Protein 8UN9 (pdb70)

Solvent-accessible surface area: 21949 Å² total; per-residue (Å²): 197,44,53,84,65,157,64,2,100,100,35,36,0,124,47,62,106,50,92,152,36,31,0,2,26,14,94,35,108,36,78,26,84,61,151,9,20,85,26,16,1,42,35,0,42,91,0,9,63,81,0,63,141,21,86,84,109,54,76,0,18,0,127,73,53,47,9,10,44,0,8,0,1,22,21,16,38,62,123,52,1,2,0,1,0,3,0,58,0,45,17,70,79,0,13,0,32,1,0,0,8,0,81,85,46,16,31,13,0,0,1,36,8,0,7,71,57,7,61,9,83,5,0,0,0,30,21,60,181,39,22,48,39,11,158,30,189,21,186,30,102,49,0,140,86,80,57,115,130,24,31,112,78,6,93,0,32,4,33,61,93,94,119,62,27,32,55,21,5,156,142,71,0,34,6,201,55,159,162,55,30,39,26,176,77,1,48,101,32,2,118,72,0,45,130,47,12,81,0,98,48,1,54,26,2,0,88,22,0,10,50,9,0,2,0,0,0,0,6,0,0,19,45,0,76,123,54,43,137,197,34,53,77,81,157,59,1,100,99,34,38,1,124,48,63,106,50,88,151,31,33,0,1,26,15,99,35,106,38,78,25,88,60,149,10,19,85,24,16,1,44,35,0,56,91,0,10,64,80,0,60,138,20,80,84,109,53,73,0,18,0,120,71,55,43,7,6,48,0,8,0,1,20,20,16,39,59,122,55,2,2,0,0,0,4,0,54,0,45,19,63,76,0,12,1,31,0,0,0,8,0,81,85,48,15,29,13,0,0,1,35,8,0,9,72,58,6,61,6,92,4,0,0,0,31,22,60,181,37,21,48,38,10,165,32,200,29,188,38,99,52,0,128,86,89,57,117,148,23,31,112,77,6,94,0,31,4,37,62,92,83,125,64,27,32,57,20,4,157,142,70,0,23,8,189,48,161,180,55,28,41,26,177,75,2,47,107,32,3,118,72,0,48,132,49,12,68,0,100,50,0,54,25,3,0,87,22,0,11,54,9,0,1,0,0,0,0,6,0,0,15,42,0,79,120,54,40,136

Nearest PDB structures (foldseek):
  8un9-assembly2_B  TM=1.004E+00  e=8.475E-47  Bacillus subtilis
  2ejf-assembly2_B  TM=3.952E-01  e=4.406E-01  Pyrococcus horikoshii OT3
  2e5a-assembly1_A  TM=2.947E-01  e=2.607E-01  Bos taurus
  2c8m-assembly4_D  TM=2.101E-01  e=1.087E-01  Thermoplasma acidophilum DSM 1728
  3fjp-assembly1_A  TM=3.715E-01  e=1.590E+00  Aquifex aeolicus

Foldseek 3Di:
DQPPQVVCVVLQWHWQDDDNAIKIKHKDKFWQQDAAFPDRNVLLQVLLVLLCVDPDDDLLRNNVHGQQLEWLWDFACLVATQKIWTWGDDDTIIMIMMIGHQAPPRLVNSQVVDLVPHDQQRYQDADPWFHRHDDDDDPDDSRVVCPVVNGRAYSNHLQPPHHDLVCCCVPPRRHDDDPADDSVCQNVLSVVCSPVVDPVSCSRVVVNRVSSSVSSSSSSSRVSVVVSD/DQPPQVVCVVLQWHWQDDDNAIKIKHKDKDWQQDAAFPDRLVLLQVLLVLLCVDPDDDLLRNNVHHQQLEWLWDFACLVATQKIWTWGDDDTIIMIMMIGRQAPPRLVNSCVVPLVPHDQQRYQDADPWFHRHDDDDDPDDSRVVCPVVRGRAYSNHLQPPHHPLVCCCVPPRRHDDDPADDSVCQNVLSVVCSPVVDPVSCSRVVVNVVSSSVSSSSSSSRVSVVVSD

Organism: Bacillus subtilis (strain 168) (NCBI:txid224308)

B-factor: mean 55.5, std 17.73, range [25.66, 126.59]

GO terms:
  GO:0008310 single-stranded DNA 3'-5' DNA exonuclease activity (F, IDA)
  GO:0008311 double-stranded DNA 3'-5' DNA exonuclease activity (F, IDA)
  GO:0006289 nucleotide-excision repair (P, IMP)

Sequence (458 aa):
DIPFLEEWEAFGMKPFIFEDEYCLIREVEYPLSHRHGLYSFSELEEVITLWNQSGLSHTLSAKGYNKNNLFFFDTETTNTIFLLGHARVYEDRVTVKQHLLPKPGNEVALYQSFLSEVDITSLVTYNGKAFDWPQVKTRHTLIRDRLPKLPEFGHFDLLHGAVSLGTVEKEELGIRRLEDTPGYLAPMLYFHFIKAQEPDLLKGVLHHNEMDVLSLISLYIHMSKKILSDIPFLEEWEAFGMKPFIFEDEYCLIREVEYPLSHRHGLYSFSELEEVITLWNQSGLSHTLSAKGYNKNNLFFFDTETTNTIFLLGHARVYEDRVTVKQHLLPKPGNEVALYQSFLSEVDITSLVTYNGKAFDWPQVKTRHTLIRDRLPKLPEFGHFDLLHGAVSLGTVEKEELGIRRLEDTPGYLAPMLYFHFIKAQEPDLLKGVLHHNEMDVLSLISLYIHMSKKILS

Radius of gyration: 25.66 Å; Cα contacts (8 Å, |Δi|>4): 805; chains: 2; bounding box: 71×49×55 Å

Structure (mmCIF, N/CA/C/O backbone):
data_8UN9
#
_entry.id   8UN9
#
_cell.length_a   72.874
_cell.length_b   37.928
_cell.length_c   92.616
_cell.angle_alpha   90.000
_cell.angle_beta   99.147
_cell.angle_gamma   90.000
#
_symmetry.space_group_name_H-M   'P 1 21 1'
#
loop_
_entity.id
_entity.type
_entity.pdbx_description
1 polymer 'Exonuclease MrfB'
2 non-polymer 'MAGNESIUM ION'
3 water water
#
loop_
_atom_site.group_PDB
_atom_site.id
_atom_site.type_symbol
_atom_site.label_atom_id
_atom_site.label_alt_id
_atom_site.label_comp_id
_atom_site.label_asym_id
_atom_site.label_entity_id
_atom_site.label_seq_id
_atom_site.pdbx_PDB_ins_code
_atom_site.Cartn_x
_atom_site.Cartn_y
_atom_site.Cartn_z
_atom_site.occupancy
_atom_site.B_iso_or_equiv
_atom_site.auth_seq_id
_atom_site.auth_comp_id
_atom_site.auth_asym_id
_atom_site.auth_atom_id
_atom_site.pdbx_PDB_model_num
ATOM 1 N N . ASP A 1 2 ? 9.776 -7.015 3.970 1.000 95.034 34 ASP A N 1
ATOM 2 C CA . ASP A 1 2 ? 9.958 -8.401 3.448 1.000 96.257 34 ASP A CA 1
ATOM 3 C C . ASP A 1 2 ? 10.423 -8.339 1.995 1.000 91.029 34 ASP A C 1
ATOM 4 O O . ASP A 1 2 ? 11.570 -8.663 1.689 1.000 92.868 34 ASP A O 1
ATOM 13 N N . ILE A 1 3 ? 9.525 -7.897 1.105 1.000 86.572 35 ILE A N 1
ATOM 14 C CA . ILE A 1 3 ? 9.810 -7.854 -0.322 1.000 74.786 35 ILE A CA 1
ATOM 15 C C . ILE A 1 3 ? 10.604 -6.586 -0.629 1.000 71.601 35 ILE A C 1
ATOM 16 O O . ILE A 1 3 ? 10.070 -5.486 -0.520 1.000 71.233 35 ILE A O 1
ATOM 32 N N . PRO A 1 4 ? 11.883 -6.704 -1.058 1.000 69.065 36 PRO A N 1
ATOM 33 C CA . PRO A 1 4 ? 12.729 -5.528 -1.280 1.000 65.225 36 PRO A CA 1
ATOM 34 C C . PRO A 1 4 ? 12.503 -4.784 -2.597 1.000 62.236 36 PRO A C 1
ATOM 35 O O . PRO A 1 4 ? 12.055 -5.369 -3.571 1.000 64.840 36 PRO A O 1
ATOM 46 N N . PHE A 1 5 ? 12.858 -3.494 -2.613 1.000 59.661 37 PHE A N 1
ATOM 47 C CA . PHE A 1 5 ? 12.973 -2.689 -3.822 1.000 61.434 37 PHE A CA 1
ATOM 48 C C . PHE A 1 5 ? 11.623 -2.527 -4.521 1.000 58.346 37 PHE A C 1
ATOM 49 O O . PHE A 1 5 ? 11.584 -2.265 -5.719 1.000 47.409 37 PHE A O 1
ATOM 66 N N . LEU A 1 6 ? 10.535 -2.603 -3.745 1.000 55.320 38 LEU A N 1
ATOM 67 C CA . LEU A 1 6 ? 9.195 -2.653 -4.303 1.000 53.773 38 LEU A CA 1
ATOM 68 C C . LEU A 1 6 ? 8.842 -1.316 -4.959 1.000 55.834 38 LEU A C 1
ATOM 69 O O . LEU A 1 6 ? 8.256 -1.291 -6.039 1.000 55.199 38 LEU A O 1
ATOM 85 N N . GLU A 1 7 ? 9.286 -0.210 -4.364 1.000 58.503 39 GLU A N 1
ATOM 86 C CA . GLU A 1 7 ? 9.089 1.110 -4.950 1.000 65.879 39 GLU A CA 1
ATOM 87 C C . GLU A 1 7 ? 9.831 1.208 -6.283 1.000 65.201 39 GLU A C 1
ATOM 88 O O . GLU A 1 7 ? 9.233 1.591 -7.292 1.000 66.634 39 GLU A O 1
ATOM 100 N N . GLU A 1 8 ? 11.118 0.819 -6.295 1.000 64.536 40 GLU A N 1
ATOM 101 C CA . GLU A 1 8 ? 11.930 0.877 -7.509 1.000 63.597 40 GLU A CA 1
ATOM 102 C C . GLU A 1 8 ? 11.344 -0.007 -8.616 1.000 57.020 40 GLU A C 1
ATOM 103 O O . GLU A 1 8 ? 11.386 0.351 -9.802 1.000 56.372 40 GLU A O 1
ATOM 115 N N . TRP A 1 9 ? 10.780 -1.163 -8.238 1.000 52.888 41 TRP A N 1
ATOM 116 C CA . TRP A 1 9 ? 10.176 -2.051 -9.219 1.000 50.511 41 TRP A CA 1
ATOM 117 C C . TRP A 1 9 ? 8.943 -1.399 -9.837 1.000 52.635 41 TRP A C 1
ATOM 118 O O . TRP A 1 9 ? 8.687 -1.572 -11.020 1.000 49.090 41 TRP A O 1
ATOM 139 N N . GLU A 1 10 ? 8.174 -0.657 -9.028 1.000 58.491 42 GLU A N 1
ATOM 140 C CA . GLU A 1 10 ? 6.901 -0.115 -9.475 1.000 59.050 42 GLU A CA 1
ATOM 141 C C . GLU A 1 10 ? 7.109 0.946 -10.552 1.000 56.607 42 GLU A C 1
ATOM 142 O O . GLU A 1 10 ? 6.303 1.037 -11.458 1.000 55.888 42 GLU A O 1
ATOM 154 N N . ALA A 1 11 ? 8.205 1.712 -10.473 1.000 60.339 43 ALA A N 1
ATOM 155 C CA . ALA A 1 11 ? 8.558 2.685 -11.498 1.000 66.562 43 ALA A CA 1
ATOM 156 C C . ALA A 1 11 ? 8.817 2.004 -12.847 1.000 67.119 43 ALA A C 1
ATOM 157 O O . ALA A 1 11 ? 8.623 2.599 -13.905 1.000 69.115 43 ALA A O 1
ATOM 164 N N . PHE A 1 12 ? 9.203 0.726 -12.802 1.000 62.677 44 PHE A N 1
ATOM 165 C CA . PHE A 1 12 ? 9.497 -0.045 -13.996 1.000 57.627 44 PHE A CA 1
ATOM 166 C C . PHE A 1 12 ? 8.250 -0.766 -14.504 1.000 58.098 44 PHE A C 1
ATOM 167 O O . PHE A 1 12 ? 8.328 -1.516 -15.473 1.000 59.421 44 PHE A O 1
ATOM 184 N N . GLY A 1 13 ? 7.110 -0.592 -13.820 1.000 58.704 45 GLY A N 1
ATOM 185 C CA . GLY A 1 13 ? 5.871 -1.267 -14.188 1.000 52.839 45 GLY A CA 1
ATOM 186 C C . GLY A 1 13 ? 5.748 -2.694 -13.640 1.000 50.648 45 GLY A C 1
ATOM 187 O O . GLY A 1 13 ? 4.927 -3.464 -14.141 1.000 48.770 45 GLY A O 1
ATOM 191 N N . MET A 1 14 ? 6.567 -3.044 -12.638 1.000 47.713 46 MET A N 1
ATOM 192 C CA . MET A 1 14 ? 6.610 -4.375 -12.043 1.000 47.911 46 MET A CA 1
ATOM 193 C C . MET A 1 14 ? 5.926 -4.327 -10.678 1.000 48.329 46 MET A C 1
ATOM 194 O O . MET A 1 14 ? 6.339 -3.561 -9.820 1.000 48.141 46 MET A O 1
ATOM 208 N N . LYS A 1 15 ? 4.931 -5.188 -10.461 1.000 50.701 47 LYS A N 1
ATOM 209 C CA . LYS A 1 15 ? 4.256 -5.291 -9.173 1.000 52.143 47 LYS A CA 1
ATOM 210 C C . LYS A 1 15 ? 4.274 -6.744 -8.698 1.000 48.117 47 LYS A C 1
ATOM 211 O O . LYS A 1 15 ? 4.331 -7.675 -9.496 1.000 46.513 47 LYS A O 1
ATOM 230 N N . PRO A 1 16 ? 4.225 -6.999 -7.376 1.000 50.844 48 PRO A N 1
ATOM 231 C CA . PRO A 1 16 ? 4.197 -8.367 -6.863 1.000 49.063 48 PRO A CA 1
ATOM 232 C C . PRO A 1 16 ? 2.831 -9.041 -6.943 1.000 46.863 48 PRO A C 1
ATOM 233 O O . PRO A 1 16 ? 1.805 -8.414 -6.783 1.000 48.132 48 PRO A O 1
ATOM 244 N N . PHE A 1 17 ? 2.852 -10.343 -7.206 1.000 46.919 49 PHE A N 1
ATOM 245 C CA . PHE A 1 17 ? 1.697 -11.205 -7.103 1.000 51.318 49 PHE A CA 1
ATOM 246 C C . PHE A 1 17 ? 1.970 -12.143 -5.943 1.000 51.476 49 PHE A C 1
ATOM 247 O O . PHE A 1 17 ? 2.944 -12.890 -6.009 1.000 50.596 49 PHE A O 1
ATOM 264 N N . ILE A 1 18 ? 1.136 -12.070 -4.891 1.000 57.702 50 ILE A N 1
ATOM 265 C CA . ILE A 1 18 ? 1.365 -12.842 -3.675 1.000 59.542 50 ILE A CA 1
ATOM 266 C C . ILE A 1 18 ? 0.465 -14.072 -3.710 1.000 59.597 50 ILE A C 1
ATOM 267 O O . ILE A 1 18 ? -0.713 -13.933 -4.018 1.000 57.710 50 ILE A O 1
ATOM 283 N N . PHE A 1 19 ? 1.015 -15.246 -3.359 1.000 62.526 51 PHE A N 1
ATOM 284 C CA . PHE A 1 19 ? 0.246 -16.481 -3.339 1.000 64.367 51 PHE A CA 1
ATOM 285 C C . PHE A 1 19 ? 0.923 -17.522 -2.441 1.000 64.015 51 PHE A C 1
ATOM 286 O O . PHE A 1 19 ? 2.110 -17.758 -2.589 1.000 60.369 51 PHE A O 1
ATOM 303 N N . GLU A 1 20 ? 0.182 -18.104 -1.479 1.000 74.214 52 GLU A N 1
ATOM 304 C CA . GLU A 1 20 ? 0.639 -19.235 -0.671 1.000 74.624 52 GLU A CA 1
ATOM 305 C C . GLU A 1 20 ? 2.009 -18.990 -0.027 1.000 73.515 52 GLU A C 1
ATOM 306 O O . GLU A 1 20 ? 2.866 -19.876 -0.056 1.000 72.602 52 GLU A O 1
ATOM 318 N N . ASP A 1 21 ? 2.222 -17.803 0.557 1.000 71.500 53 ASP A N 1
ATOM 319 C CA . ASP A 1 21 ? 3.490 -17.483 1.197 1.000 75.687 53 ASP A CA 1
ATOM 320 C C . ASP A 1 21 ? 4.633 -17.351 0.189 1.000 69.681 53 ASP A C 1
ATOM 321 O O . ASP A 1 21 ? 5.800 -17.335 0.582 1.000 68.929 53 ASP A O 1
ATOM 330 N N . GLU A 1 22 ? 4.306 -17.274 -1.106 1.000 62.673 54 GLU A N 1
ATOM 331 C CA . GLU A 1 22 ? 5.299 -17.045 -2.146 1.000 60.266 54 GLU A CA 1
ATOM 332 C C . GLU A 1 22 ? 4.917 -15.792 -2.933 1.000 56.859 54 GLU A C 1
ATOM 333 O O . GLU A 1 22 ? 3.819 -15.253 -2.779 1.000 58.138 54 GLU A O 1
ATOM 345 N N . TYR A 1 23 ? 5.807 -15.343 -3.821 1.000 51.703 55 TYR A N 1
ATOM 346 C CA . TYR A 1 23 ? 5.414 -14.291 -4.735 1.000 49.252 55 TYR A CA 1
ATOM 347 C C . TYR A 1 23 ? 6.183 -14.388 -6.048 1.000 47.756 55 TYR A C 1
ATOM 348 O O . TYR A 1 23 ? 7.284 -14.928 -6.109 1.000 45.592 55 TYR A O 1
ATOM 366 N N . CYS A 1 24 ? 5.611 -13.755 -7.067 1.000 45.031 56 CYS A N 1
ATOM 367 C CA . CYS A 1 24 ? 6.356 -13.466 -8.283 1.000 47.047 56 CYS A CA 1
ATOM 368 C C . CYS A 1 24 ? 6.132 -12.011 -8.666 1.000 44.472 56 CYS A C 1
ATOM 369 O O . CYS A 1 24 ? 5.276 -11.340 -8.109 1.000 45.965 56 CYS A O 1
ATOM 377 N N . LEU A 1 25 ? 6.956 -11.513 -9.582 1.000 41.203 57 LEU A N 1
ATOM 378 C CA . LEU A 1 25 ? 6.901 -10.124 -9.999 1.000 41.359 57 LEU A CA 1
ATOM 379 C C . LEU A 1 25 ? 6.322 -10.044 -11.408 1.000 41.530 57 LEU A C 1
ATOM 380 O O . LEU A 1 25 ? 6.713 -10.804 -12.301 1.000 42.116 57 LEU A O 1
ATOM 396 N N . ILE A 1 26 ? 5.357 -9.140 -11.594 1.000 40.556 58 ILE A N 1
ATOM 397 C CA . ILE A 1 26 ? 4.648 -9.087 -12.861 1.000 40.102 58 ILE A CA 1
ATOM 398 C C . ILE A 1 26 ? 4.773 -7.692 -13.462 1.000 39.225 58 ILE A C 1
ATOM 399 O O . ILE A 1 26 ? 4.575 -6.681 -12.803 1.000 38.843 58 ILE A O 1
ATOM 415 N N . ARG A 1 27 ? 5.167 -7.666 -14.727 1.000 38.572 59 ARG A N 1
ATOM 416 C CA . ARG A 1 27 ? 5.276 -6.436 -15.493 1.000 41.256 59 ARG A CA 1
ATOM 417 C C . ARG A 1 27 ? 4.285 -6.492 -16.660 1.000 42.202 59 ARG A C 1
ATOM 418 O O . ARG A 1 27 ? 4.138 -7.531 -17.307 1.000 38.559 59 ARG A O 1
ATOM 439 N N . GLU A 1 28 ? 3.660 -5.349 -16.940 1.000 42.213 60 GLU A N 1
ATOM 440 C CA . GLU A 1 28 ? 2.717 -5.230 -18.028 1.000 44.070 60 GLU A CA 1
ATOM 441 C C . GLU A 1 28 ? 3.005 -3.965 -18.827 1.000 43.563 60 GLU A C 1
ATOM 442 O O . GLU A 1 28 ? 3.009 -2.881 -18.262 1.000 45.297 60 GLU A O 1
ATOM 454 N N . VAL A 1 29 ? 3.173 -4.099 -20.148 1.000 38.333 61 VAL A N 1
ATOM 455 C CA . VAL A 1 29 ? 3.348 -2.964 -21.048 1.000 41.130 61 VAL A CA 1
ATOM 456 C C . VAL A 1 29 ? 2.275 -3.034 -22.137 1.000 40.458 61 VAL A C 1
ATOM 457 O O . VAL A 1 29 ? 1.995 -4.111 -22.659 1.000 42.445 61 VAL A O 1
ATOM 470 N N . GLU A 1 30 ? 1.756 -1.888 -22.573 1.000 43.349 62 GLU A N 1
ATOM 471 C CA . GLU A 1 30 ? 0.816 -1.858 -23.682 1.000 48.689 62 GLU A CA 1
ATOM 472 C C . GLU A 1 30 ? 1.382 -1.104 -24.874 1.000 48.604 62 GLU A C 1
ATOM 473 O O . GLU A 1 30 ? 1.985 -0.045 -24.710 1.000 49.274 62 GLU A O 1
ATOM 485 N N . TYR A 1 31 ? 1.098 -1.620 -26.078 1.000 47.657 63 TYR A N 1
ATOM 486 C CA . TYR A 1 31 ? 1.435 -0.928 -27.312 1.000 46.928 63 TYR A CA 1
ATOM 487 C C . TYR A 1 31 ? 0.180 -0.717 -28.143 1.000 45.929 63 TYR A C 1
ATOM 488 O O . TYR A 1 31 ? -0.691 -1.588 -28.170 1.000 47.129 63 TYR A O 1
ATOM 506 N N . PRO A 1 32 ? 0.083 0.409 -28.896 1.000 46.988 64 PRO A N 1
ATOM 507 C CA . PRO A 1 32 ? -0.987 0.576 -29.880 1.000 51.429 64 PRO A CA 1
ATOM 508 C C . PRO A 1 32 ? -0.845 -0.456 -31.006 1.000 51.494 64 PRO A C 1
ATOM 509 O O . PRO A 1 32 ? 0.260 -0.935 -31.271 1.000 51.636 64 PRO A O 1
ATOM 520 N N . LEU A 1 33 ? -1.967 -0.798 -31.653 1.000 50.892 65 LEU A N 1
ATOM 521 C CA . LEU A 1 33 ? -1.959 -1.711 -32.783 1.000 52.270 65 LEU A CA 1
ATOM 522 C C . LEU A 1 33 ? -1.223 -1.106 -33.974 1.000 55.152 65 LEU A C 1
ATOM 523 O O . LEU A 1 33 ? -0.812 -1.840 -34.864 1.000 57.587 65 LEU A O 1
ATOM 539 N N . SER A 1 34 ? -1.087 0.224 -34.003 1.000 56.858 66 SER A N 1
ATOM 540 C CA . SER A 1 34 ? -0.430 0.933 -35.096 1.000 58.668 66 SER A CA 1
ATOM 541 C C . SER A 1 34 ? 1.094 0.894 -34.955 1.000 52.559 66 SER A C 1
ATOM 542 O O . SER A 1 34 ? 1.801 1.321 -35.867 1.000 56.629 66 SER A O 1
ATOM 550 N N . HIS A 1 35 ? 1.596 0.443 -33.802 1.000 53.286 67 HIS A N 1
ATOM 551 C CA . HIS A 1 35 ? 3.035 0.401 -33.546 1.000 54.155 67 HIS A CA 1
ATOM 552 C C . HIS A 1 35 ? 3.727 -0.481 -34.594 1.000 52.436 67 HIS A C 1
ATOM 553 O O . HIS A 1 35 ? 3.238 -1.565 -34.908 1.000 50.167 67 HIS A O 1
ATOM 568 N N . ARG A 1 36 ? 4.802 0.033 -35.206 1.000 55.356 68 ARG A N 1
ATOM 569 C CA . ARG A 1 36 ? 5.564 -0.724 -36.188 1.000 55.229 68 ARG A CA 1
ATOM 570 C C . ARG A 1 36 ? 6.754 -1.356 -35.472 1.000 51.978 68 ARG A C 1
ATOM 571 O O . ARG A 1 36 ? 7.495 -0.683 -34.769 1.000 49.519 68 ARG A O 1
ATOM 592 N N . HIS A 1 37 ? 6.864 -2.677 -35.578 1.000 45.854 69 HIS A N 1
ATOM 593 C CA . HIS A 1 37 ? 7.995 -3.384 -35.006 1.000 42.741 69 HIS A CA 1
ATOM 594 C C . HIS A 1 37 ? 8.723 -4.054 -36.169 1.000 39.336 69 HIS A C 1
ATOM 595 O O . HIS A 1 37 ? 8.258 -5.080 -36.673 1.000 38.391 69 HIS A O 1
ATOM 610 N N . GLY A 1 38 ? 9.762 -3.388 -36.677 1.000 39.906 70 GLY A N 1
ATOM 611 C CA . GLY A 1 38 ? 10.321 -3.744 -37.975 1.000 42.591 70 GLY A CA 1
ATOM 612 C C . GLY A 1 38 ? 9.369 -3.421 -39.128 1.000 45.121 70 GLY A C 1
ATOM 613 O O . GLY A 1 38 ? 8.769 -2.355 -39.119 1.000 43.717 70 GLY A O 1
ATOM 617 N N . LEU A 1 39 ? 9.212 -4.372 -40.078 1.000 42.079 71 LEU A N 1
ATOM 618 C CA . LEU A 1 39 ? 8.555 -4.116 -41.348 1.000 44.536 71 LEU A CA 1
ATOM 619 C C . LEU A 1 39 ? 7.055 -3.983 -41.126 1.000 42.085 71 LEU A C 1
ATOM 620 O O . LEU A 1 39 ? 6.400 -3.385 -41.951 1.000 45.316 71 LEU A O 1
ATOM 636 N N . TYR A 1 40 ? 6.534 -4.572 -40.050 1.000 38.769 72 TYR A N 1
ATOM 637 C CA . TYR A 1 40 ? 5.107 -4.801 -39.940 1.000 40.887 72 TYR A CA 1
ATOM 638 C C . TYR A 1 40 ? 4.572 -4.084 -38.717 1.000 46.168 72 TYR A C 1
ATOM 639 O O . TYR A 1 40 ? 5.276 -3.981 -37.712 1.000 41.894 72 TYR A O 1
ATOM 657 N N . SER A 1 41 ? 3.352 -3.543 -38.852 1.000 46.907 73 SER A N 1
ATOM 658 C CA . SER A 1 41 ? 2.602 -3.096 -37.694 1.000 49.264 73 SER A CA 1
ATOM 659 C C . SER A 1 41 ? 1.789 -4.270 -37.169 1.000 45.827 73 SER A C 1
ATOM 660 O O . SER A 1 41 ? 1.449 -5.189 -37.906 1.000 44.409 73 SER A O 1
ATOM 668 N N . PHE A 1 42 ? 1.501 -4.245 -35.873 1.000 43.227 74 PHE A N 1
ATOM 669 C CA . PHE A 1 42 ? 0.799 -5.357 -35.257 1.000 44.003 74 PHE A CA 1
ATOM 670 C C . PHE A 1 42 ? -0.632 -5.506 -35.796 1.000 43.829 74 PHE A C 1
ATOM 671 O O . PHE A 1 42 ? -1.276 -6.535 -35.586 1.000 44.480 74 PHE A O 1
ATOM 688 N N . SER A 1 43 ? -1.154 -4.474 -36.458 1.000 44.301 75 SER A N 1
ATOM 689 C CA . SER A 1 43 ? -2.489 -4.547 -37.040 1.000 50.631 75 SER A CA 1
ATOM 690 C C . SER A 1 43 ? -2.529 -5.497 -38.243 1.000 49.897 75 SER A C 1
ATOM 691 O O . SER A 1 43 ? -3.605 -5.926 -38.643 1.000 47.996 75 SER A O 1
ATOM 699 N N . GLU A 1 44 ? -1.360 -5.863 -38.808 1.000 45.109 76 GLU A N 1
ATOM 700 C CA . GLU A 1 44 ? -1.322 -6.791 -39.932 1.000 44.482 76 GLU A CA 1
ATOM 701 C C . GLU A 1 44 ? -1.562 -8.211 -39.441 1.000 43.830 76 GLU A C 1
ATOM 702 O O . GLU A 1 44 ? -1.841 -9.083 -40.253 1.000 47.236 76 GLU A O 1
ATOM 714 N N . LEU A 1 45 ? -1.519 -8.449 -38.125 1.000 38.003 77 LEU A N 1
ATOM 715 C CA . LEU A 1 45 ? -1.794 -9.795 -37.658 1.000 44.845 77 LEU A CA 1
ATOM 716 C C . LEU A 1 45 ? -3.204 -10.199 -38.081 1.000 51.246 77 LEU A C 1
ATOM 717 O O . LEU A 1 45 ? -3.406 -11.330 -38.534 1.000 46.634 77 LEU A O 1
ATOM 733 N N . GLU A 1 46 ? -4.159 -9.266 -37.944 1.000 54.891 78 GLU A N 1
ATOM 734 C CA . GLU A 1 46 ? -5.563 -9.549 -38.189 1.000 55.932 78 GLU A CA 1
ATOM 735 C C . GLU A 1 46 ? -5.726 -10.067 -39.610 1.000 49.367 78 GLU A C 1
ATOM 736 O O . GLU A 1 46 ? -6.436 -11.046 -39.806 1.000 49.225 78 GLU A O 1
ATOM 748 N N . GLU A 1 47 ? -5.079 -9.396 -40.567 1.000 51.929 79 GLU A N 1
ATOM 749 C CA . GLU A 1 47 ? -5.156 -9.781 -41.975 1.000 59.409 79 GLU A CA 1
ATOM 750 C C . GLU A 1 47 ? -4.669 -11.217 -42.170 1.000 52.107 79 GLU A C 1
ATOM 751 O O . GLU A 1 47 ? -5.335 -11.968 -42.866 1.000 48.425 79 GLU A O 1
ATOM 763 N N . VAL A 1 48 ? -3.540 -11.611 -41.550 1.000 47.688 80 VAL A N 1
ATOM 764 C CA . VAL A 1 48 ? -2.988 -12.932 -41.811 1.000 50.423 80 VAL A CA 1
ATOM 765 C C . VAL A 1 48 ? -3.848 -14.002 -41.146 1.000 47.310 80 VAL A C 1
ATOM 766 O O . VAL A 1 48 ? -3.995 -15.088 -41.700 1.000 44.561 80 VAL A O 1
ATOM 779 N N . ILE A 1 49 ? -4.474 -13.698 -40.009 1.000 46.084 81 ILE A N 1
ATOM 780 C CA . ILE A 1 49 ? -5.360 -14.668 -39.368 1.000 47.324 81 ILE A CA 1
ATOM 781 C C . ILE A 1 49 ? -6.578 -14.917 -40.265 1.000 47.315 81 ILE A C 1
ATOM 782 O O . ILE A 1 49 ? -7.053 -16.049 -40.375 1.000 49.942 81 ILE A O 1
ATOM 798 N N . THR A 1 50 ? -7.078 -13.858 -40.913 1.000 48.326 82 THR A N 1
ATOM 799 C CA . THR A 1 50 ? -8.199 -13.988 -41.829 1.000 49.178 82 THR A CA 1
ATOM 800 C C . THR A 1 50 ? -7.775 -14.882 -42.996 1.000 49.753 82 THR A C 1
ATOM 801 O O . THR A 1 50 ? -8.501 -15.806 -43.352 1.000 51.415 82 THR A O 1
ATOM 812 N N . LEU A 1 51 ? -6.602 -14.601 -43.592 1.000 47.739 83 LEU A N 1
ATOM 813 C CA . LEU A 1 51 ? -6.148 -15.342 -44.761 1.000 49.130 83 LEU A CA 1
ATOM 814 C C . LEU A 1 51 ? -5.950 -16.813 -44.403 1.000 49.703 83 LEU A C 1
ATOM 815 O O . LEU A 1 51 ? -6.328 -17.669 -45.203 1.000 54.435 83 LEU A O 1
ATOM 831 N N . TRP A 1 52 ? -5.398 -17.102 -43.205 1.000 45.755 84 TRP A N 1
ATOM 832 C CA . TRP A 1 52 ? -5.249 -18.478 -42.748 1.000 45.240 84 TRP A CA 1
ATOM 833 C C . TRP A 1 52 ? -6.603 -19.176 -42.686 1.000 48.406 84 TRP A C 1
ATOM 834 O O . TRP A 1 52 ? -6.723 -20.331 -43.078 1.000 49.732 84 TRP A O 1
ATOM 855 N N . ASN A 1 53 ? -7.610 -18.492 -42.142 1.000 51.029 85 ASN A N 1
ATOM 856 C CA . ASN A 1 53 ? -8.922 -19.098 -42.001 1.000 56.235 85 ASN A CA 1
ATOM 857 C C . ASN A 1 53 ? -9.577 -19.309 -43.360 1.000 59.034 85 ASN A C 1
ATOM 858 O O . ASN A 1 53 ? -10.492 -20.119 -43.444 1.000 65.413 85 ASN A O 1
ATOM 869 N N . GLN A 1 54 ? -9.107 -18.610 -44.402 1.000 59.156 86 GLN A N 1
ATOM 870 C CA . GLN A 1 54 ? -9.638 -18.785 -45.749 1.000 62.495 86 GLN A CA 1
ATOM 871 C C . GLN A 1 54 ? -8.811 -19.785 -46.563 1.000 62.764 86 GLN A C 1
ATOM 872 O O . GLN A 1 54 ? -9.148 -20.062 -47.708 1.000 67.059 86 GLN A O 1
ATOM 886 N N . SER A 1 55 ? -7.741 -20.326 -45.965 1.000 58.711 87 SER A N 1
ATOM 887 C CA . SER A 1 55 ? -6.786 -21.188 -46.636 1.000 53.699 87 SER A CA 1
ATOM 888 C C . SER A 1 55 ? -7.163 -22.646 -46.423 1.000 52.766 87 SER A C 1
ATOM 889 O O . SER A 1 55 ? -7.492 -23.041 -45.306 1.000 56.584 87 SER A O 1
ATOM 897 N N . GLY A 1 56 ? -7.070 -23.443 -47.491 1.000 53.848 88 GLY A N 1
ATOM 898 C CA . GLY A 1 56 ? -7.132 -24.897 -47.402 1.000 54.115 88 GLY A CA 1
ATOM 899 C C . GLY A 1 56 ? -5.762 -25.559 -47.186 1.000 50.954 88 GLY A C 1
ATOM 900 O O . GLY A 1 56 ? -5.667 -26.770 -47.229 1.000 53.369 88 GLY A O 1
ATOM 904 N N . LEU A 1 57 ? -4.717 -24.783 -46.885 1.000 48.388 89 LEU A N 1
ATOM 905 C CA . LEU A 1 57 ? -3.376 -25.318 -46.666 1.000 46.859 89 LEU A CA 1
ATOM 906 C C . LEU A 1 57 ? -3.212 -25.876 -45.259 1.000 48.626 89 LEU A C 1
ATOM 907 O O . LEU A 1 57 ? -3.479 -25.204 -44.270 1.000 50.691 89 LEU A O 1
ATOM 923 N N . SER A 1 58 ? -2.767 -27.124 -45.186 1.000 51.615 90 SER A N 1
ATOM 924 C CA . SER A 1 58 ? -2.372 -27.742 -43.933 1.000 52.924 90 SER A CA 1
ATOM 925 C C . SER A 1 58 ? -0.926 -27.323 -43.631 1.000 50.317 90 SER A C 1
ATOM 926 O O . SER A 1 58 ? -0.026 -27.570 -44.426 1.000 50.937 90 SER A O 1
ATOM 934 N N . HIS A 1 59 ? -0.725 -26.585 -42.534 1.000 44.368 91 HIS A N 1
ATOM 935 C CA . HIS A 1 59 ? 0.594 -26.109 -42.139 1.000 45.400 91 HIS A CA 1
ATOM 936 C C . HIS A 1 59 ? 0.669 -25.945 -40.618 1.000 48.002 91 HIS A C 1
ATOM 937 O O . HIS A 1 59 ? -0.314 -25.539 -39.977 1.000 45.893 91 HIS A O 1
ATOM 952 N N . THR A 1 60 ? 1.876 -26.150 -40.064 1.000 47.329 92 THR A N 1
ATOM 953 C CA . THR A 1 60 ? 2.075 -26.074 -38.623 1.000 50.606 92 THR A CA 1
ATOM 954 C C . THR A 1 60 ? 1.701 -24.697 -38.085 1.000 45.541 92 THR A C 1
ATOM 955 O O . THR A 1 60 ? 1.242 -24.602 -36.951 1.000 48.842 92 THR A O 1
ATOM 966 N N . LEU A 1 61 ? 1.912 -23.641 -38.886 1.000 40.588 93 LEU A N 1
ATOM 967 C CA . LEU A 1 61 ? 1.561 -22.280 -38.525 1.000 39.988 93 LEU A CA 1
ATOM 968 C C . LEU A 1 61 ? 0.129 -21.868 -38.884 1.000 41.964 93 LEU A C 1
ATOM 969 O O . LEU A 1 61 ? -0.208 -20.696 -38.720 1.000 46.710 93 LEU A O 1
ATOM 985 N N . SER A 1 62 ? -0.708 -22.761 -39.424 1.000 39.273 94 SER A N 1
ATOM 986 C CA . SER A 1 62 ? -2.056 -22.341 -39.755 1.000 39.565 94 SER A CA 1
ATOM 987 C C . SER A 1 62 ? -2.828 -21.889 -38.512 1.000 40.613 94 SER A C 1
ATOM 988 O O . SER A 1 62 ? -2.943 -22.649 -37.539 1.000 40.759 94 SER A O 1
ATOM 996 N N . ALA A 1 63 ? -3.388 -20.670 -38.620 1.000 37.476 95 ALA A N 1
ATOM 997 C CA . ALA A 1 63 ? -4.282 -20.095 -37.625 1.000 39.327 95 ALA A CA 1
ATOM 998 C C . ALA A 1 63 ? -5.732 -20.400 -37.974 1.000 45.257 95 ALA A C 1
ATOM 999 O O . ALA A 1 63 ? -6.624 -19.727 -37.461 1.000 45.946 95 ALA A O 1
ATOM 1006 N N . LYS A 1 64 ? -5.969 -21.428 -38.816 1.000 46.191 96 LYS A N 1
ATOM 1007 C CA . LYS A 1 64 ? -7.324 -21.830 -39.122 1.000 49.462 96 LYS A CA 1
ATOM 1008 C C . LYS A 1 64 ? -7.989 -22.339 -37.847 1.000 48.770 96 LYS A C 1
ATOM 1009 O O . LYS A 1 64 ? -7.468 -23.239 -37.197 1.000 49.813 96 LYS A O 1
ATOM 1028 N N . GLY A 1 65 ? -9.166 -21.779 -37.539 1.000 51.930 97 GLY A N 1
ATOM 1029 C CA . GLY A 1 65 ? -9.921 -22.115 -36.338 1.000 53.198 97 GLY A CA 1
ATOM 1030 C C . GLY A 1 65 ? -9.518 -21.268 -35.125 1.000 52.887 97 GLY A C 1
ATOM 1031 O O . GLY A 1 65 ? -10.098 -21.442 -34.059 1.000 57.393 97 GLY A O 1
ATOM 1035 N N . TYR A 1 66 ? -8.533 -20.368 -35.280 1.000 50.187 98 TYR A N 1
ATOM 1036 C CA . TYR A 1 66 ? -8.101 -19.464 -34.214 1.000 47.815 98 TYR A CA 1
ATOM 1037 C C . TYR A 1 66 ? -8.496 -18.021 -34.523 1.000 49.769 98 TYR A C 1
ATOM 1038 O O . TYR A 1 66 ? -8.649 -17.646 -35.673 1.000 51.347 98 TYR A O 1
ATOM 1056 N N . ASN A 1 67 ? -8.678 -17.228 -33.464 1.000 50.330 99 ASN A N 1
ATOM 1057 C CA . ASN A 1 67 ? -8.838 -15.783 -33.522 1.000 50.203 99 ASN A CA 1
ATOM 1058 C C . ASN A 1 67 ? -7.507 -15.206 -33.065 1.000 44.916 99 ASN A C 1
ATOM 1059 O O . ASN A 1 67 ? -6.770 -15.900 -32.353 1.000 41.400 99 ASN A O 1
ATOM 1070 N N . LYS A 1 68 ? -7.228 -13.938 -33.404 1.000 45.983 100 LYS A N 1
ATOM 1071 C CA . LYS A 1 68 ? -5.916 -13.370 -33.131 1.000 51.470 100 LYS A CA 1
ATOM 1072 C C . LYS A 1 68 ? -5.629 -13.367 -31.633 1.000 48.186 100 LYS A C 1
ATOM 1073 O O . LYS A 1 68 ? -4.458 -13.449 -31.274 1.000 41.853 100 LYS A O 1
ATOM 1092 N N . ASN A 1 69 ? -6.686 -13.331 -30.791 1.000 44.252 101 ASN A N 1
ATOM 1093 C CA . ASN A 1 69 ? -6.555 -13.276 -29.340 1.000 50.495 101 ASN A CA 1
ATOM 1094 C C . ASN A 1 69 ? -6.157 -14.618 -28.735 1.000 50.089 101 ASN A C 1
ATOM 1095 O O . ASN A 1 69 ? -5.714 -14.681 -27.589 1.000 51.320 101 ASN A O 1
ATOM 1106 N N . ASN A 1 70 ? -6.385 -15.700 -29.475 1.000 45.131 102 ASN A N 1
ATOM 1107 C CA . ASN A 1 70 ? -6.065 -17.033 -29.014 1.000 45.509 102 ASN A CA 1
ATOM 1108 C C . ASN A 1 70 ? -4.548 -17.242 -29.005 1.000 39.075 102 ASN A C 1
ATOM 1109 O O . ASN A 1 70 ? -4.076 -18.146 -28.333 1.000 41.081 102 ASN A O 1
ATOM 1120 N N . LEU A 1 71 ? -3.791 -16.439 -29.766 1.000 39.451 103 LEU A N 1
ATOM 1121 C CA . LEU A 1 71 ? -2.357 -16.650 -29.925 1.000 38.141 103 LEU A CA 1
ATOM 1122 C C . LEU A 1 71 ? -1.561 -15.922 -28.837 1.000 38.887 103 LEU A C 1
ATOM 1123 O O . LEU A 1 71 ? -1.638 -14.697 -28.696 1.000 36.183 103 LEU A O 1
ATOM 1139 N N . PHE A 1 72 ? -0.745 -16.709 -28.124 1.000 38.339 104 PHE A N 1
ATOM 1140 C CA . PHE A 1 72 ? 0.161 -16.206 -27.112 1.000 32.289 104 PHE A CA 1
ATOM 1141 C C . PHE A 1 72 ? 1.597 -16.303 -27.617 1.000 32.502 104 PHE A C 1
ATOM 1142 O O . PHE A 1 72 ? 2.178 -17.393 -27.646 1.000 32.181 104 PHE A O 1
ATOM 1159 N N . PHE A 1 73 ? 2.178 -15.137 -27.922 1.000 29.520 105 PHE A N 1
ATOM 1160 C CA . PHE A 1 73 ? 3.537 -15.046 -28.420 1.000 32.199 105 PHE A CA 1
ATOM 1161 C C . PHE A 1 73 ? 4.504 -15.114 -27.227 1.000 34.567 105 PHE A C 1
ATOM 1162 O O . PHE A 1 73 ? 4.562 -14.193 -26.425 1.000 39.262 105 PHE A O 1
ATOM 1179 N N . PHE A 1 74 ? 5.207 -16.241 -27.088 1.000 32.138 106 PHE A N 1
ATOM 1180 C CA . PHE A 1 74 ? 5.793 -16.649 -25.825 1.000 30.611 106 PHE A CA 1
ATOM 1181 C C . PHE A 1 74 ? 7.303 -16.787 -25.969 1.000 30.475 106 PHE A C 1
ATOM 1182 O O . PHE A 1 74 ? 7.779 -17.527 -26.838 1.000 30.818 106 PHE A O 1
ATOM 1199 N N . ASP A 1 75 ? 8.049 -16.196 -25.024 1.000 31.032 107 ASP A N 1
ATOM 1200 C CA . ASP A 1 75 ? 9.499 -16.362 -24.984 1.000 31.782 107 ASP A CA 1
ATOM 1201 C C . ASP A 1 75 ? 9.977 -16.343 -23.535 1.000 33.663 107 ASP A C 1
ATOM 1202 O O . ASP A 1 75 ? 9.407 -15.611 -22.709 1.000 32.994 107 ASP A O 1
ATOM 1211 N N . THR A 1 76 ? 11.030 -17.120 -23.239 1.000 32.797 108 THR A N 1
ATOM 1212 C CA . THR A 1 76 ? 11.496 -17.335 -21.883 1.000 37.825 108 THR A CA 1
ATOM 1213 C C . THR A 1 76 ? 12.979 -17.016 -21.780 1.000 41.126 108 THR A C 1
ATOM 1214 O O . THR A 1 76 ? 13.692 -17.085 -22.762 1.000 41.149 108 THR A O 1
ATOM 1225 N N . GLU A 1 77 ? 13.435 -16.667 -20.574 1.000 38.304 109 GLU A N 1
ATOM 1226 C CA . GLU A 1 77 ? 14.857 -16.645 -20.297 1.000 35.343 109 GLU A CA 1
ATOM 1227 C C . GLU A 1 77 ? 15.117 -17.660 -19.187 1.000 42.717 109 GLU A C 1
ATOM 1228 O O . GLU A 1 77 ? 14.235 -17.912 -18.350 1.000 37.209 109 GLU A O 1
ATOM 1240 N N . THR A 1 78 ? 16.332 -18.226 -19.188 1.000 40.341 110 THR A N 1
ATOM 1241 C CA . THR A 1 78 ? 16.695 -19.342 -18.330 1.000 47.267 110 THR A CA 1
ATOM 1242 C C . THR A 1 78 ? 18.024 -19.059 -17.642 1.000 52.511 110 THR A C 1
ATOM 1243 O O . THR A 1 78 ? 18.728 -18.129 -18.024 1.000 44.437 110 THR A O 1
ATOM 1254 N N . THR A 1 79 ? 18.356 -19.887 -16.637 1.000 57.592 111 THR A N 1
ATOM 1255 C CA . THR A 1 79 ? 19.604 -19.738 -15.897 1.000 66.077 111 THR A CA 1
ATOM 1256 C C . THR A 1 79 ? 20.415 -21.033 -15.955 1.000 66.983 111 THR A C 1
ATOM 1257 O O . THR A 1 79 ? 20.678 -21.456 -17.100 1.000 78.136 111 THR A O 1
ATOM 1268 N N . ASN A 1 87 ? 19.375 -26.110 -15.263 1.000 82.831 119 ASN A N 1
ATOM 1269 C CA . ASN A 1 87 ? 18.930 -25.068 -16.229 1.000 82.061 119 ASN A CA 1
ATOM 1270 C C . ASN A 1 87 ? 17.399 -25.006 -16.226 1.000 79.133 119 ASN A C 1
ATOM 1271 O O . ASN A 1 87 ? 16.741 -26.011 -16.497 1.000 74.182 119 ASN A O 1
ATOM 1282 N N . THR A 1 88 ? 16.849 -23.817 -15.914 1.000 67.418 120 THR A N 1
ATOM 1283 C CA . THR A 1 88 ? 15.416 -23.654 -15.723 1.000 65.721 120 THR A CA 1
ATOM 1284 C C . THR A 1 88 ? 14.963 -22.213 -15.985 1.000 55.120 120 THR A C 1
ATOM 1285 O O . THR A 1 88 ? 15.701 -21.256 -15.760 1.000 47.670 120 THR A O 1
ATOM 1296 N N . ILE A 1 89 ? 13.692 -22.096 -16.406 1.000 47.578 121 ILE A N 1
ATOM 1297 C CA . ILE A 1 89 ? 13.065 -20.828 -16.716 1.000 46.385 121 ILE A CA 1
ATOM 1298 C C . ILE A 1 89 ? 13.007 -19.979 -15.445 1.000 46.445 121 ILE A C 1
ATOM 1299 O O . ILE A 1 89 ? 12.651 -20.491 -14.400 1.000 49.276 121 ILE A O 1
ATOM 1315 N N . PHE A 1 90 ? 13.359 -18.692 -15.542 1.000 39.453 122 PHE A N 1
ATOM 1316 C CA . PHE A 1 90 ? 13.119 -17.735 -14.467 1.000 41.842 122 PHE A CA 1
ATOM 1317 C C . PHE A 1 90 ? 12.283 -16.546 -14.965 1.000 41.049 122 PHE A C 1
ATOM 1318 O O . PHE A 1 90 ? 11.831 -15.731 -14.161 1.000 38.267 122 PHE A O 1
ATOM 1335 N N . LEU A 1 91 ? 12.138 -16.387 -16.287 1.000 36.058 123 LEU A N 1
ATOM 1336 C CA . LEU A 1 91 ? 11.306 -15.320 -16.819 1.000 34.627 123 LEU A CA 1
ATOM 1337 C C . LEU A 1 91 ? 10.396 -15.876 -17.914 1.000 35.150 123 LEU A C 1
ATOM 1338 O O . LEU A 1 91 ? 10.865 -16.472 -18.893 1.000 34.765 123 LEU A O 1
ATOM 1354 N N . LEU A 1 92 ? 9.090 -15.675 -17.726 1.000 32.759 124 LEU A N 1
ATOM 1355 C CA . LEU A 1 92 ? 8.070 -16.023 -18.711 1.000 33.645 124 LEU A CA 1
ATOM 1356 C C . LEU A 1 92 ? 7.531 -14.736 -19.325 1.000 35.235 124 LEU A C 1
ATOM 1357 O O . LEU A 1 92 ? 6.980 -13.891 -18.626 1.000 38.515 124 LEU A O 1
ATOM 1373 N N . GLY A 1 93 ? 7.741 -14.530 -20.617 1.000 32.369 125 GLY A N 1
ATOM 1374 C CA . GLY A 1 93 ? 7.202 -13.356 -21.284 1.000 31.728 125 GLY A CA 1
ATOM 1375 C C . GLY A 1 93 ? 6.178 -13.758 -22.345 1.000 30.154 125 GLY A C 1
ATOM 1376 O O . GLY A 1 93 ? 6.401 -14.713 -23.112 1.000 28.572 125 GLY A O 1
ATOM 1380 N N . HIS A 1 94 ? 5.089 -12.993 -22.441 1.000 29.567 126 HIS A N 1
ATOM 1381 C CA . HIS A 1 94 ? 4.164 -13.212 -23.540 1.000 32.416 126 HIS A CA 1
ATOM 1382 C C . HIS A 1 94 ? 3.509 -11.918 -24.006 1.000 34.213 126 HIS A C 1
ATOM 1383 O O . HIS A 1 94 ? 3.318 -10.969 -23.255 1.000 32.139 126 HIS A O 1
ATOM 1398 N N . ALA A 1 95 ? 3.180 -11.898 -25.298 1.000 35.941 127 ALA A N 1
ATOM 1399 C CA . ALA A 1 95 ? 2.415 -10.813 -25.880 1.000 35.062 127 ALA A CA 1
ATOM 1400 C C . ALA A 1 95 ? 1.130 -11.397 -26.448 1.000 41.285 127 ALA A C 1
ATOM 1401 O O . ALA A 1 95 ? 1.049 -12.581 -26.829 1.000 38.075 127 ALA A O 1
ATOM 1408 N N . ARG A 1 96 ? 0.118 -10.540 -26.456 1.000 40.607 128 ARG A N 1
ATOM 1409 C CA . ARG A 1 96 ? -1.186 -10.904 -26.982 1.000 42.076 128 ARG A CA 1
ATOM 1410 C C . ARG A 1 96 ? -1.760 -9.697 -27.703 1.000 41.409 128 ARG A C 1
ATOM 1411 O O . ARG A 1 96 ? -1.584 -8.567 -27.247 1.000 41.340 128 ARG A O 1
ATOM 1432 N N . VAL A 1 97 ? -2.385 -9.926 -28.860 1.000 40.508 129 VAL A N 1
ATOM 1433 C CA . VAL A 1 97 ? -2.866 -8.846 -29.702 1.000 42.320 129 VAL A CA 1
ATOM 1434 C C . VAL A 1 97 ? -4.388 -8.781 -29.588 1.000 49.437 129 VAL A C 1
ATOM 1435 O O . VAL A 1 97 ? -5.045 -9.774 -29.893 1.000 48.707 129 VAL A O 1
ATOM 1448 N N . TYR A 1 98 ? -4.914 -7.610 -29.180 1.000 57.532 130 TYR A N 1
ATOM 1449 C CA . TYR A 1 98 ? -6.353 -7.370 -29.030 1.000 63.327 130 TYR A CA 1
ATOM 1450 C C . TYR A 1 98 ? -6.794 -6.301 -30.033 1.000 67.463 130 TYR A C 1
ATOM 1451 O O . TYR A 1 98 ? -6.008 -5.832 -30.859 1.000 66.963 130 TYR A O 1
ATOM 1469 N N . GLU A 1 99 ? -8.055 -5.871 -29.920 1.000 73.038 131 GLU A N 1
ATOM 1470 C CA . GLU A 1 99 ? -8.671 -5.074 -30.958 1.000 79.514 131 GLU A CA 1
ATOM 1471 C C . GLU A 1 99 ? -8.042 -3.681 -31.017 1.000 73.948 131 GLU A C 1
ATOM 1472 O O . GLU A 1 99 ? -7.971 -3.097 -32.098 1.000 82.073 131 GLU A O 1
ATOM 1484 N N . ASP A 1 100 ? -7.546 -3.161 -29.887 1.000 70.271 132 ASP A N 1
ATOM 1485 C CA . ASP A 1 100 ? -7.047 -1.792 -29.853 1.000 73.053 132 ASP A CA 1
ATOM 1486 C C . ASP A 1 100 ? -5.562 -1.724 -29.511 1.000 70.537 132 ASP A C 1
ATOM 1487 O O . ASP A 1 100 ? -4.970 -0.642 -29.576 1.000 72.303 132 ASP A O 1
ATOM 1496 N N . ARG A 1 101 ? -4.944 -2.865 -29.176 1.000 73.579 133 ARG A N 1
ATOM 1497 C CA . ARG A 1 101 ? -3.634 -2.829 -28.541 1.000 65.923 133 ARG A CA 1
ATOM 1498 C C . ARG A 1 101 ? -2.964 -4.196 -28.485 1.000 53.431 133 ARG A C 1
ATOM 1499 O O . ARG A 1 101 ? -3.611 -5.230 -28.608 1.000 49.470 133 ARG A O 1
ATOM 1520 N N . VAL A 1 102 ? -1.664 -4.167 -28.180 1.000 47.125 134 VAL A N 1
ATOM 1521 C CA . VAL A 1 102 ? -0.902 -5.361 -27.877 1.000 47.150 134 VAL A CA 1
ATOM 1522 C C . VAL A 1 102 ? -0.481 -5.287 -26.417 1.000 44.029 134 VAL A C 1
ATOM 1523 O O . VAL A 1 102 ? 0.045 -4.262 -26.003 1.000 47.837 134 VAL A O 1
ATOM 1536 N N . THR A 1 103 ? -0.655 -6.386 -25.669 1.000 39.545 135 THR A N 1
ATOM 1537 C CA . THR A 1 103 ? -0.238 -6.422 -24.277 1.000 38.798 135 THR A CA 1
ATOM 1538 C C . THR A 1 103 ? 0.931 -7.366 -24.125 1.000 36.423 135 THR A C 1
ATOM 1539 O O . THR A 1 103 ? 0.798 -8.536 -24.478 1.000 37.306 135 THR A O 1
ATOM 1550 N N . VAL A 1 104 ? 2.029 -6.857 -23.559 1.000 35.253 136 VAL A N 1
ATOM 1551 C CA . VAL A 1 104 ? 3.144 -7.660 -23.112 1.000 34.580 136 VAL A CA 1
ATOM 1552 C C . VAL A 1 104 ? 3.078 -7.838 -21.603 1.000 33.111 136 VAL A C 1
ATOM 1553 O O . VAL A 1 104 ? 2.970 -6.862 -20.853 1.000 36.599 136 VAL A O 1
ATOM 1566 N N . LYS A 1 105 ? 3.204 -9.092 -21.180 1.000 33.513 137 LYS A N 1
ATOM 1567 C CA . LYS A 1 105 ? 3.182 -9.446 -19.775 1.000 36.375 137 LYS A CA 1
ATOM 1568 C C . LYS A 1 105 ? 4.348 -10.374 -19.488 1.000 32.849 137 LYS A C 1
ATOM 1569 O O . LYS A 1 105 ? 4.594 -11.306 -20.241 1.000 32.846 137 LYS A O 1
ATOM 1588 N N . GLN A 1 106 ? 5.067 -10.076 -18.410 1.000 33.391 138 GLN A N 1
ATOM 1589 C CA . GLN A 1 106 ? 6.227 -10.829 -17.963 1.000 33.494 138 GLN A CA 1
ATOM 1590 C C . GLN A 1 106 ? 6.011 -11.274 -16.516 1.000 37.933 138 GLN A C 1
ATOM 1591 O O . GLN A 1 106 ? 5.602 -10.473 -15.661 1.000 39.926 138 GLN A O 1
ATOM 1605 N N . HIS A 1 107 ? 6.276 -12.567 -16.274 1.000 37.143 139 HIS A N 1
ATOM 1606 C CA . HIS A 1 107 ? 6.257 -13.165 -14.949 1.000 37.021 139 HIS A CA 1
ATOM 1607 C C . HIS A 1 107 ? 7.692 -13.532 -14.575 1.000 37.259 139 HIS A C 1
ATOM 1608 O O . HIS A 1 107 ? 8.293 -14.419 -15.206 1.000 35.446 139 HIS A O 1
ATOM 1623 N N . LEU A 1 108 ? 8.232 -12.817 -13.573 1.000 36.359 140 LEU A N 1
ATOM 1624 C CA . LEU A 1 108 ? 9.601 -12.981 -13.099 1.000 33.142 140 LEU A CA 1
ATOM 1625 C C . LEU A 1 108 ? 9.624 -13.739 -11.777 1.000 39.488 140 LEU A C 1
ATOM 1626 O O . LEU A 1 108 ? 8.980 -13.323 -10.801 1.000 42.021 140 LEU A O 1
ATOM 1642 N N . LEU A 1 109 ? 10.347 -14.858 -11.751 1.000 36.697 141 LEU A N 1
ATOM 1643 C CA . LEU A 1 109 ? 10.612 -15.580 -10.516 1.000 40.235 141 LEU A CA 1
ATOM 1644 C C . LEU A 1 109 ? 11.643 -14.792 -9.711 1.000 41.990 141 LEU A C 1
ATOM 1645 O O . LEU A 1 109 ? 12.763 -14.583 -10.169 1.000 47.761 141 LEU A O 1
ATOM 1661 N N . PRO A 1 110 ? 11.317 -14.286 -8.505 1.000 43.294 142 PRO A N 1
ATOM 1662 C CA . PRO A 1 110 ? 12.261 -13.493 -7.726 1.000 47.990 142 PRO A CA 1
ATOM 1663 C C . PRO A 1 110 ? 13.466 -14.271 -7.195 1.000 49.724 142 PRO A C 1
ATOM 1664 O O . PRO A 1 110 ? 14.557 -13.710 -7.098 1.000 47.374 142 PRO A O 1
ATOM 1675 N N . LYS A 1 111 ? 13.225 -15.536 -6.824 1.000 52.537 143 LYS A N 1
ATOM 1676 C CA . LYS A 1 111 ? 14.264 -16.510 -6.523 1.000 54.119 143 LYS A CA 1
ATOM 1677 C C . LYS A 1 111 ? 13.633 -17.897 -6.425 1.000 56.719 143 LYS A C 1
ATOM 1678 O O . LYS A 1 111 ? 12.414 -18.008 -6.276 1.000 55.009 143 LYS A O 1
ATOM 1697 N N . PRO A 1 112 ? 14.423 -18.993 -6.550 1.000 65.018 144 PRO A N 1
ATOM 1698 C CA . PRO A 1 112 ? 13.923 -20.351 -6.315 1.000 65.707 144 PRO A CA 1
ATOM 1699 C C . PRO A 1 112 ? 13.056 -20.438 -5.065 1.000 57.800 144 PRO A C 1
ATOM 1700 O O . PRO A 1 112 ? 13.306 -19.740 -4.100 1.000 60.517 144 PRO A O 1
ATOM 1711 N N . GLY A 1 113 ? 12.017 -21.265 -5.116 1.000 57.754 145 GLY A N 1
ATOM 1712 C CA . GLY A 1 113 ? 11.085 -21.401 -4.007 1.000 59.411 145 GLY A CA 1
ATOM 1713 C C . GLY A 1 113 ? 9.814 -20.576 -4.205 1.000 56.259 145 GLY A C 1
ATOM 1714 O O . GLY A 1 113 ? 8.949 -20.576 -3.347 1.000 54.887 145 GLY A O 1
ATOM 1718 N N . ASN A 1 114 ? 9.694 -19.878 -5.341 1.000 53.064 146 ASN A N 1
ATOM 1719 C CA . ASN A 1 114 ? 8.516 -19.068 -5.603 1.000 51.691 146 ASN A CA 1
ATOM 1720 C C . ASN A 1 114 ? 7.734 -19.599 -6.799 1.000 51.111 146 ASN A C 1
ATOM 1721 O O . ASN A 1 114 ? 6.919 -18.877 -7.367 1.000 46.588 146 ASN A O 1
ATOM 1732 N N . GLU A 1 115 ? 7.898 -20.894 -7.102 1.000 51.540 147 GLU A N 1
ATOM 1733 C CA . GLU A 1 115 ? 7.399 -21.442 -8.349 1.000 47.627 147 GLU A CA 1
ATOM 1734 C C . GLU A 1 115 ? 5.878 -21.592 -8.325 1.000 48.971 147 GLU A C 1
ATOM 1735 O O . GLU A 1 115 ? 5.250 -21.568 -9.386 1.000 44.905 147 GLU A O 1
ATOM 1747 N N . VAL A 1 116 ? 5.278 -21.782 -7.133 1.000 48.671 148 VAL A N 1
ATOM 1748 C CA . VAL A 1 116 ? 3.833 -21.931 -7.051 1.000 49.610 148 VAL A CA 1
ATOM 1749 C C . VAL A 1 116 ? 3.157 -20.625 -7.479 1.000 49.002 148 VAL A C 1
ATOM 1750 O O . VAL A 1 116 ? 2.235 -20.648 -8.293 1.000 48.220 148 VAL A O 1
ATOM 1763 N N . ALA A 1 117 ? 3.638 -19.501 -6.940 1.000 50.187 149 ALA A N 1
ATOM 1764 C CA . ALA A 1 117 ? 3.156 -18.167 -7.279 1.000 49.645 149 ALA A CA 1
ATOM 1765 C C . ALA A 1 117 ? 3.323 -17.869 -8.771 1.000 46.780 149 ALA A C 1
ATOM 1766 O O . ALA A 1 117 ? 2.412 -17.317 -9.396 1.000 47.294 149 ALA A O 1
ATOM 1773 N N . LEU A 1 118 ? 4.503 -18.206 -9.323 1.000 46.859 150 LEU A N 1
ATOM 1774 C CA . LEU A 1 118 ? 4.799 -18.034 -10.747 1.000 42.782 150 LEU A CA 1
ATOM 1775 C C . LEU A 1 118 ? 3.795 -18.784 -11.631 1.000 41.429 150 LEU A C 1
ATOM 1776 O O . LEU A 1 118 ? 3.222 -18.227 -12.568 1.000 41.157 150 LEU A O 1
ATOM 1792 N N . TYR A 1 119 ? 3.606 -20.071 -11.361 1.000 42.142 151 TYR A N 1
ATOM 1793 C CA . TYR A 1 119 ? 2.704 -20.898 -12.152 1.000 44.402 151 TYR A CA 1
ATOM 1794 C C . TYR A 1 119 ? 1.256 -20.471 -11.939 1.000 45.482 151 TYR A C 1
ATOM 1795 O O . TYR A 1 119 ? 0.480 -20.514 -12.871 1.000 47.666 151 TYR A O 1
ATOM 1813 N N . GLN A 1 120 ? 0.888 -20.038 -10.725 1.000 50.221 152 GLN A N 1
ATOM 1814 C CA . GLN A 1 120 ? -0.484 -19.622 -10.472 1.000 51.076 152 GLN A CA 1
ATOM 1815 C C . GLN A 1 120 ? -0.783 -18.396 -11.339 1.000 49.299 152 GLN A C 1
ATOM 1816 O O . GLN A 1 120 ? -1.819 -18.340 -11.993 1.000 50.500 152 GLN A O 1
ATOM 1830 N N . SER A 1 121 ? 0.119 -17.418 -11.349 1.000 47.066 153 SER A N 1
ATOM 1831 C CA . SER A 1 121 ? -0.077 -16.224 -12.161 1.000 50.473 153 SER A CA 1
ATOM 1832 C C . SER A 1 121 ? -0.026 -16.556 -13.658 1.000 46.458 153 SER A C 1
ATOM 1833 O O . SER A 1 121 ? -0.873 -16.090 -14.398 1.000 45.347 153 SER A O 1
ATOM 1841 N N . PHE A 1 122 ? 0.936 -17.376 -14.107 1.000 44.224 154 PHE A N 1
ATOM 1842 C CA . PHE A 1 122 ? 1.114 -17.621 -15.539 1.000 42.235 154 PHE A CA 1
ATOM 1843 C C . PHE A 1 122 ? -0.023 -18.471 -16.118 1.000 43.497 154 PHE A C 1
ATOM 1844 O O . PHE A 1 122 ? -0.597 -18.118 -17.142 1.000 42.068 154 PHE A O 1
ATOM 1861 N N . LEU A 1 123 ? -0.326 -19.599 -15.469 1.000 41.741 155 LEU A N 1
ATOM 1862 C CA . LEU A 1 123 ? -1.291 -20.574 -15.963 1.000 44.356 155 LEU A CA 1
ATOM 1863 C C . LEU A 1 123 ? -2.725 -20.067 -15.827 1.000 47.187 155 LEU A C 1
ATOM 1864 O O . LEU A 1 123 ? -3.609 -20.582 -16.489 1.000 51.973 155 LEU A O 1
ATOM 1880 N N . SER A 1 124 ? -2.963 -19.076 -14.968 1.000 50.002 156 SER A N 1
ATOM 1881 C CA . SER A 1 124 ? -4.273 -18.451 -14.868 1.000 55.406 156 SER A CA 1
ATOM 1882 C C . SER A 1 124 ? -4.603 -17.706 -16.148 1.000 54.278 156 SER A C 1
ATOM 1883 O O . SER A 1 124 ? -5.762 -17.566 -16.490 1.000 56.643 156 SER A O 1
ATOM 1891 N N . GLU A 1 125 ? -3.569 -17.193 -16.821 1.000 54.751 157 GLU A N 1
ATOM 1892 C CA . GLU A 1 125 ? -3.765 -16.236 -17.893 1.000 58.740 157 GLU A CA 1
ATOM 1893 C C . GLU A 1 125 ? -3.370 -16.769 -19.284 1.000 52.518 157 GLU A C 1
ATOM 1894 O O . GLU A 1 125 ? -3.881 -16.260 -20.270 1.000 52.064 157 GLU A O 1
ATOM 1906 N N . VAL A 1 126 ? -2.462 -17.746 -19.395 1.000 46.233 158 VAL A N 1
ATOM 1907 C CA . VAL A 1 126 ? -1.927 -18.129 -20.706 1.000 45.524 158 VAL A CA 1
ATOM 1908 C C . VAL A 1 126 ? -2.444 -19.499 -21.126 1.000 46.012 158 VAL A C 1
ATOM 1909 O O . VAL A 1 126 ? -2.387 -20.459 -20.353 1.000 46.467 158 VAL A O 1
ATOM 1922 N N . ASP A 1 127 ? -2.955 -19.583 -22.369 1.000 45.979 159 ASP A N 1
ATOM 1923 C CA . ASP A 1 127 ? -3.315 -20.866 -22.959 1.000 43.349 159 ASP A CA 1
ATOM 1924 C C . ASP A 1 127 ? -2.044 -21.542 -23.476 1.000 45.436 159 ASP A C 1
ATOM 1925 O O . ASP A 1 127 ? -1.546 -21.192 -24.550 1.000 42.630 159 ASP A O 1
ATOM 1934 N N . ILE A 1 128 ? -1.529 -22.516 -22.705 1.000 43.263 160 ILE A N 1
ATOM 1935 C CA . ILE A 1 128 ? -0.271 -23.177 -23.031 1.000 44.992 160 ILE A CA 1
ATOM 1936 C C . ILE A 1 128 ? -0.408 -24.111 -24.241 1.000 43.994 160 ILE A C 1
ATOM 1937 O O . ILE A 1 128 ? 0.584 -24.703 -24.652 1.000 42.595 160 ILE A O 1
ATOM 1953 N N . THR A 1 129 ? -1.628 -24.309 -24.769 1.000 45.471 161 THR A N 1
ATOM 1954 C CA . THR A 1 129 ? -1.791 -25.117 -25.967 1.000 44.514 161 THR A CA 1
ATOM 1955 C C . THR A 1 129 ? -1.753 -24.231 -27.217 1.000 43.162 161 THR A C 1
ATOM 1956 O O . THR A 1 129 ? -1.828 -24.767 -28.305 1.000 46.097 161 THR A O 1
ATOM 1967 N N . SER A 1 130 ? -1.617 -22.896 -27.081 1.000 42.234 162 SER A N 1
ATOM 1968 C CA . SER A 1 130 ? -1.646 -22.009 -28.239 1.000 41.994 162 SER A CA 1
ATOM 1969 C C . SER A 1 130 ? -0.468 -21.044 -28.247 1.000 34.829 162 SER A C 1
ATOM 1970 O O . SER A 1 130 ? -0.636 -19.878 -28.554 1.000 36.649 162 SER A O 1
ATOM 1978 N N . LEU A 1 131 ? 0.727 -21.521 -27.897 1.000 36.298 163 LEU A N 1
ATOM 1979 C CA . LEU A 1 131 ? 1.908 -20.675 -27.826 1.000 34.330 163 LEU A CA 1
ATOM 1980 C C . LEU A 1 131 ? 2.535 -20.531 -29.224 1.000 36.561 163 LEU A C 1
ATOM 1981 O O . LEU A 1 131 ? 2.584 -21.509 -29.993 1.000 34.237 163 LEU A O 1
ATOM 1997 N N . VAL A 1 132 ? 2.964 -19.299 -29.560 1.000 30.944 164 VAL A N 1
ATOM 1998 C CA . VAL A 1 132 ? 3.796 -19.014 -30.730 1.000 29.326 164 VAL A CA 1
ATOM 1999 C C . VAL A 1 132 ? 5.219 -18.803 -30.234 1.000 29.983 164 VAL A C 1
ATOM 2000 O O . VAL A 1 132 ? 5.462 -17.940 -29.392 1.000 31.536 164 VAL A O 1
ATOM 2013 N N . THR A 1 133 ? 6.153 -19.623 -30.726 1.000 32.578 165 THR A N 1
ATOM 2014 C CA . THR A 1 133 ? 7.481 -19.665 -30.157 1.000 32.101 165 THR A CA 1
ATOM 2015 C C . THR A 1 133 ? 8.572 -19.741 -31.230 1.000 35.365 165 THR A C 1
ATOM 2016 O O . THR A 1 133 ? 8.334 -20.149 -32.366 1.000 36.327 165 THR A O 1
ATOM 2027 N N . TYR A 1 134 ? 9.781 -19.402 -30.778 1.000 33.613 166 TYR A N 1
ATOM 2028 C CA . TYR A 1 134 ? 11.026 -19.517 -31.510 1.000 40.539 166 TYR A CA 1
ATOM 2029 C C . TYR A 1 134 ? 12.059 -20.059 -30.524 1.000 39.779 166 TYR A C 1
ATOM 2030 O O . TYR A 1 134 ? 12.933 -19.315 -30.119 1.000 50.780 166 TYR A O 1
ATOM 2048 N N . ASN A 1 135 ? 11.901 -21.307 -30.054 1.000 43.879 167 ASN A N 1
ATOM 2049 C CA . ASN A 1 135 ? 12.840 -21.871 -29.085 1.000 43.975 167 ASN A CA 1
ATOM 2050 C C . ASN A 1 135 ? 13.540 -23.068 -29.726 1.000 42.581 167 ASN A C 1
ATOM 2051 O O . ASN A 1 135 ? 12.897 -23.937 -30.297 1.000 41.168 167 ASN A O 1
ATOM 2062 N N . GLY A 1 136 ? 14.871 -23.055 -29.701 1.000 45.862 168 GLY A N 1
ATOM 2063 C CA . GLY A 1 136 ? 15.651 -24.137 -30.271 1.000 51.642 168 GLY A CA 1
ATOM 2064 C C . GLY A 1 136 ? 15.616 -25.375 -29.381 1.000 51.827 168 GLY A C 1
ATOM 2065 O O . GLY A 1 136 ? 15.413 -26.478 -29.866 1.000 56.145 168 GLY A O 1
ATOM 2069 N N . LYS A 1 137 ? 15.774 -25.173 -28.073 1.000 54.967 169 LYS A N 1
ATOM 2070 C CA . LYS A 1 137 ? 15.792 -26.273 -27.124 1.000 58.083 169 LYS A CA 1
ATOM 2071 C C . LYS A 1 137 ? 14.441 -26.320 -26.416 1.000 54.490 169 LYS A C 1
ATOM 2072 O O . LYS A 1 137 ? 13.807 -25.281 -26.231 1.000 53.073 169 LYS A O 1
ATOM 2091 N N . ALA A 1 138 ? 14.051 -27.512 -25.958 1.000 53.207 170 ALA A N 1
ATOM 2092 C CA . ALA A 1 138 ? 12.815 -27.701 -25.217 1.000 53.541 170 ALA A CA 1
ATOM 2093 C C . ALA A 1 138 ? 12.800 -26.812 -23.970 1.000 51.281 170 ALA A C 1
ATOM 2094 O O . ALA A 1 138 ? 13.823 -26.634 -23.301 1.000 52.983 170 ALA A O 1
ATOM 2101 N N . PHE A 1 139 ? 11.625 -26.234 -23.689 1.000 48.672 171 PHE A N 1
ATOM 2102 C CA . PHE A 1 139 ? 11.438 -25.352 -22.557 1.000 49.026 171 PHE A CA 1
ATOM 2103 C C . PHE A 1 139 ? 11.826 -26.068 -21.262 1.000 51.587 171 PHE A C 1
ATOM 2104 O O . PHE A 1 139 ? 11.450 -27.218 -21.041 1.000 53.221 171 PHE A O 1
ATOM 2121 N N . ASP A 1 140 ? 12.612 -25.378 -20.420 1.000 54.201 172 ASP A N 1
ATOM 2122 C CA . ASP A 1 140 ? 13.070 -25.947 -19.160 1.000 62.066 172 ASP A CA 1
ATOM 2123 C C . ASP A 1 140 ? 12.068 -25.611 -18.060 1.000 56.114 172 ASP A C 1
ATOM 2124 O O . ASP A 1 140 ? 12.338 -24.733 -17.246 1.000 57.957 172 ASP A O 1
ATOM 2133 N N . TRP A 1 141 ? 10.893 -26.249 -18.074 1.000 55.630 173 TRP A N 1
ATOM 2134 C CA . TRP A 1 141 ? 9.840 -25.865 -17.146 1.000 53.355 173 TRP A CA 1
ATOM 2135 C C . TRP A 1 141 ? 10.293 -26.129 -15.719 1.000 54.469 173 TRP A C 1
ATOM 2136 O O . TRP A 1 141 ? 10.600 -27.268 -15.395 1.000 56.459 173 TRP A O 1
ATOM 2157 N N . PRO A 1 142 ? 10.263 -25.099 -14.837 1.000 55.633 174 PRO A N 1
ATOM 2158 C CA . PRO A 1 142 ? 10.693 -25.230 -13.447 1.000 59.165 174 PRO A CA 1
ATOM 2159 C C . PRO A 1 142 ? 9.865 -26.284 -12.718 1.000 60.825 174 PRO A C 1
ATOM 2160 O O . PRO A 1 142 ? 8.688 -26.455 -13.033 1.000 57.677 174 PRO A O 1
ATOM 2171 N N . GLN A 1 143 ? 10.503 -26.977 -11.765 1.000 62.912 175 GLN A N 1
ATOM 2172 C CA . GLN A 1 143 ? 9.871 -28.012 -10.961 1.000 71.940 175 GLN A CA 1
ATOM 2173 C C . GLN A 1 143 ? 9.055 -27.366 -9.842 1.000 70.455 175 GLN A C 1
ATOM 2174 O O . GLN A 1 143 ? 9.428 -26.298 -9.360 1.000 63.039 175 GLN A O 1
ATOM 2188 N N . VAL A 1 144 ? 7.972 -28.035 -9.404 1.000 72.897 176 VAL A N 1
ATOM 2189 C CA . VAL A 1 144 ? 7.064 -27.444 -8.429 1.000 75.449 176 VAL A CA 1
ATOM 2190 C C . VAL A 1 144 ? 6.338 -28.541 -7.653 1.000 78.930 176 VAL A C 1
ATOM 2191 O O . VAL A 1 144 ? 6.044 -29.598 -8.202 1.000 81.090 176 VAL A O 1
ATOM 2204 N N . LYS A 1 145 ? 6.031 -28.255 -6.382 1.000 83.685 177 LYS A N 1
ATOM 2205 C CA . LYS A 1 145 ? 5.315 -29.175 -5.502 1.000 85.055 177 LYS A CA 1
ATOM 2206 C C . LYS A 1 145 ? 4.060 -28.479 -4.971 1.000 80.643 177 LYS A C 1
ATOM 2207 O O . LYS A 1 145 ? 4.155 -27.575 -4.145 1.000 79.191 177 LYS A O 1
ATOM 2226 N N . THR A 1 146 ? 2.882 -28.880 -5.459 1.000 79.418 178 THR A N 1
ATOM 2227 C CA . THR A 1 146 ? 1.660 -28.171 -5.107 1.000 82.078 178 THR A CA 1
ATOM 2228 C C . THR A 1 146 ? 0.458 -29.117 -5.124 1.000 82.025 178 THR A C 1
ATOM 2229 O O . THR A 1 146 ? 0.439 -30.097 -5.857 1.000 88.201 178 THR A O 1
ATOM 2240 N N . ARG A 1 147 ? -0.539 -28.777 -4.307 1.000 78.641 179 ARG A N 1
ATOM 2241 C CA . ARG A 1 147 ? -1.830 -29.443 -4.264 1.000 78.194 179 ARG A CA 1
ATOM 2242 C C . ARG A 1 147 ? -2.801 -28.817 -5.268 1.000 76.369 179 ARG A C 1
ATOM 2243 O O . ARG A 1 147 ? -3.801 -29.434 -5.619 1.000 73.405 179 ARG A O 1
ATOM 2264 N N . HIS A 1 148 ? -2.513 -27.580 -5.709 1.000 77.348 180 HIS A N 1
ATOM 2265 C CA . HIS A 1 148 ? -3.501 -26.743 -6.376 1.000 78.595 180 HIS A CA 1
ATOM 2266 C C . HIS A 1 148 ? -3.840 -27.327 -7.745 1.000 81.692 180 HIS A C 1
ATOM 2267 O O . HIS A 1 148 ? -2.939 -27.682 -8.510 1.000 78.355 180 HIS A O 1
ATOM 2282 N N . THR A 1 149 ? -5.148 -27.367 -8.044 1.000 82.902 181 THR A N 1
ATOM 2283 C CA . THR A 1 149 ? -5.691 -28.165 -9.138 1.000 86.800 181 THR A CA 1
ATOM 2284 C C . THR A 1 149 ? -5.387 -27.537 -10.510 1.000 80.216 181 THR A C 1
ATOM 2285 O O . THR A 1 149 ? -5.148 -28.263 -11.472 1.000 82.080 181 THR A O 1
ATOM 2296 N N . LEU A 1 150 ? -5.402 -26.200 -10.602 1.000 74.281 182 LEU A N 1
ATOM 2297 C CA . LEU A 1 150 ? -5.100 -25.499 -11.846 1.000 75.834 182 LEU A CA 1
ATOM 2298 C C . LEU A 1 150 ? -3.702 -25.885 -12.332 1.000 72.198 182 LEU A C 1
ATOM 2299 O O . LEU A 1 150 ? -3.488 -26.137 -13.520 1.000 71.325 182 LEU A O 1
ATOM 2315 N N . ILE A 1 151 ? -2.756 -25.932 -11.390 1.000 68.911 183 ILE A N 1
ATOM 2316 C CA . ILE A 1 151 ? -1.352 -26.132 -11.692 1.000 64.952 183 ILE A CA 1
ATOM 2317 C C . ILE A 1 151 ? -1.085 -27.603 -12.012 1.000 69.563 183 ILE A C 1
ATOM 2318 O O . ILE A 1 151 ? -0.454 -27.911 -13.017 1.000 68.625 183 ILE A O 1
ATOM 2334 N N . ARG A 1 152 ? -1.576 -28.509 -11.158 1.000 72.533 184 ARG A N 1
ATOM 2335 C CA . ARG A 1 152 ? -1.307 -29.931 -11.307 1.000 78.455 184 ARG A CA 1
ATOM 2336 C C . ARG A 1 152 ? -1.878 -30.467 -12.623 1.000 75.753 184 ARG A C 1
ATOM 2337 O O . ARG A 1 152 ? -1.329 -31.406 -13.189 1.000 72.791 184 ARG A O 1
ATOM 2358 N N . ASP A 1 153 ? -2.998 -29.895 -13.085 1.000 72.853 185 ASP A N 1
ATOM 2359 C CA . ASP A 1 153 ? -3.667 -30.382 -14.281 1.000 77.658 185 ASP A CA 1
ATOM 2360 C C . ASP A 1 153 ? -2.923 -29.946 -15.552 1.000 78.554 185 ASP A C 1
ATOM 2361 O O . ASP A 1 153 ? -3.288 -30.363 -16.650 1.000 80.132 185 ASP A O 1
ATOM 2370 N N . ARG A 1 154 ? -1.863 -29.137 -15.416 1.000 72.204 186 ARG A N 1
ATOM 2371 C CA . ARG A 1 154 ? -1.193 -28.575 -16.574 1.000 70.528 186 ARG A CA 1
ATOM 2372 C C . ARG A 1 154 ? 0.258 -29.043 -16.670 1.000 70.649 186 ARG A C 1
ATOM 2373 O O . ARG A 1 154 ? 0.757 -29.205 -17.780 1.000 73.119 186 ARG A O 1
ATOM 2394 N N . LEU A 1 155 ? 0.921 -29.307 -15.539 1.000 71.234 187 LEU A N 1
ATOM 2395 C CA . LEU A 1 155 ? 2.335 -29.668 -15.531 1.000 76.056 187 LEU A CA 1
ATOM 2396 C C . LEU A 1 155 ? 2.685 -30.648 -16.661 1.000 85.476 187 LEU A C 1
ATOM 2397 O O . LEU A 1 155 ? 3.647 -30.405 -17.395 1.000 81.111 187 LEU A O 1
ATOM 2413 N N . PRO A 1 156 ? 1.973 -31.794 -16.837 1.000 93.026 188 PRO A N 1
ATOM 2414 C CA . PRO A 1 156 ? 2.259 -32.708 -17.950 1.000 92.735 188 PRO A CA 1
ATOM 2415 C C . PRO A 1 156 ? 1.769 -32.273 -19.336 1.000 86.590 188 PRO A C 1
ATOM 2416 O O . PRO A 1 156 ? 2.051 -32.951 -20.318 1.000 89.264 188 PRO A O 1
ATOM 2427 N N . LYS A 1 157 ? 1.049 -31.148 -19.419 1.000 83.455 189 LYS A N 1
ATOM 2428 C CA . LYS A 1 157 ? 0.659 -30.571 -20.697 1.000 77.412 189 LYS A CA 1
ATOM 2429 C C . LYS A 1 157 ? 1.599 -29.436 -21.096 1.000 70.063 189 LYS A C 1
ATOM 2430 O O . LYS A 1 157 ? 1.436 -28.871 -22.174 1.000 70.650 189 LYS A O 1
ATOM 2449 N N . LEU A 1 158 ? 2.561 -29.079 -20.231 1.000 64.025 190 LEU A N 1
ATOM 2450 C CA . LEU A 1 158 ? 3.527 -28.042 -20.559 1.000 59.965 190 LEU A CA 1
ATOM 2451 C C . LEU A 1 158 ? 4.376 -28.509 -21.743 1.000 58.300 190 LEU A C 1
ATOM 2452 O O . LEU A 1 158 ? 5.100 -29.501 -21.643 1.000 57.296 190 LEU A O 1
ATOM 2468 N N . PRO A 1 159 ? 4.279 -27.831 -22.907 1.000 55.276 191 PRO A N 1
ATOM 2469 C CA . PRO A 1 159 ? 4.932 -28.308 -24.130 1.000 54.046 191 PRO A CA 1
ATOM 2470 C C . PRO A 1 159 ? 6.445 -28.078 -24.172 1.000 52.838 191 PRO A C 1
ATOM 2471 O O . PRO A 1 159 ? 6.993 -27.266 -23.424 1.000 53.065 191 PRO A O 1
ATOM 2482 N N . GLU A 1 160 ? 7.124 -28.826 -25.043 1.000 52.021 192 GLU A N 1
ATOM 2483 C CA . GLU A 1 160 ? 8.541 -28.631 -25.312 1.000 50.869 192 GLU A CA 1
ATOM 2484 C C . GLU A 1 160 ? 8.766 -27.425 -26.233 1.000 44.990 192 GLU A C 1
ATOM 2485 O O . GLU A 1 160 ? 9.751 -26.712 -26.098 1.000 42.357 192 GLU A O 1
ATOM 2497 N N . PHE A 1 161 ? 7.857 -27.257 -27.191 1.000 44.350 193 PHE A N 1
ATOM 2498 C CA . PHE A 1 161 ? 7.870 -26.210 -28.199 1.000 45.419 193 PHE A CA 1
ATOM 2499 C C . PHE A 1 161 ? 6.430 -25.735 -28.355 1.000 43.691 193 PHE A C 1
ATOM 2500 O O . PHE A 1 161 ? 5.523 -26.491 -28.035 1.000 44.748 193 PHE A O 1
ATOM 2517 N N . GLY A 1 162 ? 6.224 -24.523 -28.881 1.000 41.727 194 GLY A N 1
ATOM 2518 C CA . GLY A 1 162 ? 4.888 -23.984 -29.064 1.000 38.925 194 GLY A CA 1
ATOM 2519 C C . GLY A 1 162 ? 4.109 -24.707 -30.146 1.000 40.944 194 GLY A C 1
ATOM 2520 O O . GLY A 1 162 ? 4.702 -25.240 -31.072 1.000 43.365 194 GLY A O 1
ATOM 2524 N N . HIS A 1 163 ? 2.776 -24.691 -30.038 1.000 39.495 195 HIS A N 1
ATOM 2525 C CA . HIS A 1 163 ? 1.912 -25.105 -31.122 1.000 42.492 195 HIS A CA 1
ATOM 2526 C C . HIS A 1 163 ? 2.338 -24.453 -32.438 1.000 43.202 195 HIS A C 1
ATOM 2527 O O . HIS A 1 163 ? 2.394 -25.119 -33.452 1.000 41.271 195 HIS A O 1
ATOM 2542 N N . PHE A 1 164 ? 2.568 -23.137 -32.434 1.000 41.619 196 PHE A N 1
ATOM 2543 C CA . PHE A 1 164 ? 3.008 -22.419 -33.618 1.000 41.427 196 PHE A CA 1
ATOM 2544 C C . PHE A 1 164 ? 4.514 -22.243 -33.506 1.000 41.917 196 PHE A C 1
ATOM 2545 O O . PHE A 1 164 ? 5.007 -21.241 -32.998 1.000 41.193 196 PHE A O 1
ATOM 2562 N N . ASP A 1 165 ? 5.239 -23.254 -33.979 1.000 38.434 197 ASP A N 1
ATOM 2563 C CA . ASP A 1 165 ? 6.675 -23.327 -33.825 1.000 38.185 197 ASP A CA 1
ATOM 2564 C C . ASP A 1 165 ? 7.295 -22.627 -35.041 1.000 39.746 197 ASP A C 1
ATOM 2565 O O . ASP A 1 165 ? 7.270 -23.167 -36.150 1.000 42.762 197 ASP A O 1
ATOM 2574 N N . LEU A 1 166 ? 7.789 -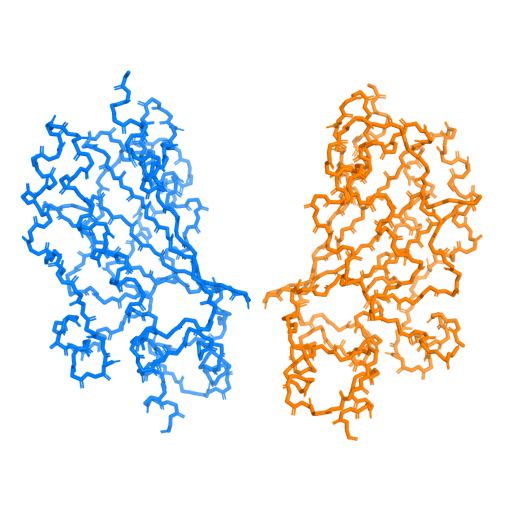21.397 -34.840 1.000 38.895 198 LEU A N 1
ATOM 2575 C CA . LEU A 1 166 ? 8.294 -20.554 -35.919 1.000 37.826 198 LEU A CA 1
ATOM 2576 C C . LEU A 1 166 ? 9.612 -21.111 -36.458 1.000 43.461 198 LEU A C 1
ATOM 2577 O O . LEU A 1 166 ? 10.065 -20.672 -37.498 1.000 40.190 198 LEU A O 1
ATOM 2593 N N . LEU A 1 167 ? 10.194 -22.089 -35.760 1.000 47.897 199 LEU A N 1
ATOM 2594 C CA . LEU A 1 167 ? 11.473 -22.677 -36.127 1.000 52.242 199 LEU A CA 1
ATOM 2595 C C . LEU A 1 167 ? 11.265 -24.088 -36.702 1.000 57.493 199 LEU A C 1
ATOM 2596 O O . LEU A 1 167 ? 12.199 -24.870 -36.764 1.000 55.972 199 LEU A O 1
ATOM 2612 N N . HIS A 1 168 ? 10.041 -24.397 -37.162 1.000 56.581 200 HIS A N 1
ATOM 2613 C CA . HIS A 1 168 ? 9.637 -25.755 -37.507 1.000 60.662 200 HIS A CA 1
ATOM 2614 C C . HIS A 1 168 ? 10.531 -26.293 -38.627 1.000 67.579 200 HIS A C 1
ATOM 2615 O O . HIS A 1 168 ? 10.707 -25.634 -39.652 1.000 70.686 200 HIS A O 1
ATOM 2630 N N . GLY A 1 169 ? 11.106 -27.482 -38.403 1.000 70.233 201 GLY A N 1
ATOM 2631 C CA . GLY A 1 169 ? 11.960 -28.152 -39.373 1.000 83.104 201 GLY A CA 1
ATOM 2632 C C . GLY A 1 169 ? 13.035 -27.234 -39.950 1.000 84.850 201 GLY A C 1
ATOM 2633 O O . GLY A 1 169 ? 13.257 -27.210 -41.158 1.000 85.943 201 GLY A O 1
ATOM 2637 N N . ALA A 1 170 ? 13.708 -26.480 -39.074 1.000 81.590 202 ALA A N 1
ATOM 2638 C CA . ALA A 1 170 ? 14.678 -25.495 -39.526 1.000 74.338 202 ALA A CA 1
ATOM 2639 C C . ALA A 1 170 ? 15.703 -25.229 -38.419 1.000 66.868 202 ALA A C 1
ATOM 2640 O O . ALA A 1 170 ? 16.069 -24.049 -38.256 1.000 68.191 202 ALA A O 1
ATOM 2647 N N . VAL A 1 181 ? 19.883 -18.150 -38.323 1.000 63.138 213 VAL A N 1
ATOM 2648 C CA . VAL A 1 181 ? 18.754 -18.802 -37.596 1.000 64.172 213 VAL A CA 1
ATOM 2649 C C . VAL A 1 181 ? 18.576 -18.215 -36.190 1.000 58.217 213 VAL A C 1
ATOM 2650 O O . VAL A 1 181 ? 17.524 -18.450 -35.582 1.000 50.867 213 VAL A O 1
ATOM 2663 N N . SER A 1 182 ? 19.560 -17.466 -35.655 1.000 45.665 214 SER A N 1
ATOM 2664 C CA . SER A 1 182 ? 19.350 -16.789 -34.380 1.000 48.926 214 SER A CA 1
ATOM 2665 C C . SER A 1 182 ? 18.271 -15.712 -34.527 1.000 43.282 214 SER A C 1
ATOM 2666 O O . SER A 1 182 ? 18.060 -15.201 -35.633 1.000 40.026 214 SER A O 1
ATOM 2674 N N . LEU A 1 183 ? 17.577 -15.366 -33.434 1.000 40.834 215 LEU A N 1
ATOM 2675 C CA . LEU A 1 183 ? 16.499 -14.381 -33.547 1.000 43.021 215 LEU A CA 1
ATOM 2676 C C . LEU A 1 183 ? 17.069 -13.021 -33.972 1.000 41.292 215 LEU A C 1
ATOM 2677 O O . LEU A 1 183 ? 16.475 -12.354 -34.812 1.000 37.531 215 LEU A O 1
ATOM 2693 N N . GLY A 1 184 ? 18.254 -12.675 -33.451 1.000 35.713 216 GLY A N 1
ATOM 2694 C CA . GLY A 1 184 ? 19.000 -11.475 -33.800 1.000 38.774 216 GLY A CA 1
ATOM 2695 C C . GLY A 1 184 ? 19.302 -11.337 -35.295 1.000 41.426 216 GLY A C 1
ATOM 2696 O O . GLY A 1 184 ? 19.211 -10.245 -35.841 1.000 40.522 216 GLY A O 1
ATOM 2700 N N . THR A 1 185 ? 19.674 -12.452 -35.927 1.000 40.197 217 THR A N 1
ATOM 2701 C CA . THR A 1 185 ? 19.992 -12.504 -37.340 1.000 43.615 217 THR A CA 1
ATOM 2702 C C . THR A 1 185 ? 18.726 -12.365 -38.191 1.000 41.030 217 THR A C 1
ATOM 2703 O O . THR A 1 185 ? 18.725 -11.647 -39.180 1.000 37.070 217 THR A O 1
ATOM 2714 N N . VAL A 1 186 ? 17.654 -13.054 -37.807 1.000 34.896 218 VAL A N 1
ATOM 2715 C CA . VAL A 1 186 ? 16.372 -12.948 -38.485 1.000 38.120 218 VAL A CA 1
ATOM 2716 C C . VAL A 1 186 ? 15.858 -11.501 -38.390 1.000 38.635 218 VAL A C 1
ATOM 2717 O O . VAL A 1 186 ? 15.326 -10.962 -39.381 1.000 35.252 218 VAL A O 1
ATOM 2730 N N . GLU A 1 187 ? 16.058 -10.872 -37.212 1.000 32.935 219 GLU A N 1
ATOM 2731 C CA . GLU A 1 187 ? 15.620 -9.506 -36.984 1.000 33.493 219 GLU A CA 1
ATOM 2732 C C . GLU A 1 187 ? 16.281 -8.559 -37.987 1.000 36.950 219 GLU A C 1
ATOM 2733 O O . GLU A 1 187 ? 15.604 -7.733 -38.607 1.000 38.244 219 GLU A O 1
ATOM 2745 N N . LYS A 1 188 ? 17.592 -8.713 -38.173 1.000 37.480 220 LYS A N 1
ATOM 2746 C CA . LYS A 1 188 ? 18.364 -7.785 -38.967 1.000 43.259 220 LYS A CA 1
ATOM 2747 C C . LYS A 1 188 ? 18.201 -8.057 -40.451 1.000 41.263 220 LYS A C 1
ATOM 2748 O O . LYS A 1 188 ? 18.238 -7.112 -41.239 1.000 45.915 220 LYS A O 1
ATOM 2767 N N . GLU A 1 189 ? 18.126 -9.333 -40.842 1.000 38.315 221 GLU A N 1
ATOM 2768 C CA . GLU A 1 189 ? 18.206 -9.678 -42.250 1.000 44.010 221 GLU A CA 1
ATOM 2769 C C . GLU A 1 189 ? 16.810 -9.796 -42.867 1.000 42.517 221 GLU A C 1
ATOM 2770 O O . GLU A 1 189 ? 16.675 -9.680 -44.091 1.000 42.753 221 GLU A O 1
ATOM 2782 N N . GLU A 1 190 ? 15.787 -10.058 -42.041 1.000 37.151 222 GLU A N 1
ATOM 2783 C CA . GLU A 1 190 ? 14.463 -10.367 -42.555 1.000 39.151 222 GLU A CA 1
ATOM 2784 C C . GLU A 1 190 ? 13.413 -9.352 -42.101 1.000 38.046 222 GLU A C 1
ATOM 2785 O O . GLU A 1 190 ? 12.529 -9.017 -42.892 1.000 38.885 222 GLU A O 1
ATOM 2797 N N . LEU A 1 191 ? 13.451 -8.932 -40.826 1.000 37.540 223 LEU A N 1
ATOM 2798 C CA . LEU A 1 191 ? 12.350 -8.198 -40.212 1.000 38.659 223 LEU A CA 1
ATOM 2799 C C . LEU A 1 191 ? 12.636 -6.691 -40.139 1.000 41.577 223 LEU A C 1
ATOM 2800 O O . LEU A 1 191 ? 11.746 -5.899 -39.894 1.000 41.153 223 LEU A O 1
ATOM 2816 N N . GLY A 1 192 ? 13.864 -6.272 -40.393 1.000 42.751 224 GLY A N 1
ATOM 2817 C CA . GLY A 1 192 ? 14.204 -4.859 -40.346 1.000 43.238 224 GLY A CA 1
ATOM 2818 C C . GLY A 1 192 ? 14.134 -4.291 -38.931 1.000 44.843 224 GLY A C 1
ATOM 2819 O O . GLY A 1 192 ? 13.813 -3.119 -38.752 1.000 46.207 224 GLY A O 1
ATOM 2823 N N . ILE A 1 193 ? 14.437 -5.132 -37.928 1.000 41.895 225 ILE A N 1
ATOM 2824 C CA . ILE A 1 193 ? 14.380 -4.747 -36.530 1.000 38.303 225 ILE A CA 1
ATOM 2825 C C . ILE A 1 193 ? 15.807 -4.514 -36.036 1.000 40.681 225 ILE A C 1
ATOM 2826 O O . ILE A 1 193 ? 16.649 -5.381 -36.184 1.000 36.174 225 ILE A O 1
ATOM 2842 N N . ARG A 1 194 ? 16.072 -3.322 -35.492 1.000 42.246 226 ARG A N 1
ATOM 28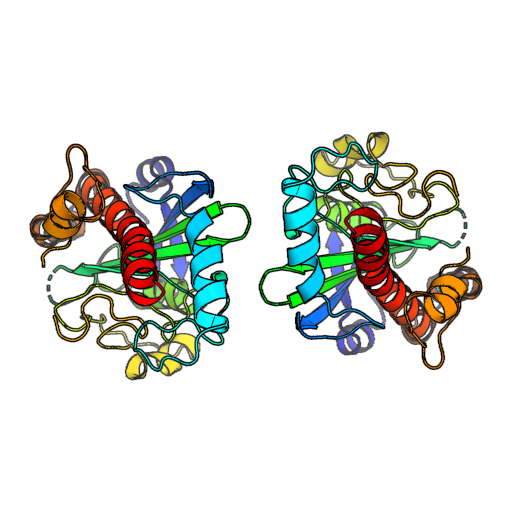43 C CA . ARG A 1 194 ? 17.354 -2.936 -34.916 1.000 52.945 226 ARG A CA 1
ATOM 2844 C C . ARG A 1 194 ? 17.110 -2.612 -33.448 1.000 55.757 226 ARG A C 1
ATOM 2845 O O . ARG A 1 194 ? 16.196 -1.855 -33.125 1.000 63.864 226 ARG A O 1
ATOM 2866 N N . ARG A 1 195 ? 17.858 -3.267 -32.559 1.000 49.827 227 ARG A N 1
ATOM 2867 C CA . ARG A 1 195 ? 17.696 -3.036 -31.132 1.000 47.973 227 ARG A CA 1
ATOM 2868 C C . ARG A 1 195 ? 18.763 -2.045 -30.684 1.000 49.647 227 ARG A C 1
ATOM 2869 O O . ARG A 1 195 ? 19.893 -2.099 -31.150 1.000 49.132 227 ARG A O 1
ATOM 2890 N N . LEU A 1 196 ? 18.409 -1.144 -29.769 1.000 52.566 228 LEU A N 1
ATOM 2891 C CA . LEU A 1 196 ? 19.370 -0.185 -29.263 1.000 55.025 228 LEU A CA 1
ATOM 2892 C C . LEU A 1 196 ? 19.877 -0.690 -27.908 1.000 47.115 228 LEU A C 1
ATOM 2893 O O . LEU A 1 196 ? 19.104 -0.932 -27.007 1.000 46.440 228 LEU A O 1
ATOM 2909 N N . GLU A 1 197 ? 21.182 -0.944 -27.817 1.000 46.358 229 GLU A N 1
ATOM 2910 C CA . GLU A 1 197 ? 21.873 -1.299 -26.584 1.000 48.749 229 GLU A CA 1
ATOM 2911 C C . GLU A 1 197 ? 21.192 -2.456 -25.872 1.000 41.683 229 GLU A C 1
ATOM 2912 O O . GLU A 1 197 ? 20.901 -2.381 -24.681 1.000 44.129 229 GLU A O 1
ATOM 2924 N N . ASP A 1 198 ? 20.985 -3.541 -26.617 1.000 39.259 230 ASP A N 1
ATOM 2925 C CA . ASP A 1 198 ? 20.323 -4.716 -26.102 1.000 36.654 230 ASP A CA 1
ATOM 2926 C C . ASP A 1 198 ? 21.241 -5.458 -25.125 1.000 36.695 230 ASP A C 1
ATOM 2927 O O . ASP A 1 198 ? 22.445 -5.569 -25.327 1.000 37.691 230 ASP A O 1
ATOM 2936 N N . THR A 1 199 ? 20.632 -6.042 -24.101 1.000 35.665 231 THR A N 1
ATOM 2937 C CA . THR A 1 199 ? 21.303 -6.976 -23.215 1.000 35.685 231 THR A CA 1
ATOM 2938 C C . THR A 1 199 ? 21.101 -8.384 -23.763 1.000 35.715 231 THR A C 1
ATOM 2939 O O . THR A 1 199 ? 19.990 -8.902 -23.791 1.000 33.206 231 THR A O 1
ATOM 2950 N N . PRO A 1 200 ? 22.162 -9.053 -24.246 1.000 38.383 232 PRO A N 1
ATOM 2951 C CA . PRO A 1 200 ? 21.981 -10.314 -24.951 1.000 40.331 232 PRO A CA 1
ATOM 2952 C C . PRO A 1 200 ? 21.528 -11.405 -23.998 1.000 38.928 232 PRO A C 1
ATOM 2953 O O . PRO A 1 200 ? 21.828 -11.361 -22.801 1.000 38.441 232 PRO A O 1
ATOM 2964 N N . GLY A 1 201 ? 20.832 -12.389 -24.576 1.000 38.398 233 GLY A N 1
ATOM 2965 C CA . GLY A 1 201 ? 20.237 -13.479 -23.824 1.000 39.485 233 GLY A CA 1
ATOM 2966 C C . GLY A 1 201 ? 21.267 -14.284 -23.050 1.000 42.201 233 GLY A C 1
ATOM 2967 O O . GLY A 1 201 ? 20.993 -14.661 -21.916 1.000 44.237 233 GLY A O 1
ATOM 2971 N N . TYR A 1 202 ? 22.451 -14.495 -23.652 1.000 40.686 234 TYR A N 1
ATOM 2972 C CA . TYR A 1 202 ? 23.502 -15.257 -23.006 1.000 42.203 234 TYR A CA 1
ATOM 2973 C C . TYR A 1 202 ? 24.034 -14.545 -21.757 1.000 41.719 234 TYR A C 1
ATOM 2974 O O . TYR A 1 202 ? 24.789 -15.149 -21.011 1.000 43.336 234 TYR A O 1
ATOM 2992 N N . LEU A 1 203 ? 23.668 -13.284 -21.481 1.000 41.214 235 LEU A N 1
ATOM 2993 C CA . LEU A 1 203 ? 24.086 -12.671 -20.216 1.000 41.849 235 LEU A CA 1
ATOM 2994 C C . LEU A 1 203 ? 23.027 -12.826 -19.105 1.000 41.599 235 LEU A C 1
ATOM 2995 O O . LEU A 1 203 ? 23.301 -12.511 -17.932 1.000 41.790 235 LEU A O 1
ATOM 3011 N N . ALA A 1 204 ? 21.814 -13.278 -19.457 1.000 39.484 236 ALA A N 1
ATOM 3012 C CA . ALA A 1 204 ? 20.722 -13.364 -18.499 1.000 41.028 236 ALA A CA 1
ATOM 3013 C C . ALA A 1 204 ? 21.084 -14.287 -17.342 1.000 42.410 236 ALA A C 1
ATOM 3014 O O . ALA A 1 204 ? 20.857 -13.908 -16.187 1.000 47.341 236 ALA A O 1
ATOM 3021 N N . PRO A 1 205 ? 21.676 -15.495 -17.567 1.000 42.783 237 PRO A N 1
ATOM 3022 C CA . PRO A 1 205 ? 22.016 -16.394 -16.448 1.000 43.780 237 PRO A CA 1
ATOM 3023 C C . PRO A 1 205 ? 22.860 -15.748 -15.347 1.000 45.848 237 PRO A C 1
ATOM 3024 O O . PRO A 1 205 ? 22.574 -15.873 -14.156 1.000 48.119 237 PRO A O 1
ATOM 3035 N N . MET A 1 206 ? 23.921 -15.041 -15.750 1.000 47.817 238 MET A N 1
ATOM 3036 C CA . MET A 1 206 ? 24.852 -14.453 -14.799 1.000 48.559 238 MET A CA 1
ATOM 3037 C C . MET A 1 206 ? 24.161 -13.298 -14.071 1.000 46.750 238 MET A C 1
ATOM 3038 O O . MET A 1 206 ? 24.301 -13.155 -12.863 1.000 46.893 238 MET A O 1
ATOM 3052 N N . LEU A 1 207 ? 23.351 -12.516 -14.805 1.000 45.083 239 LEU A N 1
ATOM 3053 C CA . LEU A 1 207 ? 22.670 -11.373 -14.219 1.000 44.129 239 LEU A CA 1
ATOM 3054 C C . LEU A 1 207 ? 21.658 -11.876 -13.183 1.000 44.062 239 LEU A C 1
ATOM 3055 O O . LEU A 1 207 ? 21.552 -11.320 -12.088 1.000 43.123 239 LEU A O 1
ATOM 3071 N N . TYR A 1 208 ? 20.943 -12.948 -13.531 1.000 43.391 240 TYR A N 1
ATOM 3072 C CA . TYR A 1 208 ? 19.916 -13.499 -12.668 1.000 42.624 240 TYR A CA 1
ATOM 3073 C C . TYR A 1 208 ? 20.559 -14.122 -11.432 1.000 44.091 240 TYR A C 1
ATOM 3074 O O . TYR A 1 208 ? 20.026 -13.979 -10.334 1.000 44.875 240 TYR A O 1
ATOM 3092 N N . PHE A 1 209 ? 21.660 -14.857 -11.634 1.000 44.190 241 PHE A N 1
ATOM 3093 C CA . PHE A 1 209 ? 22.411 -15.429 -10.530 1.000 50.588 241 PHE A CA 1
ATOM 3094 C C . PHE A 1 209 ? 22.811 -14.341 -9.533 1.000 49.646 241 PHE A C 1
ATOM 3095 O O . PHE A 1 209 ? 22.693 -14.537 -8.344 1.000 50.673 241 PHE A O 1
ATOM 3112 N N . HIS A 1 210 ? 23.254 -13.172 -9.989 1.000 49.987 242 HIS A N 1
ATOM 3113 C CA . HIS A 1 210 ? 23.627 -12.124 -9.049 1.000 52.510 242 HIS A CA 1
ATOM 3114 C C . HIS A 1 210 ? 22.381 -11.485 -8.431 1.000 51.452 242 HIS A C 1
ATOM 3115 O O . HIS A 1 210 ? 22.394 -11.135 -7.256 1.000 52.562 242 HIS A O 1
ATOM 3130 N N . PHE A 1 211 ? 21.291 -11.393 -9.203 1.000 50.774 243 PHE A N 1
ATOM 3131 C CA . PHE A 1 211 ? 20.032 -10.840 -8.730 1.000 47.993 243 PHE A CA 1
ATOM 3132 C C . PHE A 1 211 ? 19.449 -11.620 -7.548 1.000 50.157 243 PHE A C 1
ATOM 3133 O O . PHE A 1 211 ? 18.924 -11.006 -6.617 1.000 49.066 243 PHE A O 1
ATOM 3150 N N . ILE A 1 212 ? 19.468 -12.964 -7.619 1.000 50.533 244 ILE A N 1
ATOM 3151 C CA . ILE A 1 212 ? 18.942 -13.817 -6.565 1.000 53.928 244 ILE A CA 1
ATOM 3152 C C . ILE A 1 212 ? 19.413 -13.286 -5.211 1.000 58.132 244 ILE A C 1
ATOM 3153 O O . ILE A 1 212 ? 18.619 -13.204 -4.279 1.000 57.484 244 ILE A O 1
ATOM 3169 N N . LYS A 1 213 ? 20.697 -12.920 -5.139 1.000 58.697 245 LYS A N 1
ATOM 3170 C CA . LYS A 1 213 ? 21.338 -12.500 -3.906 1.000 68.593 245 LYS A CA 1
ATOM 3171 C C . LYS A 1 213 ? 20.946 -11.055 -3.601 1.000 67.016 245 LYS A C 1
ATOM 3172 O O . LYS A 1 213 ? 20.418 -10.775 -2.533 1.000 64.950 245 LYS A O 1
ATOM 3191 N N . ALA A 1 214 ? 21.183 -10.150 -4.556 1.000 59.440 246 ALA A N 1
ATOM 3192 C CA . ALA A 1 214 ? 21.111 -8.720 -4.295 1.000 59.369 246 ALA A CA 1
ATOM 3193 C C . ALA A 1 214 ? 19.701 -8.162 -4.507 1.000 57.465 246 ALA A C 1
ATOM 3194 O O . ALA A 1 214 ? 19.373 -7.138 -3.921 1.000 59.584 246 ALA A O 1
ATOM 3201 N N . GLN A 1 215 ? 18.901 -8.773 -5.399 1.000 51.281 247 GLN A N 1
ATOM 3202 C CA . GLN A 1 215 ? 17.503 -8.423 -5.596 1.000 50.448 247 GLN A CA 1
ATOM 3203 C C . GLN A 1 215 ? 17.357 -6.997 -6.137 1.000 49.944 247 GLN A C 1
ATOM 3204 O O . GLN A 1 215 ? 16.252 -6.462 -6.158 1.000 52.549 247 GLN A O 1
ATOM 3218 N N . GLU A 1 216 ? 18.448 -6.416 -6.650 1.000 48.958 248 GLU A N 1
ATOM 3219 C CA . GLU A 1 216 ? 18.429 -5.072 -7.210 1.000 51.527 248 GLU A CA 1
ATOM 3220 C C . GLU A 1 216 ? 17.813 -5.095 -8.612 1.000 49.102 248 GLU A C 1
ATOM 3221 O O . GLU A 1 216 ? 18.343 -5.729 -9.526 1.000 44.615 248 GLU A O 1
ATOM 3233 N N . PRO A 1 217 ? 16.667 -4.411 -8.816 1.000 48.056 249 PRO A N 1
ATOM 3234 C CA . PRO A 1 217 ? 16.053 -4.287 -10.135 1.000 47.358 249 PRO A CA 1
ATOM 3235 C C . PRO A 1 217 ? 16.990 -3.919 -11.289 1.000 45.123 249 PRO A C 1
ATOM 3236 O O . PRO A 1 217 ? 16.815 -4.410 -12.397 1.000 41.316 249 PRO A O 1
ATOM 3247 N N . ASP A 1 218 ? 17.985 -3.071 -11.038 1.000 51.014 250 ASP A N 1
ATOM 3248 C CA . ASP A 1 218 ? 18.872 -2.608 -12.097 1.000 57.909 250 ASP A CA 1
ATOM 3249 C C . ASP A 1 218 ? 19.564 -3.776 -12.797 1.000 52.647 250 ASP A C 1
ATOM 3250 O O . ASP A 1 218 ? 19.915 -3.646 -13.966 1.000 52.031 250 ASP A O 1
ATOM 3259 N N . LEU A 1 219 ? 19.748 -4.894 -12.083 1.000 49.103 251 LEU A N 1
ATOM 3260 C CA . LEU A 1 219 ? 20.430 -6.061 -12.617 1.000 46.157 251 LEU A CA 1
ATOM 3261 C C . LEU A 1 219 ? 19.624 -6.739 -13.723 1.000 41.892 251 LEU A C 1
ATOM 3262 O O . LEU A 1 219 ? 20.211 -7.473 -14.509 1.000 41.260 251 LEU A O 1
ATOM 3278 N N . LEU A 1 220 ? 18.293 -6.577 -13.737 1.000 41.154 252 LEU A N 1
ATOM 3279 C CA . LEU A 1 220 ? 17.452 -7.298 -14.689 1.000 35.546 252 LEU A CA 1
ATOM 3280 C C . LEU A 1 220 ? 16.669 -6.387 -15.629 1.000 35.297 252 LEU A C 1
ATOM 3281 O O . LEU A 1 220 ? 15.944 -6.895 -16.516 1.000 37.874 252 LEU A O 1
ATOM 3297 N N . LYS A 1 221 ? 16.796 -5.062 -15.503 1.000 33.156 253 LYS A N 1
ATOM 3298 C CA . LYS A 1 221 ? 15.997 -4.201 -16.377 1.000 35.140 253 LYS A CA 1
ATOM 3299 C C . LYS A 1 221 ? 16.336 -4.461 -17.849 1.000 36.016 253 LYS A C 1
ATOM 3300 O O . LYS A 1 221 ? 15.451 -4.472 -18.701 1.000 34.817 253 LYS A O 1
ATOM 3319 N N . GLY A 1 222 ? 17.621 -4.660 -18.145 1.000 35.848 254 GLY A N 1
ATOM 3320 C CA . GLY A 1 222 ? 18.077 -4.927 -19.504 1.000 37.777 254 GLY A CA 1
ATOM 3321 C C . GLY A 1 222 ? 17.560 -6.265 -20.013 1.000 34.951 254 GLY A C 1
ATOM 3322 O O . GLY A 1 222 ? 17.108 -6.357 -21.149 1.000 34.723 254 GLY A O 1
ATOM 3326 N N . VAL A 1 223 ? 17.561 -7.269 -19.128 1.000 33.772 255 VAL A N 1
ATOM 3327 C CA . VAL A 1 223 ? 17.071 -8.593 -19.464 1.000 34.478 255 VAL A CA 1
ATOM 3328 C C . VAL A 1 223 ? 15.577 -8.507 -19.787 1.000 34.707 255 VAL A C 1
ATOM 3329 O O . VAL A 1 223 ? 15.089 -9.162 -20.719 1.000 30.993 255 VAL A O 1
ATOM 3342 N N . LEU A 1 224 ? 14.854 -7.684 -19.014 1.000 35.543 256 LEU A N 1
ATOM 3343 C CA . LEU A 1 224 ? 13.409 -7.565 -19.147 1.000 33.471 256 LEU A CA 1
ATOM 3344 C C . LEU A 1 224 ? 13.092 -6.839 -20.456 1.000 31.069 256 LEU A C 1
ATOM 3345 O O . LEU A 1 224 ? 12.166 -7.209 -21.164 1.000 31.428 256 LEU A O 1
ATOM 3361 N N . HIS A 1 225 ? 13.900 -5.844 -20.823 1.000 32.495 257 HIS A N 1
ATOM 3362 C CA . HIS A 1 225 ? 13.712 -5.168 -22.102 1.000 36.753 257 HIS A CA 1
ATOM 3363 C C . HIS A 1 225 ? 13.996 -6.138 -23.253 1.000 33.631 257 HIS A C 1
ATOM 3364 O O . HIS A 1 225 ? 13.297 -6.114 -24.251 1.000 34.362 257 HIS A O 1
ATOM 3379 N N . HIS A 1 226 ? 15.007 -6.997 -23.106 1.000 31.009 258 HIS A N 1
ATOM 3380 C CA . HIS A 1 226 ? 15.416 -7.915 -24.155 1.000 31.697 258 HIS A CA 1
ATOM 3381 C C . HIS A 1 226 ? 14.289 -8.906 -24.434 1.000 32.186 258 HIS A C 1
ATOM 3382 O O . HIS A 1 226 ? 13.945 -9.150 -25.581 1.000 31.844 258 HIS A O 1
ATOM 3397 N N . ASN A 1 227 ? 13.694 -9.439 -23.361 1.000 31.849 259 ASN A N 1
ATOM 3398 C CA . ASN A 1 227 ? 12.626 -10.404 -23.444 1.000 28.701 259 ASN A CA 1
ATOM 3399 C C . ASN A 1 227 ? 11.374 -9.783 -24.042 1.000 29.317 259 ASN A C 1
ATOM 3400 O O . ASN A 1 227 ? 10.685 -10.459 -24.807 1.000 29.232 259 ASN A O 1
ATOM 3411 N N . GLU A 1 228 ? 11.095 -8.528 -23.675 1.000 26.962 260 GLU A N 1
ATOM 3412 C CA . GLU A 1 228 ? 9.999 -7.751 -24.228 1.000 31.212 260 GLU A CA 1
ATOM 3413 C C . GLU A 1 228 ? 10.186 -7.615 -25.739 1.000 33.148 260 GLU A C 1
ATOM 3414 O O . GLU A 1 228 ? 9.237 -7.788 -26.508 1.000 33.808 260 GLU A O 1
ATOM 3426 N N . MET A 1 229 ? 11.407 -7.276 -26.163 1.000 31.012 261 MET A N 1
ATOM 3427 C CA . MET A 1 229 ? 11.687 -7.125 -27.581 1.000 31.999 261 MET A CA 1
ATOM 3428 C C . MET A 1 229 ? 11.550 -8.483 -28.273 1.000 30.286 261 MET A C 1
ATOM 3429 O O . MET A 1 229 ? 10.939 -8.533 -29.327 1.000 29.638 261 MET A O 1
ATOM 3443 N N . ASP A 1 230 ? 11.966 -9.568 -27.614 1.000 27.646 262 ASP A N 1
ATOM 3444 C CA . ASP A 1 230 ? 11.793 -10.925 -28.111 1.000 29.828 262 ASP A CA 1
ATOM 3445 C C . ASP A 1 230 ? 10.330 -11.229 -28.455 1.000 30.690 262 ASP A C 1
ATOM 3446 O O . ASP A 1 230 ? 10.076 -11.712 -29.551 1.000 27.314 262 ASP A O 1
ATOM 3455 N N . VAL A 1 231 ? 9.378 -10.981 -27.542 1.000 27.701 263 VAL A N 1
ATOM 3456 C CA . VAL A 1 231 ? 8.012 -11.400 -27.756 1.000 27.419 263 VAL A CA 1
ATOM 3457 C C . VAL A 1 231 ? 7.371 -10.543 -28.852 1.000 26.419 263 VAL A C 1
ATOM 3458 O O . VAL A 1 231 ? 6.621 -11.092 -29.658 1.000 29.816 263 VAL A O 1
ATOM 3471 N N . LEU A 1 232 ? 7.696 -9.247 -28.935 1.000 26.932 264 LEU A N 1
ATOM 3472 C CA . LEU A 1 232 ? 7.224 -8.434 -30.049 1.000 31.188 264 LEU A CA 1
ATOM 3473 C C . LEU A 1 232 ? 7.787 -8.942 -31.390 1.000 30.339 264 LEU A C 1
ATOM 3474 O O . LEU A 1 232 ? 7.050 -8.988 -32.362 1.000 25.663 264 LEU A O 1
ATOM 3490 N N . SER A 1 233 ? 9.073 -9.314 -31.450 1.000 27.675 265 SER A N 1
ATOM 3491 C CA . SER A 1 233 ? 9.622 -9.848 -32.700 1.000 30.340 265 SER A CA 1
ATOM 3492 C C . SER A 1 233 ? 8.942 -11.134 -33.144 1.000 28.755 265 SER A C 1
ATOM 3493 O O . SER A 1 233 ? 8.916 -11.408 -34.335 1.000 30.608 265 SER A O 1
ATOM 3501 N N . LEU A 1 234 ? 8.432 -11.947 -32.201 1.000 27.936 266 LEU A N 1
ATOM 3502 C CA . LEU A 1 234 ? 7.692 -13.148 -32.556 1.000 27.967 266 LEU A CA 1
ATOM 3503 C C . LEU A 1 234 ? 6.420 -12.801 -33.323 1.000 28.994 266 LEU A C 1
ATOM 3504 O O . LEU A 1 234 ? 5.974 -13.565 -34.202 1.000 28.200 266 LEU A O 1
ATOM 3520 N N . ILE A 1 235 ? 5.824 -11.661 -32.996 1.000 27.580 267 ILE A N 1
ATOM 3521 C CA . ILE A 1 235 ? 4.645 -11.213 -33.720 1.000 31.746 267 ILE A CA 1
ATOM 3522 C C . ILE A 1 235 ? 5.054 -10.847 -35.153 1.000 28.206 267 ILE A C 1
ATOM 3523 O O . ILE A 1 235 ? 4.416 -11.274 -36.108 1.000 33.381 267 ILE A O 1
ATOM 3539 N N . SER A 1 236 ? 6.104 -10.059 -35.285 1.000 28.749 268 SER A N 1
ATOM 3540 C CA . SER A 1 236 ? 6.592 -9.618 -36.582 1.000 33.092 268 SER A CA 1
ATOM 3541 C C . SER A 1 236 ? 7.018 -10.810 -37.428 1.000 29.385 268 SER A C 1
ATOM 3542 O O . SER A 1 236 ? 6.701 -10.833 -38.614 1.000 29.374 268 SER A O 1
ATOM 3550 N N . LEU A 1 237 ? 7.637 -11.822 -36.798 1.000 29.559 269 LEU A N 1
ATOM 3551 C CA . LEU A 1 237 ? 8.085 -13.018 -37.512 1.000 29.244 269 LEU A CA 1
ATOM 3552 C C . LEU A 1 237 ? 6.905 -13.857 -37.979 1.000 28.528 269 LEU A C 1
ATOM 3553 O O . LEU A 1 237 ? 6.949 -14.412 -39.076 1.000 31.167 269 LEU A O 1
ATOM 3569 N N . TYR A 1 238 ? 5.883 -14.028 -37.122 1.000 29.108 270 TYR A N 1
ATOM 3570 C CA . TYR A 1 238 ? 4.701 -14.789 -37.477 1.000 28.424 270 TYR A CA 1
ATOM 3571 C C . TYR A 1 238 ? 4.022 -14.162 -38.708 1.000 30.862 270 TYR A C 1
ATOM 3572 O O . TYR A 1 238 ? 3.640 -14.865 -39.647 1.000 34.543 270 TYR A O 1
ATOM 3590 N N . ILE A 1 239 ? 3.901 -12.838 -38.713 1.000 30.187 271 ILE A N 1
ATOM 3591 C CA . ILE A 1 239 ? 3.335 -12.096 -39.833 1.000 32.916 271 ILE A CA 1
ATOM 3592 C C . ILE A 1 239 ? 4.179 -12.309 -41.088 1.000 30.564 271 ILE A C 1
ATOM 3593 O O . ILE A 1 239 ? 3.660 -12.662 -42.135 1.000 35.180 271 ILE A O 1
ATOM 3609 N N . HIS A 1 240 ? 5.483 -12.128 -40.964 1.000 32.181 272 HIS A N 1
ATOM 3610 C CA . HIS A 1 240 ? 6.414 -12.283 -42.075 1.000 34.275 272 HIS A CA 1
ATOM 3611 C C . HIS A 1 240 ? 6.289 -13.663 -42.700 1.000 31.639 272 HIS A C 1
ATOM 3612 O O . HIS A 1 240 ? 6.164 -13.760 -43.907 1.000 34.784 272 HIS A O 1
ATOM 3627 N N . MET A 1 241 ? 6.288 -14.720 -41.873 1.000 32.578 273 MET A N 1
ATOM 3628 C CA . MET A 1 241 ? 6.304 -16.098 -42.349 1.000 34.183 273 MET A CA 1
ATOM 3629 C C . MET A 1 241 ? 4.955 -16.433 -42.959 1.000 35.595 273 MET A C 1
ATOM 3630 O O . MET A 1 241 ? 4.901 -17.091 -43.996 1.000 35.804 273 MET A O 1
ATOM 3644 N N . SER A 1 242 ? 3.869 -15.967 -42.314 1.000 33.037 274 SER A N 1
ATOM 3645 C CA . SER A 1 242 ? 2.529 -16.165 -42.842 1.000 32.273 274 SER A CA 1
ATOM 3646 C C . SER A 1 242 ? 2.361 -15.492 -44.210 1.000 35.478 274 SER A C 1
ATOM 3647 O O . SER A 1 242 ? 1.827 -16.112 -45.125 1.000 38.575 274 SER A O 1
ATOM 3655 N N . LYS A 1 243 ? 2.846 -14.262 -44.396 1.000 39.090 275 LYS A N 1
ATOM 3656 C CA . LYS A 1 243 ? 2.657 -13.561 -45.666 1.000 43.865 275 LYS A CA 1
ATOM 3657 C C . LYS A 1 243 ? 3.440 -14.240 -46.794 1.000 47.792 275 LYS A C 1
ATOM 3658 O O . LYS A 1 243 ? 2.990 -14.265 -47.937 1.000 49.583 275 LYS A O 1
ATOM 3677 N N . LYS A 1 244 ? 4.620 -14.780 -46.473 1.000 44.500 276 LYS A N 1
ATOM 3678 C CA . LYS A 1 244 ? 5.406 -15.515 -47.445 1.000 46.802 276 LYS A CA 1
ATOM 3679 C C . LYS A 1 244 ? 4.651 -16.756 -47.886 1.000 45.372 276 LYS A C 1
ATOM 3680 O O . LYS A 1 244 ? 4.633 -17.050 -49.060 1.000 47.611 276 LYS A O 1
ATOM 3699 N N . ILE A 1 245 ? 3.989 -17.427 -46.939 1.000 42.922 277 ILE A N 1
ATOM 3700 C CA . ILE A 1 245 ? 3.284 -18.666 -47.185 1.000 45.039 277 ILE A CA 1
ATOM 3701 C C . ILE A 1 245 ? 1.995 -18.394 -47.953 1.000 49.432 277 ILE A C 1
ATOM 3702 O O . ILE A 1 245 ? 1.665 -19.149 -48.850 1.000 51.975 277 ILE A O 1
ATOM 3718 N N . LEU A 1 246 ? 1.257 -17.348 -47.574 1.000 50.439 278 LEU A N 1
ATOM 3719 C CA . LEU A 1 246 ? -0.081 -17.126 -48.095 1.000 53.272 278 LEU A CA 1
ATOM 3720 C C . LEU A 1 246 ? -0.043 -16.231 -49.333 1.000 60.614 278 LEU A C 1
ATOM 3721 O O . LEU A 1 246 ? -1.092 -15.962 -49.911 1.000 66.549 278 LEU A O 1
ATOM 3737 N N . SER A 1 247 ? 1.156 -15.799 -49.746 1.000 67.715 279 SER A N 1
ATOM 3738 C CA . SER A 1 247 ? 1.356 -15.257 -51.085 1.000 74.624 279 SER A CA 1
ATOM 3739 C C . SER A 1 247 ? 1.337 -16.409 -52.099 1.000 78.796 279 SER A C 1
ATOM 3740 O O . SER A 1 247 ? 2.415 -17.007 -52.306 1.000 80.640 279 SER A O 1
ATOM 3749 N N . ASP B 1 2 ? -30.624 -8.925 3.497 1.000 95.171 34 ASP B N 1
ATOM 3750 C CA . ASP B 1 2 ? -30.957 -7.556 3.018 1.000 91.767 34 ASP B CA 1
ATOM 3751 C C . ASP B 1 2 ? -31.642 -7.668 1.654 1.000 86.598 34 ASP B C 1
ATOM 3752 O O . ASP B 1 2 ? -32.807 -7.305 1.518 1.000 82.744 34 ASP B O 1
ATOM 3761 N N . ILE B 1 3 ? -30.901 -8.177 0.661 1.000 86.333 35 ILE B N 1
ATOM 3762 C CA . ILE B 1 3 ? -31.341 -8.190 -0.722 1.000 80.813 35 ILE B CA 1
ATOM 3763 C C . ILE B 1 3 ? -32.311 -9.349 -0.934 1.000 83.346 35 ILE B C 1
ATOM 3764 O O . ILE B 1 3 ? -31.905 -10.512 -0.878 1.000 84.851 35 ILE B O 1
ATOM 3780 N N . PRO B 1 4 ? -33.599 -9.068 -1.249 1.000 78.621 36 PRO B N 1
ATOM 3781 C CA . PRO B 1 4 ? -34.590 -10.123 -1.477 1.000 76.918 36 PRO B CA 1
ATOM 3782 C C . PRO B 1 4 ? -34.432 -10.899 -2.787 1.000 69.638 36 PRO B C 1
ATOM 3783 O O . PRO B 1 4 ? -33.976 -10.361 -3.786 1.000 65.275 36 PRO B O 1
ATOM 3794 N N . PHE B 1 5 ? -34.796 -12.189 -2.740 1.000 67.908 37 PHE B N 1
ATOM 3795 C CA . PHE B 1 5 ? -34.916 -13.053 -3.908 1.000 66.598 37 PHE B CA 1
ATOM 3796 C C . PHE B 1 5 ? -33.567 -13.249 -4.593 1.000 65.076 37 PHE B C 1
ATOM 3797 O O . PHE B 1 5 ? -33.509 -13.526 -5.790 1.000 57.066 37 PHE B O 1
ATOM 3814 N N . LEU B 1 6 ? -32.491 -13.174 -3.795 1.000 68.880 38 LEU B N 1
ATOM 3815 C CA . LEU B 1 6 ? -31.130 -13.201 -4.302 1.000 70.060 38 LEU B CA 1
ATOM 3816 C C . LEU B 1 6 ? -30.835 -14.536 -4.998 1.000 69.894 38 LEU B C 1
ATOM 3817 O O . LEU B 1 6 ? -30.225 -14.562 -6.074 1.000 69.335 38 LEU B O 1
ATOM 3833 N N . GLU B 1 7 ? -31.316 -15.643 -4.412 1.000 71.982 39 GLU B N 1
ATOM 3834 C CA . GLU B 1 7 ? -31.126 -16.953 -5.016 1.000 74.078 39 GLU B CA 1
ATOM 3835 C C . GLU B 1 7 ? -31.844 -17.024 -6.364 1.000 67.765 39 GLU B C 1
ATOM 3836 O O . GLU B 1 7 ? -31.245 -17.401 -7.373 1.000 65.848 39 GLU B O 1
ATOM 3848 N N . GLU B 1 8 ? -33.124 -16.623 -6.385 1.000 67.475 40 GLU B N 1
ATOM 3849 C CA . GLU B 1 8 ? -33.925 -16.637 -7.606 1.000 69.194 40 GLU B CA 1
ATOM 3850 C C . GLU B 1 8 ? -33.302 -15.753 -8.697 1.000 63.599 40 GLU B C 1
ATOM 3851 O O . GLU B 1 8 ? -33.342 -16.112 -9.880 1.000 58.810 40 GLU B O 1
ATOM 3863 N N . TRP B 1 9 ? -32.706 -14.613 -8.312 1.000 60.233 41 TRP B N 1
ATOM 3864 C CA . TRP B 1 9 ? -32.041 -13.744 -9.283 1.000 57.687 41 TRP B CA 1
ATOM 3865 C C . TRP B 1 9 ? -30.821 -14.431 -9.900 1.000 60.010 41 TRP B C 1
ATOM 3866 O O . TRP B 1 9 ? -30.571 -14.291 -11.099 1.000 56.124 41 TRP B O 1
ATOM 3887 N N . GLU B 1 10 ? -30.080 -15.193 -9.084 1.000 66.423 42 GLU B N 1
ATOM 3888 C CA . GLU B 1 10 ? -28.831 -15.791 -9.531 1.000 73.855 42 GLU B CA 1
ATOM 3889 C C . GLU B 1 10 ? -29.082 -16.844 -10.611 1.000 78.616 42 GLU B C 1
ATOM 3890 O O . GLU B 1 10 ? -28.280 -16.965 -11.530 1.000 81.310 42 GLU B O 1
ATOM 3902 N N . ALA B 1 11 ? -30.206 -17.575 -10.513 1.000 84.071 43 ALA B N 1
ATOM 3903 C CA . ALA B 1 11 ? -30.603 -18.551 -11.520 1.000 81.969 43 ALA B CA 1
ATOM 3904 C C . ALA B 1 11 ? -30.841 -17.884 -12.873 1.000 84.707 43 ALA B C 1
ATOM 3905 O O . ALA B 1 11 ? -30.703 -18.520 -13.916 1.000 83.732 43 ALA B O 1
ATOM 3912 N N . PHE B 1 12 ? -31.167 -16.585 -12.854 1.000 82.839 44 PHE B N 1
ATOM 3913 C CA . PHE B 1 12 ? -31.447 -15.837 -14.067 1.000 71.300 44 PHE B CA 1
ATOM 3914 C C . PHE B 1 12 ? -30.177 -15.185 -14.620 1.000 71.602 44 PHE B C 1
ATOM 3915 O O . PHE B 1 12 ? -30.230 -14.473 -15.636 1.000 74.814 44 PHE B O 1
ATOM 3932 N N . 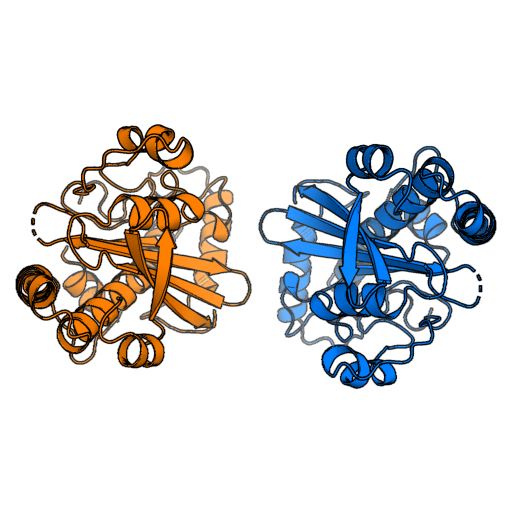GLY B 1 13 ? -29.042 -15.385 -13.936 1.000 68.003 45 GLY B N 1
ATOM 3933 C CA . GLY B 1 13 ? -27.789 -14.750 -14.330 1.000 64.034 45 GLY B CA 1
ATOM 3934 C C . GLY B 1 13 ? -27.641 -13.304 -13.841 1.000 62.874 45 GLY B C 1
ATOM 3935 O O . GLY B 1 13 ? -26.832 -12.551 -14.396 1.000 64.572 45 GLY B O 1
ATOM 3939 N N . MET B 1 14 ? -28.413 -12.937 -12.799 1.000 59.857 46 MET B N 1
ATOM 3940 C CA . MET B 1 14 ? -28.408 -11.601 -12.215 1.000 59.595 46 MET B CA 1
ATOM 3941 C C . MET B 1 14 ? -27.677 -11.668 -10.881 1.000 60.740 46 MET B C 1
ATOM 3942 O O . MET B 1 14 ? -28.081 -12.428 -10.009 1.000 59.993 46 MET B O 1
ATOM 3956 N N . LYS B 1 15 ? -26.633 -10.853 -10.715 1.000 62.380 47 LYS B N 1
ATOM 3957 C CA . LYS B 1 15 ? -25.919 -10.779 -9.450 1.000 63.649 47 LYS B CA 1
ATOM 3958 C C . LYS B 1 15 ? -25.885 -9.329 -8.970 1.000 59.774 47 LYS B C 1
ATOM 3959 O O . LYS B 1 15 ? -25.904 -8.382 -9.771 1.000 51.003 47 LYS B O 1
ATOM 3978 N N . PRO B 1 16 ? -25.847 -9.104 -7.638 1.000 59.810 48 PRO B N 1
ATOM 3979 C CA . PRO B 1 16 ? -25.814 -7.743 -7.108 1.000 58.277 48 PRO B CA 1
ATOM 3980 C C . PRO B 1 16 ? -24.440 -7.079 -7.187 1.000 57.740 48 PRO B C 1
ATOM 3981 O O . PRO B 1 16 ? -23.398 -7.716 -7.058 1.000 58.016 48 PRO B O 1
ATOM 3992 N N . PHE B 1 17 ? -24.467 -5.772 -7.436 1.000 56.487 49 PHE B N 1
ATOM 3993 C CA . PHE B 1 17 ? -23.298 -4.930 -7.328 1.000 58.522 49 PHE B CA 1
ATOM 3994 C C . PHE B 1 17 ? -23.561 -4.013 -6.148 1.000 59.947 49 PHE B C 1
ATOM 3995 O O . PHE B 1 17 ? -24.511 -3.236 -6.215 1.000 57.066 49 PHE B O 1
ATOM 4012 N N . ILE B 1 18 ? -22.759 -4.161 -5.086 1.000 62.410 50 ILE B N 1
ATOM 4013 C CA . ILE B 1 18 ? -22.968 -3.446 -3.841 1.000 67.690 50 ILE B CA 1
ATOM 4014 C C . ILE B 1 18 ? -22.001 -2.271 -3.817 1.000 68.154 50 ILE B C 1
ATOM 4015 O O . ILE B 1 18 ? -20.822 -2.460 -4.081 1.000 65.824 50 ILE B O 1
ATOM 4031 N N . PHE B 1 19 ? -22.500 -1.087 -3.437 1.000 71.280 51 PHE B N 1
ATOM 4032 C CA . PHE B 1 19 ? -21.680 0.112 -3.385 1.000 73.653 51 PHE B CA 1
ATOM 4033 C C . PHE B 1 19 ? -22.342 1.135 -2.464 1.000 73.701 51 PHE B C 1
ATOM 4034 O O . PHE B 1 19 ? -23.524 1.412 -2.611 1.000 65.925 51 PHE B O 1
ATOM 4051 N N . GLU B 1 20 ? -21.593 1.633 -1.464 1.000 80.357 52 GLU B N 1
ATOM 4052 C CA . GLU B 1 20 ? -22.010 2.750 -0.616 1.000 81.413 52 GLU B CA 1
ATOM 4053 C C . GLU B 1 20 ? -23.398 2.553 0.003 1.000 79.179 52 GLU B C 1
ATOM 4054 O O . GLU B 1 20 ? -24.209 3.480 -0.013 1.000 86.616 52 GLU B O 1
ATOM 4066 N N . ASP B 1 21 ? -23.702 1.366 0.544 1.000 76.268 53 ASP B N 1
ATOM 4067 C CA . ASP B 1 21 ? -25.009 1.107 1.148 1.000 77.386 53 ASP B CA 1
ATOM 4068 C C . ASP B 1 21 ? -26.111 1.011 0.089 1.000 71.930 53 ASP B C 1
ATOM 4069 O O . ASP B 1 21 ? -27.288 0.985 0.439 1.000 71.248 53 ASP B O 1
ATOM 4078 N N . GLU B 1 22 ? -25.749 0.974 -1.198 1.000 67.744 54 GLU B N 1
ATOM 4079 C CA . GLU B 1 22 ? -26.728 0.801 -2.264 1.000 69.617 54 GLU B CA 1
ATOM 4080 C C . GLU B 1 22 ? -26.403 -0.449 -3.083 1.000 64.229 54 GLU B C 1
ATOM 4081 O O . GLU B 1 22 ? -25.332 -1.026 -2.936 1.000 68.656 54 GLU B O 1
ATOM 4093 N N . TYR B 1 23 ? -27.320 -0.848 -3.971 1.000 58.519 55 TYR B N 1
ATOM 4094 C CA . TYR B 1 23 ? -26.978 -1.891 -4.915 1.000 54.993 55 TYR B CA 1
ATOM 4095 C C . TYR B 1 23 ? -27.763 -1.742 -6.210 1.000 53.994 55 TYR B C 1
ATOM 4096 O O . TYR B 1 23 ? -28.847 -1.163 -6.240 1.000 50.574 55 TYR B O 1
ATOM 4114 N N . CYS B 1 24 ? -27.205 -2.346 -7.256 1.000 53.082 56 CYS B N 1
ATOM 4115 C CA . CYS B 1 24 ? -27.941 -2.599 -8.472 1.000 53.395 56 CYS B CA 1
ATOM 4116 C C . CYS B 1 24 ? -27.737 -4.058 -8.875 1.000 49.633 56 CYS B C 1
ATOM 4117 O O . CYS B 1 24 ? -26.866 -4.743 -8.361 1.000 46.632 56 CYS B O 1
ATOM 4125 N N . LEU B 1 25 ? -28.579 -4.532 -9.791 1.000 44.300 57 LEU B N 1
ATOM 4126 C CA . LEU B 1 25 ? -28.541 -5.916 -10.223 1.000 45.226 57 LEU B CA 1
ATOM 4127 C C . LEU B 1 25 ? -27.973 -5.993 -11.633 1.000 44.883 57 LEU B C 1
ATOM 4128 O O . LEU B 1 25 ? -28.384 -5.236 -12.527 1.000 45.071 57 LEU B O 1
ATOM 4144 N N . ILE B 1 26 ? -27.028 -6.910 -11.829 1.000 42.142 58 ILE B N 1
ATOM 4145 C CA . ILE B 1 26 ? -26.326 -6.960 -13.098 1.000 45.714 58 ILE B CA 1
ATOM 4146 C C . ILE B 1 26 ? -26.489 -8.341 -13.713 1.000 44.623 58 ILE B C 1
ATOM 4147 O O . ILE B 1 26 ? -26.325 -9.353 -13.045 1.000 47.056 58 ILE B O 1
ATOM 4163 N N . ARG B 1 27 ? -26.866 -8.342 -14.987 1.000 41.494 59 ARG B N 1
ATOM 4164 C CA . ARG B 1 27 ? -27.000 -9.564 -15.761 1.000 45.079 59 ARG B CA 1
ATOM 4165 C C . ARG B 1 27 ? -26.015 -9.533 -16.934 1.000 44.742 59 ARG B C 1
ATOM 4166 O O . ARG B 1 27 ? -25.834 -8.492 -17.583 1.000 42.811 59 ARG B O 1
ATOM 4187 N N . GLU B 1 28 ? -25.444 -10.696 -17.254 1.000 43.699 60 GLU B N 1
ATOM 4188 C CA . GLU B 1 28 ? -24.494 -10.809 -18.345 1.000 47.037 60 GLU B CA 1
ATOM 4189 C C . GLU B 1 28 ? -24.795 -12.055 -19.164 1.000 46.328 60 GLU B C 1
ATOM 4190 O O . GLU B 1 28 ? -24.802 -13.142 -18.621 1.000 50.301 60 GLU B O 1
ATOM 4202 N N . VAL B 1 29 ? -24.967 -11.904 -20.481 1.000 45.320 61 VAL B N 1
ATOM 4203 C CA . VAL B 1 29 ? -25.197 -13.031 -21.379 1.000 47.462 61 VAL B CA 1
ATOM 4204 C C . VAL B 1 29 ? -24.141 -13.002 -22.490 1.000 47.446 61 VAL B C 1
ATOM 4205 O O . VAL B 1 29 ? -23.830 -11.932 -22.998 1.000 47.449 61 VAL B O 1
ATOM 4218 N N . GLU B 1 30 ? -23.667 -14.168 -22.946 1.000 48.438 62 GLU B N 1
ATOM 4219 C CA . GLU B 1 30 ? -22.748 -14.218 -24.071 1.000 54.241 62 GLU B CA 1
ATOM 4220 C C . GLU B 1 30 ? -23.356 -14.951 -25.265 1.000 56.166 62 GLU B C 1
ATOM 4221 O O . GLU B 1 30 ? -23.970 -15.997 -25.100 1.000 60.405 62 GLU B O 1
ATOM 4233 N N . TYR B 1 31 ? -23.093 -14.439 -26.472 1.000 52.110 63 TYR B N 1
ATOM 4234 C CA . TYR B 1 31 ? -23.460 -15.123 -27.700 1.000 52.835 63 TYR B CA 1
ATOM 4235 C C . TYR B 1 31 ? -22.210 -15.346 -28.547 1.000 50.643 63 TYR B C 1
ATOM 4236 O O . TYR B 1 31 ? -21.324 -14.492 -28.573 1.000 50.476 63 TYR B O 1
ATOM 4254 N N . PRO B 1 32 ? -22.127 -16.467 -29.298 1.000 51.102 64 PRO B N 1
ATOM 4255 C CA . PRO B 1 32 ? -21.050 -16.653 -30.274 1.000 55.716 64 PRO B CA 1
ATOM 4256 C C . PRO B 1 32 ? -21.178 -15.627 -31.407 1.000 58.388 64 PRO B C 1
ATOM 4257 O O . PRO B 1 32 ? -22.273 -15.125 -31.668 1.000 62.900 64 PRO B O 1
ATOM 4268 N N . LEU B 1 33 ? -20.058 -15.292 -32.055 1.000 56.236 65 LEU B N 1
ATOM 4269 C CA . LEU B 1 33 ? -20.066 -14.364 -33.175 1.000 60.820 65 LEU B CA 1
ATOM 4270 C C . LEU B 1 33 ? -20.811 -14.943 -34.373 1.000 61.957 65 LEU B C 1
ATOM 4271 O O . LEU B 1 33 ? -21.187 -14.188 -35.271 1.000 61.576 65 LEU B O 1
ATOM 4287 N N . SER B 1 34 ? -20.965 -16.274 -34.403 1.000 58.808 66 SER B N 1
ATOM 4288 C CA . SER B 1 34 ? -21.633 -16.967 -35.494 1.000 59.833 66 SER B CA 1
ATOM 4289 C C . SER B 1 34 ? -23.154 -16.896 -35.349 1.000 57.203 66 SER B C 1
ATOM 4290 O O . SER B 1 34 ? -23.875 -17.288 -36.262 1.000 55.119 66 SER B O 1
ATOM 4298 N N . HIS B 1 35 ? -23.639 -16.454 -34.183 1.000 56.818 67 HIS B N 1
ATOM 4299 C CA . HIS B 1 35 ? -25.070 -16.324 -33.928 1.000 58.364 67 HIS B CA 1
ATOM 4300 C C . HIS B 1 35 ? -25.716 -15.402 -34.967 1.000 54.201 67 HIS B C 1
ATOM 4301 O O . HIS B 1 35 ? -25.190 -14.341 -35.273 1.000 51.380 67 HIS B O 1
ATOM 4316 N N . ARG B 1 36 ? -26.807 -15.868 -35.585 1.000 58.021 68 ARG B N 1
ATOM 4317 C CA . ARG B 1 36 ? -27.558 -15.076 -36.549 1.000 55.866 68 ARG B CA 1
ATOM 4318 C C . ARG B 1 36 ? -28.713 -14.412 -35.804 1.000 49.544 68 ARG B C 1
ATOM 4319 O O . ARG B 1 36 ? -29.478 -15.075 -35.107 1.000 51.935 68 ARG B O 1
ATOM 4340 N N . HIS B 1 37 ? -28.763 -13.083 -35.856 1.000 51.351 69 HIS B N 1
ATOM 4341 C CA . HIS B 1 37 ? -29.878 -12.353 -35.265 1.000 48.189 69 HIS B CA 1
ATOM 4342 C C . HIS B 1 37 ? -30.586 -11.643 -36.413 1.000 42.159 69 HIS B C 1
ATOM 4343 O O . HIS B 1 37 ? -30.096 -10.635 -36.897 1.000 40.962 69 HIS B O 1
ATOM 4358 N N . GLY B 1 38 ? -31.634 -12.274 -36.940 1.000 44.918 70 GLY B N 1
ATOM 4359 C CA . GLY B 1 38 ? -32.177 -11.866 -38.221 1.000 44.627 70 GLY B CA 1
ATOM 4360 C C . GLY B 1 38 ? -31.242 -12.236 -39.378 1.000 47.786 70 GLY B C 1
ATOM 4361 O O . GLY B 1 38 ? -30.677 -13.327 -39.384 1.000 48.639 70 GLY B O 1
ATOM 4365 N N . LEU B 1 39 ? -31.121 -11.308 -40.348 1.000 43.260 71 LEU B N 1
ATOM 4366 C CA . LEU B 1 39 ? -30.473 -11.537 -41.630 1.000 46.660 71 LEU B CA 1
ATOM 4367 C C . LEU B 1 39 ? -28.977 -11.714 -41.433 1.000 46.624 71 LEU B C 1
ATOM 4368 O O . LEU B 1 39 ? -28.343 -12.320 -42.280 1.000 45.749 71 LEU B O 1
ATOM 4384 N N . TYR B 1 40 ? -28.432 -11.151 -40.359 1.000 43.721 72 TYR B N 1
ATOM 4385 C CA . TYR B 1 40 ? -26.998 -10.971 -40.259 1.000 45.487 72 TYR B CA 1
ATOM 4386 C C . TYR B 1 40 ? -26.498 -11.735 -39.050 1.000 49.192 72 TYR B C 1
ATOM 4387 O O . TYR B 1 40 ? -27.186 -11.800 -38.024 1.000 47.896 72 TYR B O 1
ATOM 4405 N N . SER B 1 41 ? -25.310 -12.329 -39.206 1.000 52.392 73 SER B N 1
ATOM 4406 C CA . SER B 1 41 ? -24.553 -12.801 -38.060 1.000 52.655 73 SER B CA 1
ATOM 4407 C C . SER B 1 41 ? -23.704 -11.649 -37.550 1.000 48.599 73 SER B C 1
ATOM 4408 O O . SER B 1 41 ? -23.332 -10.736 -38.298 1.000 47.743 73 SER B O 1
ATOM 4416 N N . PHE B 1 42 ? -23.415 -11.681 -36.253 1.000 48.098 74 PHE B N 1
ATOM 4417 C CA . PHE B 1 42 ? -22.688 -10.587 -35.640 1.000 46.583 74 PHE B CA 1
ATOM 4418 C C . PHE B 1 42 ? -21.258 -10.476 -36.187 1.000 44.396 74 PHE B C 1
ATOM 4419 O O . PHE B 1 42 ? -20.599 -9.466 -35.963 1.000 46.675 74 PHE B O 1
ATOM 4436 N N . SER B 1 43 ? -20.760 -11.520 -36.851 1.000 46.037 75 SER B N 1
ATOM 4437 C CA . SER B 1 43 ? -19.423 -11.488 -37.424 1.000 53.341 75 SER B CA 1
ATOM 4438 C C . SER B 1 43 ? -19.344 -10.538 -38.627 1.000 54.870 75 SER B C 1
ATOM 4439 O O . SER B 1 43 ? -18.246 -10.138 -39.014 1.000 50.889 75 SER B O 1
ATOM 4447 N N . GLU B 1 44 ? -20.503 -10.136 -39.190 1.000 50.639 76 GLU B N 1
ATOM 4448 C CA . GLU B 1 44 ? -20.522 -9.187 -40.298 1.000 48.367 76 GLU B CA 1
ATOM 4449 C C . GLU B 1 44 ? -20.248 -7.775 -39.786 1.000 46.752 76 GLU B C 1
ATOM 4450 O O . GLU B 1 44 ? -19.969 -6.880 -40.578 1.000 48.312 76 GLU B O 1
ATOM 4462 N N . LEU B 1 45 ? -20.287 -7.545 -38.467 1.000 42.683 77 LEU B N 1
ATOM 4463 C CA . LEU B 1 45 ? -19.965 -6.205 -38.002 1.000 45.813 77 LEU B CA 1
ATOM 4464 C C . LEU B 1 45 ? -18.551 -5.826 -38.446 1.000 52.079 77 LEU B C 1
ATOM 4465 O O . LEU B 1 45 ? -18.321 -4.692 -38.876 1.000 49.220 77 LEU B O 1
ATOM 4481 N N . GLU B 1 46 ? -17.620 -6.789 -38.343 1.000 53.895 78 GLU B N 1
ATOM 4482 C CA . GLU B 1 46 ? -16.212 -6.532 -38.590 1.000 60.694 78 GLU B CA 1
ATOM 4483 C C . GLU B 1 46 ? -16.043 -5.985 -40.000 1.000 54.310 78 GLU B C 1
ATOM 4484 O O . GLU B 1 46 ? -15.326 -5.014 -40.183 1.000 53.322 78 GLU B O 1
ATOM 4496 N N . GLU B 1 47 ? -16.721 -6.616 -40.965 1.000 60.287 79 GLU B N 1
ATOM 4497 C CA . GLU B 1 47 ? -16.675 -6.201 -42.363 1.000 64.965 79 GLU B CA 1
ATOM 4498 C C . GLU B 1 47 ? -17.107 -4.742 -42.514 1.000 57.281 79 GLU B C 1
ATOM 4499 O O . GLU B 1 47 ? -16.437 -3.996 -43.212 1.000 53.268 79 GLU B O 1
ATOM 4511 N N . VAL B 1 48 ? -18.216 -4.327 -41.873 1.000 54.343 80 VAL B N 1
ATOM 4512 C CA . VAL B 1 48 ? -18.733 -2.984 -42.102 1.000 53.516 80 VAL B CA 1
ATOM 4513 C C . VAL B 1 48 ? -17.843 -1.951 -41.416 1.000 52.708 80 VAL B C 1
ATOM 4514 O O . VAL B 1 48 ? -17.686 -0.842 -41.922 1.000 53.973 80 VAL B O 1
ATOM 4527 N N . ILE B 1 49 ? -17.202 -2.314 -40.312 1.000 53.053 81 ILE B N 1
ATOM 4528 C CA . ILE B 1 49 ? -16.282 -1.385 -39.654 1.000 57.645 81 ILE B CA 1
ATOM 4529 C C . ILE B 1 49 ? -15.072 -1.128 -40.557 1.000 56.374 81 ILE B C 1
ATOM 4530 O O . ILE B 1 49 ? -14.590 0.002 -40.667 1.000 58.628 81 ILE B O 1
ATOM 4546 N N . THR B 1 50 ? -14.610 -2.177 -41.235 1.000 60.433 82 THR B N 1
ATOM 4547 C CA . THR B 1 50 ? -13.520 -2.055 -42.192 1.000 62.157 82 THR B CA 1
ATOM 4548 C C . THR B 1 50 ? -13.943 -1.113 -43.321 1.000 62.940 82 THR B C 1
ATOM 4549 O O . THR B 1 50 ? -13.203 -0.191 -43.669 1.000 62.056 82 THR B O 1
ATOM 4560 N N . LEU B 1 51 ? -15.139 -1.346 -43.886 1.000 60.990 83 LEU B N 1
ATOM 4561 C CA . LEU B 1 51 ? -15.592 -0.569 -45.033 1.000 62.210 83 LEU B CA 1
ATOM 4562 C C . LEU B 1 51 ? -15.737 0.903 -44.647 1.000 58.912 83 LEU B C 1
ATOM 4563 O O . LEU B 1 51 ? -15.371 1.775 -45.440 1.000 62.235 83 LEU B O 1
ATOM 4579 N N . TRP B 1 52 ? -16.264 1.176 -43.443 1.000 52.407 84 TRP B N 1
ATOM 4580 C CA . TRP B 1 52 ? -16.370 2.547 -42.957 1.000 52.418 84 TRP B CA 1
ATOM 4581 C C . TRP B 1 52 ? -15.001 3.217 -42.908 1.000 55.970 84 TRP B C 1
ATOM 4582 O O . TRP B 1 52 ? -14.865 4.384 -43.265 1.000 53.795 84 TRP B O 1
ATOM 4603 N N . ASN B 1 53 ? -13.995 2.493 -42.409 1.000 58.749 85 ASN B N 1
ATOM 4604 C CA . ASN B 1 53 ? -12.668 3.070 -42.269 1.000 64.128 85 ASN B CA 1
ATOM 4605 C C . ASN B 1 53 ? -12.042 3.317 -43.638 1.000 65.668 85 ASN B C 1
ATOM 4606 O O . ASN B 1 53 ? -11.118 4.113 -43.727 1.000 70.426 85 ASN B O 1
ATOM 4617 N N . GLN B 1 54 ? -12.563 2.672 -44.694 1.000 64.512 86 GLN B N 1
ATOM 4618 C CA . GLN B 1 54 ? -12.070 2.872 -46.049 1.000 66.567 86 GLN B CA 1
ATOM 4619 C C . GLN B 1 54 ? -12.898 3.915 -46.812 1.000 67.781 86 GLN B C 1
ATOM 4620 O O . GLN B 1 54 ? -12.577 4.237 -47.959 1.000 70.605 86 GLN B O 1
ATOM 4634 N N . SER B 1 55 ? -13.953 4.439 -46.174 1.000 61.617 87 SER B N 1
ATOM 4635 C CA . SER B 1 55 ? -14.896 5.357 -46.791 1.000 57.383 87 SER B CA 1
ATOM 4636 C C . SER B 1 55 ? -14.489 6.803 -46.525 1.000 57.254 87 SER B C 1
ATOM 4637 O O . SER B 1 55 ? -14.168 7.139 -45.391 1.000 62.027 87 SER B O 1
ATOM 4645 N N . GLY B 1 56 ? -14.557 7.654 -47.555 1.000 58.553 88 GLY B N 1
ATOM 4646 C CA . GLY B 1 56 ? -14.483 9.103 -47.399 1.000 59.367 88 GLY B CA 1
ATOM 4647 C C . GLY B 1 56 ? -15.844 9.782 -47.158 1.000 56.893 88 GLY B C 1
ATOM 4648 O O . GLY B 1 56 ? -15.912 11.003 -47.163 1.000 59.916 88 GLY B O 1
ATOM 4652 N N . LEU B 1 57 ? -16.911 9.020 -46.879 1.000 53.287 89 LEU B N 1
ATOM 4653 C CA . LEU B 1 57 ? -18.233 9.593 -46.648 1.000 51.542 89 LEU B CA 1
ATOM 4654 C C . LEU B 1 57 ? -18.376 10.137 -45.222 1.000 55.108 89 LEU B C 1
ATOM 4655 O O . LEU B 1 57 ? -18.147 9.424 -44.241 1.000 56.562 89 LEU B O 1
ATOM 4671 N N . SER B 1 58 ? -18.778 11.405 -45.116 1.000 56.322 90 SER B N 1
ATOM 4672 C CA . SER B 1 58 ? -19.166 11.999 -43.849 1.000 56.748 90 SER B CA 1
ATOM 4673 C C . SER B 1 58 ? -20.620 11.619 -43.546 1.000 54.917 90 SER B C 1
ATOM 4674 O O . SER B 1 58 ? -21.509 11.932 -44.337 1.000 54.696 90 SER B O 1
ATOM 4682 N N . HIS B 1 59 ? -20.842 10.844 -42.464 1.000 48.420 91 HIS B N 1
ATOM 4683 C CA . HIS B 1 59 ? -22.163 10.394 -42.059 1.000 47.666 91 HIS B CA 1
ATOM 4684 C C . HIS B 1 59 ? -22.198 10.123 -40.546 1.000 51.952 91 HIS B C 1
ATOM 4685 O O . HIS B 1 59 ? -21.213 9.658 -39.954 1.000 50.003 91 HIS B O 1
ATOM 4700 N N . THR B 1 60 ? -23.390 10.300 -39.953 1.000 53.121 92 THR B N 1
ATOM 4701 C CA . THR B 1 60 ? -23.574 10.177 -38.517 1.000 54.529 92 THR B CA 1
ATOM 4702 C C . THR B 1 60 ? -23.217 8.780 -38.029 1.000 51.338 92 THR B C 1
ATOM 4703 O O . THR B 1 60 ? -22.734 8.656 -36.918 1.000 62.741 92 THR B O 1
ATOM 4714 N N . LEU B 1 61 ? -23.425 7.754 -38.853 1.000 47.288 93 LEU B N 1
ATOM 4715 C CA . LEU B 1 61 ? -23.063 6.387 -38.542 1.000 45.492 93 LEU B CA 1
ATOM 4716 C C . LEU B 1 61 ? -21.635 5.990 -38.927 1.000 45.821 93 LEU B C 1
ATOM 4717 O O . LEU B 1 61 ? -21.305 4.811 -38.816 1.000 45.531 93 LEU B O 1
ATOM 4733 N N . SER B 1 62 ? -20.790 6.890 -39.436 1.000 45.774 94 SER B N 1
ATOM 4734 C CA . SER B 1 62 ? -19.452 6.451 -39.809 1.000 46.278 94 SER B CA 1
ATOM 4735 C C . SER B 1 62 ? -18.677 5.933 -38.590 1.000 47.522 94 SER B C 1
ATOM 4736 O O . SER B 1 62 ? -18.532 6.651 -37.587 1.000 44.979 94 SER B O 1
ATOM 4744 N N . ALA B 1 63 ? -18.170 4.692 -38.738 1.000 44.062 95 ALA B N 1
ATOM 4745 C CA . ALA B 1 63 ? -17.277 4.061 -37.780 1.000 46.578 95 ALA B CA 1
ATOM 4746 C C . ALA B 1 63 ? -15.819 4.322 -38.140 1.000 51.602 95 ALA B C 1
ATOM 4747 O O . ALA B 1 63 ? -14.941 3.605 -37.650 1.000 51.394 95 ALA B O 1
ATOM 4754 N N . LYS B 1 64 ? -15.560 5.354 -38.969 1.000 54.880 96 LYS B N 1
ATOM 4755 C CA . LYS B 1 64 ? -14.196 5.725 -39.286 1.000 59.012 96 LYS B CA 1
ATOM 4756 C C . LYS B 1 64 ? -13.500 6.202 -38.011 1.000 60.500 96 LYS B C 1
ATOM 4757 O O . LYS B 1 64 ? -13.987 7.099 -37.323 1.000 60.305 96 LYS B O 1
ATOM 4776 N N . GLY B 1 65 ? -12.341 5.599 -37.726 1.000 61.261 97 GLY B N 1
ATOM 4777 C CA . GLY B 1 65 ? -11.574 5.900 -36.525 1.000 61.948 97 GLY B CA 1
ATOM 4778 C C . GLY B 1 65 ? -11.978 5.044 -35.320 1.000 59.686 97 GLY B C 1
ATOM 4779 O O . GLY B 1 65 ? -11.365 5.179 -34.262 1.000 63.624 97 GLY B O 1
ATOM 4783 N N . TYR B 1 66 ? -12.985 4.164 -35.480 1.000 53.222 98 TYR B N 1
ATOM 4784 C CA . TYR B 1 66 ? -13.420 3.266 -34.418 1.000 52.646 98 TYR B CA 1
ATOM 4785 C C . TYR B 1 66 ? -13.038 1.823 -34.744 1.000 54.748 98 TYR B C 1
ATOM 4786 O O . TYR B 1 66 ? -12.899 1.464 -35.900 1.000 56.133 98 TYR B O 1
ATOM 4804 N N . ASN B 1 67 ? -12.842 1.016 -33.691 1.000 56.326 99 ASN B N 1
ATOM 4805 C CA . ASN B 1 67 ? -12.750 -0.440 -33.757 1.000 58.975 99 ASN B CA 1
ATOM 4806 C C . ASN B 1 67 ? -14.097 -0.975 -33.309 1.000 52.807 99 ASN B C 1
ATOM 4807 O O . ASN B 1 67 ? -14.787 -0.271 -32.584 1.000 45.746 99 ASN B O 1
ATOM 4818 N N . LYS B 1 68 ? -14.437 -2.210 -33.700 1.000 55.014 100 LYS B N 1
ATOM 4819 C CA . LYS B 1 68 ? -15.759 -2.762 -33.421 1.000 59.613 100 LYS B CA 1
ATOM 4820 C C . LYS B 1 68 ? -16.040 -2.782 -31.920 1.000 58.181 100 LYS B C 1
ATOM 4821 O O . LYS B 1 68 ? -17.207 -2.682 -31.550 1.000 46.857 100 LYS B O 1
ATOM 4840 N N . ASN B 1 69 ? -14.982 -2.861 -31.083 1.000 56.743 101 ASN B N 1
ATOM 4841 C CA . ASN B 1 69 ? -15.101 -2.930 -29.630 1.000 58.767 101 ASN B CA 1
ATOM 4842 C C . ASN B 1 69 ? -15.439 -1.582 -29.009 1.000 53.379 101 ASN B C 1
ATOM 4843 O O . ASN B 1 69 ? -15.900 -1.519 -27.872 1.000 56.140 101 ASN B O 1
ATOM 4854 N N . ASN B 1 70 ? -15.178 -0.501 -29.736 1.000 52.202 102 ASN B N 1
ATOM 4855 C CA . ASN B 1 70 ? -15.495 0.839 -29.272 1.000 53.006 102 ASN B CA 1
ATOM 4856 C C . ASN B 1 70 ? -17.009 1.090 -29.286 1.000 47.141 102 ASN B C 1
ATOM 4857 O O . ASN B 1 70 ? -17.463 2.005 -28.610 1.000 48.239 102 ASN B O 1
ATOM 4868 N N . LEU B 1 71 ? -17.796 0.283 -30.014 1.000 43.829 103 LEU B N 1
ATOM 4869 C CA . LEU B 1 71 ? -19.230 0.554 -30.175 1.000 44.227 103 LEU B CA 1
ATOM 4870 C C . LEU B 1 71 ? -20.054 -0.131 -29.085 1.000 43.796 103 LEU B C 1
ATOM 4871 O O . LEU B 1 71 ? -20.032 -1.358 -28.954 1.000 42.735 103 LEU B O 1
ATOM 4887 N N . PHE B 1 72 ? -20.811 0.676 -28.337 1.000 45.398 104 PHE B N 1
ATOM 4888 C CA . PHE B 1 72 ? -21.723 0.185 -27.315 1.000 41.563 104 PHE B CA 1
ATOM 4889 C C . PHE B 1 72 ? -23.173 0.324 -27.795 1.000 38.019 104 PHE B C 1
ATOM 4890 O O . PHE B 1 72 ? -23.727 1.430 -27.821 1.000 36.718 104 PHE B O 1
ATOM 4907 N N . PHE B 1 73 ? -23.781 -0.822 -28.103 1.000 34.852 105 PHE B N 1
ATOM 4908 C CA . PHE B 1 73 ? -25.150 -0.886 -28.593 1.000 35.374 105 PHE B CA 1
ATOM 4909 C C . PHE B 1 73 ? -26.114 -0.808 -27.408 1.000 36.476 105 PHE B C 1
ATOM 4910 O O . PHE B 1 73 ? -26.170 -1.727 -26.612 1.000 42.701 105 PHE B O 1
ATOM 4927 N N . PHE B 1 74 ? -26.770 0.344 -27.233 1.000 34.136 106 PHE B N 1
ATOM 4928 C CA . PHE B 1 74 ? -27.337 0.753 -25.960 1.000 32.537 106 PHE B CA 1
ATOM 4929 C C . PHE B 1 74 ? -28.844 0.951 -26.093 1.000 31.409 106 PHE B C 1
ATOM 4930 O O . PHE B 1 74 ? -29.289 1.727 -26.939 1.000 35.245 106 PHE B O 1
ATOM 4947 N N . ASP B 1 75 ? -29.612 0.374 -25.167 1.000 33.163 107 ASP B N 1
ATOM 4948 C CA . ASP B 1 75 ? -31.058 0.565 -25.122 1.000 34.226 107 ASP B CA 1
ATOM 4949 C C . ASP B 1 75 ? -31.525 0.521 -23.666 1.000 39.790 107 ASP B C 1
ATOM 4950 O O . ASP B 1 75 ? -30.980 -0.246 -22.858 1.000 39.599 107 ASP B O 1
ATOM 4959 N N . THR B 1 76 ? -32.536 1.336 -23.343 1.000 38.998 108 THR B N 1
ATOM 4960 C CA . THR B 1 76 ? -33.004 1.518 -21.981 1.000 40.763 108 THR B CA 1
ATOM 4961 C C . THR B 1 76 ? -34.496 1.236 -21.871 1.000 42.292 108 THR B C 1
ATOM 4962 O O . THR B 1 76 ? -35.219 1.321 -22.850 1.000 45.367 108 THR B O 1
ATOM 4973 N N . GLU B 1 77 ? -34.953 0.892 -20.665 1.000 41.517 109 GLU B N 1
ATOM 4974 C CA . GLU B 1 77 ? -36.375 0.887 -20.384 1.000 41.536 109 GLU B CA 1
ATOM 4975 C C . GLU B 1 77 ? -36.616 1.904 -19.272 1.000 48.587 109 GLU B C 1
ATOM 4976 O O . GLU B 1 77 ? -35.727 2.128 -18.439 1.000 42.897 109 GLU B O 1
ATOM 4988 N N . THR B 1 78 ? -37.820 2.491 -19.266 1.000 47.951 110 THR B N 1
ATOM 4989 C CA . THR B 1 78 ? -38.168 3.611 -18.402 1.000 53.079 110 THR B CA 1
ATOM 4990 C C . THR B 1 78 ? -39.498 3.355 -17.714 1.000 53.558 110 THR B C 1
ATOM 4991 O O . THR B 1 78 ? -40.222 2.436 -18.099 1.000 51.598 110 THR B O 1
ATOM 5002 N N . THR B 1 79 ? -39.809 4.177 -16.697 1.000 52.191 111 THR B N 1
ATOM 5003 C CA . THR B 1 79 ? -41.075 4.073 -15.985 1.000 59.362 111 THR B CA 1
ATOM 5004 C C . THR B 1 79 ? -41.852 5.390 -16.076 1.000 61.536 111 THR B C 1
ATOM 5005 O O . THR B 1 79 ? -42.091 5.805 -17.234 1.000 67.377 111 THR B O 1
ATOM 5016 N N . ASN B 1 87 ? -40.731 10.374 -15.278 1.000 87.551 119 ASN B N 1
ATOM 5017 C CA . ASN B 1 87 ? -40.281 9.345 -16.253 1.000 88.317 119 ASN B CA 1
ATOM 5018 C C . ASN B 1 87 ? -38.754 9.253 -16.220 1.000 86.039 119 ASN B C 1
ATOM 5019 O O . ASN B 1 87 ? -38.080 10.253 -16.468 1.000 90.556 119 ASN B O 1
ATOM 5030 N N . THR B 1 88 ? -38.223 8.050 -15.933 1.000 77.508 120 THR B N 1
ATOM 5031 C CA . THR B 1 88 ? -36.789 7.858 -15.751 1.000 73.376 120 THR B CA 1
ATOM 5032 C C . THR B 1 88 ? -36.363 6.415 -16.040 1.000 60.691 120 THR B C 1
ATOM 5033 O O . THR B 1 88 ? -37.105 5.465 -15.817 1.000 54.043 120 THR B O 1
ATOM 5044 N N . ILE B 1 89 ? -35.106 6.279 -16.475 1.000 56.699 121 ILE B N 1
ATOM 5045 C CA . ILE B 1 89 ? -34.499 5.005 -16.798 1.000 51.398 121 ILE B CA 1
ATOM 5046 C C . ILE B 1 89 ? -34.433 4.165 -15.527 1.000 51.288 121 ILE B C 1
ATOM 5047 O O . ILE B 1 89 ? -34.056 4.675 -14.480 1.000 53.238 121 ILE B O 1
ATOM 5063 N N . PHE B 1 90 ? -34.833 2.888 -15.626 1.000 42.263 122 PHE B N 1
ATOM 5064 C CA . PHE B 1 90 ? -34.610 1.931 -14.556 1.000 46.013 122 PHE B CA 1
ATOM 5065 C C . PHE B 1 90 ? -33.783 0.739 -15.046 1.000 44.734 122 PHE B C 1
ATOM 5066 O O . PHE B 1 90 ? -33.352 -0.069 -14.226 1.000 44.045 122 PHE B O 1
ATOM 5083 N N . LEU B 1 91 ? -33.626 0.583 -16.373 1.000 41.738 123 LEU B N 1
ATOM 5084 C CA . LEU B 1 91 ? -32.839 -0.510 -16.909 1.000 38.307 123 LEU B CA 1
ATOM 5085 C C . LEU B 1 91 ? -31.933 0.018 -18.019 1.000 38.848 123 LEU B C 1
ATOM 5086 O O . LEU B 1 91 ? -32.393 0.641 -18.982 1.000 37.670 123 LEU B O 1
ATOM 5102 N N . LEU B 1 92 ? -30.623 -0.219 -17.855 1.000 38.781 124 LEU B N 1
ATOM 5103 C CA . LEU B 1 92 ? -29.611 0.129 -18.842 1.000 38.158 124 LEU B CA 1
ATOM 5104 C C . LEU B 1 92 ? -29.106 -1.163 -19.473 1.000 40.217 124 LEU B C 1
ATOM 5105 O O . LEU B 1 92 ? -28.611 -2.046 -18.781 1.000 45.901 124 LEU B O 1
ATOM 5121 N N . GLY B 1 93 ? -29.265 -1.312 -20.777 1.000 40.720 125 GLY B N 1
ATOM 5122 C CA . GLY B 1 93 ? -28.789 -2.512 -21.447 1.000 38.096 125 GLY B CA 1
ATOM 5123 C C . GLY B 1 93 ? -27.783 -2.155 -22.526 1.000 35.800 125 GLY B C 1
ATOM 5124 O O . GLY B 1 93 ? -28.008 -1.216 -23.296 1.000 35.098 125 GLY B O 1
ATOM 5128 N N . HIS B 1 94 ? -26.703 -2.939 -22.633 1.000 35.985 126 HIS B N 1
ATOM 5129 C CA . HIS B 1 94 ? -25.772 -2.716 -23.725 1.000 36.725 126 HIS B CA 1
ATOM 5130 C C . HIS B 1 94 ? -25.113 -4.008 -24.208 1.000 38.635 126 HIS B C 1
ATOM 5131 O O . HIS B 1 94 ? -24.961 -4.980 -23.474 1.000 38.846 126 HIS B O 1
ATOM 5146 N N . ALA B 1 95 ? -24.797 -4.027 -25.505 1.000 41.267 127 ALA B N 1
ATOM 5147 C CA . ALA B 1 95 ? -24.104 -5.150 -26.115 1.000 41.005 127 ALA B CA 1
ATOM 5148 C C . ALA B 1 95 ? -22.807 -4.624 -26.710 1.000 44.674 127 ALA B C 1
ATOM 5149 O O . ALA B 1 95 ? -22.691 -3.439 -27.080 1.000 44.263 127 ALA B O 1
ATOM 5156 N N . ARG B 1 96 ? -21.831 -5.526 -26.762 1.000 44.962 128 ARG B N 1
ATOM 5157 C CA . ARG B 1 96 ? -20.522 -5.203 -27.290 1.000 44.189 128 ARG B CA 1
ATOM 5158 C C . ARG B 1 96 ? -19.980 -6.418 -28.031 1.000 41.421 128 ARG B C 1
ATOM 5159 O O . ARG B 1 96 ? -20.172 -7.550 -27.583 1.000 41.630 128 ARG B O 1
ATOM 5180 N N . VAL B 1 97 ? -19.371 -6.187 -29.199 1.000 43.091 129 VAL B N 1
ATOM 5181 C CA . VAL B 1 97 ? -18.901 -7.264 -30.055 1.000 46.978 129 VAL B CA 1
ATOM 5182 C C . VAL B 1 97 ? -17.379 -7.381 -29.938 1.000 55.511 129 VAL B C 1
ATOM 5183 O O . VAL B 1 97 ? -16.695 -6.401 -30.208 1.000 49.969 129 VAL B O 1
ATOM 5196 N N . TYR B 1 98 ? -16.890 -8.580 -29.555 1.000 56.733 130 TYR B N 1
ATOM 5197 C CA . TYR B 1 98 ? -15.461 -8.880 -29.426 1.000 62.896 130 TYR B CA 1
ATOM 5198 C C . TYR B 1 98 ? -15.077 -9.972 -30.432 1.000 67.423 130 TYR B C 1
ATOM 5199 O O . TYR B 1 98 ? -15.897 -10.381 -31.259 1.000 65.071 130 TYR B O 1
ATOM 5217 N N . GLU B 1 99 ? -13.831 -10.470 -30.342 1.000 74.049 131 GLU B N 1
ATOM 5218 C CA . GLU B 1 99 ? -13.271 -11.301 -31.394 1.000 78.993 131 GLU B CA 1
ATOM 5219 C C . GLU B 1 99 ? -13.982 -12.658 -31.459 1.000 74.876 131 GLU B C 1
ATOM 5220 O O . GLU B 1 99 ? -14.095 -13.249 -32.536 1.000 69.506 131 GLU B O 1
ATOM 5232 N N . ASP B 1 100 ? -14.484 -13.153 -30.318 1.000 66.846 132 ASP B N 1
ATOM 5233 C CA . ASP B 1 100 ? -15.005 -14.514 -30.258 1.000 70.606 132 ASP B CA 1
ATOM 5234 C C . ASP B 1 100 ? -16.488 -14.542 -29.898 1.000 65.849 132 ASP B C 1
ATOM 5235 O O . ASP B 1 100 ? -17.089 -15.620 -29.905 1.000 63.594 132 ASP B O 1
ATOM 5244 N N . ARG B 1 101 ? -17.075 -13.375 -29.599 1.000 65.199 133 ARG B N 1
ATOM 5245 C CA . ARG B 1 101 ? -18.366 -13.350 -28.927 1.000 60.742 133 ARG B CA 1
ATOM 5246 C C . ARG B 1 101 ? -18.984 -11.954 -28.909 1.000 52.083 133 ARG B C 1
ATOM 5247 O O . ARG B 1 101 ? -18.299 -10.944 -29.040 1.000 49.851 133 ARG B O 1
ATOM 5268 N N . VAL B 1 102 ? -20.287 -11.942 -28.620 1.000 47.497 134 VAL B N 1
ATOM 5269 C CA . VAL B 1 102 ? -20.988 -10.726 -28.258 1.000 48.803 134 VAL B CA 1
ATOM 5270 C C . VAL B 1 102 ? -21.395 -10.819 -26.793 1.000 43.759 134 VAL B C 1
ATOM 5271 O O . VAL B 1 102 ? -21.982 -11.812 -26.412 1.000 50.498 134 VAL B O 1
ATOM 5284 N N . THR B 1 103 ? -21.172 -9.754 -26.023 1.000 44.950 135 THR B N 1
ATOM 5285 C CA . THR B 1 103 ? -21.572 -9.694 -24.626 1.000 44.676 135 THR B CA 1
ATOM 5286 C C . THR B 1 103 ? -22.715 -8.709 -24.449 1.000 43.099 135 THR B C 1
ATOM 5287 O O . THR B 1 103 ? -22.590 -7.559 -24.839 1.000 45.781 135 THR B O 1
ATOM 5298 N N . VAL B 1 104 ? -23.805 -9.178 -23.831 1.000 39.796 136 VAL B N 1
ATOM 5299 C CA . VAL B 1 104 ? -24.897 -8.331 -23.382 1.000 37.728 136 VAL B CA 1
ATOM 5300 C C . VAL B 1 104 ? -24.819 -8.155 -21.881 1.000 38.655 136 VAL B C 1
ATOM 5301 O O . VAL B 1 104 ? -24.681 -9.140 -21.137 1.000 38.574 136 VAL B O 1
ATOM 5314 N N . LYS B 1 105 ? -24.927 -6.892 -21.457 1.000 39.994 137 LYS B N 1
ATOM 5315 C CA . LYS B 1 105 ? -24.876 -6.550 -20.044 1.000 42.293 137 LYS B CA 1
ATOM 5316 C C . LYS B 1 105 ? -26.007 -5.594 -19.713 1.000 36.630 137 LYS B C 1
ATOM 5317 O O . LYS B 1 105 ? -26.251 -4.644 -20.454 1.000 37.178 137 LYS B O 1
ATOM 5336 N N . GLN B 1 106 ? -26.707 -5.892 -18.617 1.000 37.813 138 GLN B N 1
ATOM 5337 C CA . GLN B 1 106 ? -27.855 -5.131 -18.151 1.000 38.192 138 GLN B CA 1
ATOM 5338 C C . GLN B 1 106 ? -27.636 -4.708 -16.704 1.000 41.050 138 GLN B C 1
ATOM 5339 O O . GLN B 1 106 ? -27.212 -5.522 -15.878 1.000 43.882 138 GLN B O 1
ATOM 5353 N N . HIS B 1 107 ? -27.881 -3.421 -16.442 1.000 42.600 139 HIS B N 1
ATOM 5354 C CA . HIS B 1 107 ? -27.842 -2.818 -15.120 1.000 42.273 139 HIS B CA 1
ATOM 5355 C C . HIS B 1 107 ? -29.267 -2.426 -14.726 1.000 41.533 139 HIS B C 1
ATOM 5356 O O . HIS B 1 107 ? -29.844 -1.524 -15.340 1.000 41.135 139 HIS B O 1
ATOM 5371 N N . LEU B 1 108 ? -29.820 -3.127 -13.727 1.000 41.450 140 LEU B N 1
ATOM 5372 C CA . LEU B 1 108 ? -31.177 -2.919 -13.240 1.000 40.398 140 LEU B CA 1
ATOM 5373 C C . LEU B 1 108 ? -31.172 -2.165 -11.914 1.000 42.442 140 LEU B C 1
ATOM 5374 O O . LEU B 1 108 ? -30.568 -2.620 -10.951 1.000 46.849 140 LEU B O 1
ATOM 5390 N N . LEU B 1 109 ? -31.870 -1.034 -11.868 1.000 44.054 141 LEU B N 1
ATOM 5391 C CA . LEU B 1 109 ? -32.142 -0.332 -10.619 1.000 47.032 141 LEU B CA 1
ATOM 5392 C C . LEU B 1 109 ? -33.210 -1.096 -9.838 1.000 47.225 141 LEU B C 1
ATOM 5393 O O . LEU B 1 109 ? -34.336 -1.224 -10.293 1.000 48.302 141 LEU B O 1
ATOM 5409 N N . PRO B 1 110 ? -32.902 -1.640 -8.644 1.000 49.332 142 PRO B N 1
ATOM 5410 C CA . PRO B 1 110 ? -33.882 -2.396 -7.863 1.000 54.535 142 PRO B CA 1
ATOM 5411 C C . PRO B 1 110 ? -35.046 -1.569 -7.326 1.000 55.390 142 PRO B C 1
ATOM 5412 O O . PRO B 1 110 ? -36.169 -2.069 -7.234 1.000 54.705 142 PRO B O 1
ATOM 5423 N N . LYS B 1 111 ? -34.743 -0.329 -6.927 1.000 59.629 143 LYS B N 1
ATOM 5424 C CA . LYS B 1 111 ? -35.743 0.671 -6.583 1.000 61.643 143 LYS B CA 1
ATOM 5425 C C . LYS B 1 111 ? -35.057 2.027 -6.435 1.000 63.467 143 LYS B C 1
ATOM 5426 O O . LYS B 1 111 ? -33.834 2.088 -6.273 1.000 61.521 143 LYS B O 1
ATOM 5445 N N . PRO B 1 112 ? -35.815 3.149 -6.527 1.000 66.246 144 PRO B N 1
ATOM 5446 C CA . PRO B 1 112 ? -35.273 4.480 -6.255 1.000 66.221 144 PRO B CA 1
ATOM 5447 C C . PRO B 1 112 ? -34.400 4.501 -5.006 1.000 63.546 144 PRO B C 1
ATOM 5448 O O . PRO B 1 112 ? -34.670 3.789 -4.050 1.000 66.067 144 PRO B O 1
ATOM 5459 N N . GLY B 1 113 ? -33.336 5.299 -5.048 1.000 63.529 145 GLY B N 1
ATOM 5460 C CA . GLY B 1 113 ? -32.390 5.395 -3.950 1.000 64.292 145 GLY B CA 1
ATOM 5461 C C . GLY B 1 113 ? -31.148 4.532 -4.166 1.000 62.393 145 GLY B C 1
ATOM 5462 O O . GLY B 1 113 ? -30.283 4.474 -3.297 1.000 60.529 145 GLY B O 1
ATOM 5466 N N . ASN B 1 114 ? -31.054 3.849 -5.314 1.000 61.052 146 ASN B N 1
ATOM 5467 C CA . ASN B 1 114 ? -29.905 3.003 -5.600 1.000 57.076 146 ASN B CA 1
ATOM 5468 C C . ASN B 1 114 ? -29.125 3.525 -6.805 1.000 54.940 146 ASN B C 1
ATOM 5469 O O . ASN B 1 114 ? -28.353 2.793 -7.424 1.000 52.864 146 ASN B O 1
ATOM 5480 N N . GLU B 1 115 ? -29.254 4.823 -7.092 1.000 55.985 147 GLU B N 1
ATOM 5481 C CA . GLU B 1 115 ? -28.765 5.370 -8.344 1.000 54.899 147 GLU B CA 1
ATOM 5482 C C . GLU B 1 115 ? -27.241 5.482 -8.345 1.000 55.937 147 GLU B C 1
ATOM 5483 O O . GLU B 1 115 ? -26.632 5.428 -9.416 1.000 51.823 147 GLU B O 1
ATOM 5495 N N . VAL B 1 116 ? -26.627 5.644 -7.155 1.000 59.147 148 VAL B N 1
ATOM 5496 C CA . VAL B 1 116 ? -25.179 5.744 -7.070 1.000 61.359 148 VAL B CA 1
ATOM 5497 C C . VAL B 1 116 ? -24.548 4.426 -7.525 1.000 57.690 148 VAL B C 1
ATOM 5498 O O . VAL B 1 116 ? -23.634 4.440 -8.346 1.000 57.866 148 VAL B O 1
ATOM 5511 N N . ALA B 1 117 ? -25.050 3.304 -6.998 1.000 58.803 149 ALA B N 1
ATOM 5512 C CA . ALA B 1 117 ? -24.612 1.963 -7.383 1.000 60.029 149 ALA B CA 1
ATOM 5513 C C . ALA B 1 117 ? -24.773 1.710 -8.885 1.000 56.727 149 ALA B C 1
ATOM 5514 O O . ALA B 1 117 ? -23.870 1.153 -9.520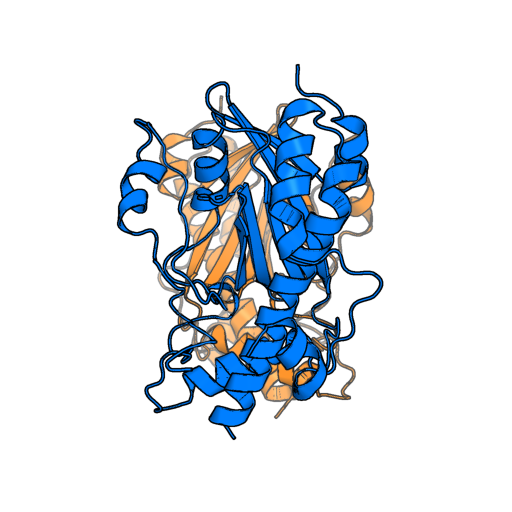 1.000 54.719 149 ALA B O 1
ATOM 5521 N N . LEU B 1 118 ? -25.936 2.097 -9.437 1.000 56.872 150 LEU B N 1
ATOM 5522 C CA . LEU B 1 118 ? -26.244 1.957 -10.862 1.000 53.063 150 LEU B CA 1
ATOM 5523 C C . LEU B 1 118 ? -25.213 2.689 -11.729 1.000 52.265 150 LEU B C 1
ATOM 5524 O O . LEU B 1 118 ? -24.645 2.130 -12.675 1.000 49.866 150 LEU B O 1
ATOM 5540 N N . TYR B 1 119 ? -24.986 3.966 -11.411 1.000 55.676 151 TYR B N 1
ATOM 5541 C CA . TYR B 1 119 ? -24.069 4.784 -12.193 1.000 57.287 151 TYR B CA 1
ATOM 5542 C C . TYR B 1 119 ? -22.634 4.301 -12.006 1.000 57.339 151 TYR B C 1
ATOM 5543 O O . TYR B 1 119 ? -21.854 4.333 -12.950 1.000 59.942 151 TYR B O 1
ATOM 5561 N N . GLN B 1 120 ? -22.287 3.839 -10.801 1.000 61.167 152 GLN B N 1
ATOM 5562 C CA . GLN B 1 120 ? -20.927 3.384 -10.551 1.000 63.573 152 GLN B CA 1
ATOM 5563 C C . GLN B 1 120 ? -20.634 2.167 -11.428 1.000 61.792 152 GLN B C 1
ATOM 5564 O O . GLN B 1 120 ? -19.595 2.109 -12.088 1.000 64.327 152 GLN B O 1
ATOM 5578 N N . SER B 1 121 ? -21.571 1.217 -11.468 1.000 58.733 153 SER B N 1
ATOM 5579 C CA . SER B 1 121 ? -21.402 0.034 -12.302 1.000 58.655 153 SER B CA 1
ATOM 5580 C C . SER B 1 121 ? -21.426 0.391 -13.793 1.000 54.655 153 SER B C 1
ATOM 5581 O O . SER B 1 121 ? -20.585 -0.091 -14.552 1.000 53.494 153 SER B O 1
ATOM 5589 N N . PHE B 1 122 ? -22.361 1.248 -14.229 1.000 53.286 154 PHE B N 1
ATOM 5590 C CA . PHE B 1 122 ? -22.553 1.481 -15.658 1.000 51.567 154 PHE B CA 1
ATOM 5591 C C . PHE B 1 122 ? -21.395 2.297 -16.242 1.000 54.307 154 PHE B C 1
ATOM 5592 O O . PHE B 1 122 ? -20.839 1.915 -17.280 1.000 50.381 154 PHE B O 1
ATOM 5609 N N . LEU B 1 123 ? -21.073 3.421 -15.581 1.000 53.966 155 LEU B N 1
ATOM 5610 C CA . LEU B 1 123 ? -20.107 4.395 -16.074 1.000 60.361 155 LEU B CA 1
ATOM 5611 C C . LEU B 1 123 ? -18.678 3.858 -15.991 1.000 64.318 155 LEU B C 1
ATOM 5612 O O . LEU B 1 123 ? -17.796 4.353 -16.682 1.000 64.081 155 LEU B O 1
ATOM 5628 N N . SER B 1 124 ? -18.450 2.857 -15.135 1.000 67.539 156 SER B N 1
ATOM 5629 C CA . SER B 1 124 ? -17.153 2.207 -15.042 1.000 70.680 156 SER B CA 1
ATOM 5630 C C . SER B 1 124 ? -16.827 1.465 -16.332 1.000 68.217 156 SER B C 1
ATOM 5631 O O . SER B 1 124 ? -15.662 1.295 -16.662 1.000 67.436 156 SER B O 1
ATOM 5639 N N . GLU B 1 125 ? -17.862 1.000 -17.036 1.000 65.997 157 GLU B N 1
ATOM 5640 C CA . GLU B 1 125 ? -17.696 0.032 -18.103 1.000 65.997 157 GLU B CA 1
ATOM 5641 C C . GLU B 1 125 ? -18.110 0.576 -19.485 1.000 64.760 157 GLU B C 1
ATOM 5642 O O . GLU B 1 125 ? -17.642 0.050 -20.496 1.000 66.503 157 GLU B O 1
ATOM 5654 N N . VAL B 1 126 ? -18.995 1.585 -19.574 1.000 56.465 158 VAL B N 1
ATOM 5655 C CA . VAL B 1 126 ? -19.536 1.974 -20.882 1.000 53.844 158 VAL B CA 1
ATOM 5656 C C . VAL B 1 126 ? -19.000 3.342 -21.288 1.000 54.631 158 VAL B C 1
ATOM 5657 O O . VAL B 1 126 ? -19.082 4.289 -20.515 1.000 53.760 158 VAL B O 1
ATOM 5670 N N . ASP B 1 127 ? -18.505 3.446 -22.527 1.000 54.624 159 ASP B N 1
ATOM 5671 C CA . ASP B 1 127 ? -18.124 4.740 -23.086 1.000 52.248 159 ASP B CA 1
ATOM 5672 C C . ASP B 1 127 ? -19.381 5.439 -23.604 1.000 52.734 159 ASP B C 1
ATOM 5673 O O . ASP B 1 127 ? -19.883 5.102 -24.678 1.000 46.489 159 ASP B O 1
ATOM 5682 N N . ILE B 1 128 ? -19.876 6.409 -22.824 1.000 52.211 160 ILE B N 1
ATOM 5683 C CA . ILE B 1 128 ? -21.120 7.100 -23.134 1.000 53.198 160 ILE B CA 1
ATOM 5684 C C . ILE B 1 128 ? -20.971 8.041 -24.333 1.000 54.071 160 ILE B C 1
ATOM 5685 O O . ILE B 1 128 ? -21.944 8.675 -24.708 1.000 51.106 160 ILE B O 1
ATOM 5701 N N . THR B 1 129 ? -19.764 8.197 -24.892 1.000 55.849 161 THR B N 1
ATOM 5702 C CA . THR B 1 129 ? -19.586 9.012 -26.083 1.000 53.910 161 THR B CA 1
ATOM 5703 C C . THR B 1 129 ? -19.624 8.140 -27.338 1.000 53.142 161 THR B C 1
ATOM 5704 O O . THR B 1 129 ? -19.506 8.676 -28.438 1.000 55.994 161 THR B O 1
ATOM 5715 N N . SER B 1 130 ? -19.792 6.810 -27.205 1.000 51.148 162 SER B N 1
ATOM 5716 C CA . SER B 1 130 ? -19.775 5.932 -28.374 1.000 49.886 162 SER B CA 1
ATOM 5717 C C . SER B 1 130 ? -20.990 5.007 -28.403 1.000 42.599 162 SER B C 1
ATOM 5718 O O . SER B 1 130 ? -20.852 3.841 -28.744 1.000 42.020 162 SER B O 1
ATOM 5726 N N . LEU B 1 131 ? -22.157 5.513 -28.017 1.000 43.045 163 LEU B N 1
ATOM 5727 C CA . LEU B 1 131 ? -23.366 4.716 -27.945 1.000 43.440 163 LEU B CA 1
ATOM 5728 C C . LEU B 1 131 ? -24.018 4.610 -29.332 1.000 46.169 163 LEU B C 1
ATOM 5729 O O . LEU B 1 131 ? -24.052 5.601 -30.084 1.000 44.500 163 LEU B O 1
ATOM 5745 N N . VAL B 1 132 ? -24.502 3.394 -29.657 1.000 40.380 164 VAL B N 1
ATOM 5746 C CA . VAL B 1 132 ? -25.328 3.134 -30.837 1.000 38.253 164 VAL B CA 1
ATOM 5747 C C . VAL B 1 132 ? -26.752 2.954 -30.344 1.000 37.101 164 VAL B C 1
ATOM 5748 O O . VAL B 1 132 ? -27.029 2.076 -29.523 1.000 37.710 164 VAL B O 1
ATOM 5761 N N . THR B 1 133 ? -27.660 3.803 -30.827 1.000 37.943 165 THR B N 1
ATOM 5762 C CA . THR B 1 133 ? -28.983 3.883 -30.238 1.000 35.004 165 THR B CA 1
ATOM 5763 C C . THR B 1 133 ? -30.076 4.011 -31.298 1.000 36.871 165 THR B C 1
ATOM 5764 O O . THR B 1 133 ? -29.820 4.377 -32.445 1.000 36.922 165 THR B O 1
ATOM 5775 N N . TYR B 1 134 ? -31.291 3.687 -30.857 1.000 38.487 166 TYR B N 1
ATOM 5776 C CA . TYR B 1 134 ? -32.534 3.837 -31.593 1.000 44.203 166 TYR B CA 1
ATOM 5777 C C . TYR B 1 134 ? -33.566 4.324 -30.577 1.000 47.036 166 TYR B C 1
ATOM 5778 O O . TYR B 1 134 ? -34.425 3.566 -30.161 1.000 53.384 166 TYR B O 1
ATOM 5796 N N . ASN B 1 135 ? -33.387 5.540 -30.046 1.000 52.547 167 ASN B N 1
ATOM 5797 C CA . ASN B 1 135 ? -34.316 6.112 -29.076 1.000 49.982 167 ASN B CA 1
ATOM 5798 C C . ASN B 1 135 ? -34.989 7.319 -29.726 1.000 50.396 167 ASN B C 1
ATOM 5799 O O . ASN B 1 135 ? -34.331 8.157 -30.329 1.000 48.618 167 ASN B O 1
ATOM 5810 N N . GLY B 1 136 ? -36.320 7.346 -29.667 1.000 53.964 168 GLY B N 1
ATOM 5811 C CA . GLY B 1 136 ? -37.081 8.438 -30.245 1.000 60.048 168 GLY B CA 1
ATOM 5812 C C . GLY B 1 136 ? -37.037 9.661 -29.335 1.000 59.544 168 GLY B C 1
ATOM 5813 O O . GLY B 1 136 ? -36.799 10.762 -29.805 1.000 61.597 168 GLY B O 1
ATOM 5817 N N . LYS B 1 137 ? -37.219 9.446 -28.030 1.000 61.459 169 LYS B N 1
ATOM 5818 C CA . LYS B 1 137 ? -37.175 10.538 -27.065 1.000 69.736 169 LYS B CA 1
ATOM 5819 C C . LYS B 1 137 ? -35.824 10.533 -26.358 1.000 62.789 169 LYS B C 1
ATOM 5820 O O . LYS B 1 137 ? -35.219 9.476 -26.199 1.000 61.497 169 LYS B O 1
ATOM 5839 N N . ALA B 1 138 ? -35.395 11.715 -25.899 1.000 62.478 170 ALA B N 1
ATOM 5840 C CA . ALA B 1 138 ? -34.153 11.872 -25.160 1.000 59.986 170 ALA B CA 1
ATOM 5841 C C . ALA B 1 138 ? -34.138 10.958 -23.930 1.000 58.699 170 ALA B C 1
ATOM 5842 O O . ALA B 1 138 ? -35.148 10.774 -23.252 1.000 59.902 170 ALA B O 1
ATOM 5849 N N . PHE B 1 139 ? -32.973 10.367 -23.663 1.000 56.963 171 PHE B N 1
ATOM 5850 C CA . PHE B 1 139 ? -32.777 9.498 -22.508 1.000 56.161 171 PHE B CA 1
ATOM 5851 C C . PHE B 1 139 ? -33.120 10.243 -21.218 1.000 60.116 171 PHE B C 1
ATOM 5852 O O . PHE B 1 139 ? -32.719 11.380 -21.024 1.000 61.365 171 PHE B O 1
ATOM 5869 N N . ASP B 1 140 ? -33.912 9.602 -20.357 1.000 63.819 172 ASP B N 1
ATOM 5870 C CA . ASP B 1 140 ? -34.344 10.185 -19.096 1.000 65.458 172 ASP B CA 1
ATOM 5871 C C . ASP B 1 140 ? -33.354 9.772 -18.011 1.000 65.048 172 ASP B C 1
ATOM 5872 O O . ASP B 1 140 ? -33.644 8.896 -17.197 1.000 65.103 172 ASP B O 1
ATOM 5881 N N . TRP B 1 141 ? -32.165 10.369 -18.006 1.000 65.668 173 TRP B N 1
ATOM 5882 C CA . TRP B 1 141 ? -31.136 9.932 -17.072 1.000 62.971 173 TRP B CA 1
ATOM 5883 C C . TRP B 1 141 ? -31.569 10.222 -15.642 1.000 65.560 173 TRP B C 1
ATOM 5884 O O . TRP B 1 141 ? -31.839 11.369 -15.311 1.000 70.188 173 TRP B O 1
ATOM 5905 N N . PRO B 1 142 ? -31.594 9.194 -14.759 1.000 66.466 174 PRO B N 1
ATOM 5906 C CA . PRO B 1 142 ? -32.068 9.358 -13.383 1.000 69.833 174 PRO B CA 1
ATOM 5907 C C . PRO B 1 142 ? -31.171 10.325 -12.608 1.000 72.016 174 PRO B C 1
ATOM 5908 O O . PRO B 1 142 ? -29.984 10.423 -12.903 1.000 70.216 174 PRO B O 1
ATOM 5919 N N . GLN B 1 143 ? -31.765 11.064 -11.662 1.000 75.750 175 GLN B N 1
ATOM 5920 C CA . GLN B 1 143 ? -31.046 12.053 -10.863 1.000 83.099 175 GLN B CA 1
ATOM 5921 C C . GLN B 1 143 ? -30.322 11.364 -9.705 1.000 82.935 175 GLN B C 1
ATOM 5922 O O . GLN B 1 143 ? -30.760 10.312 -9.234 1.000 77.896 175 GLN B O 1
ATOM 5936 N N . VAL B 1 144 ? -29.213 11.966 -9.246 1.000 84.373 176 VAL B N 1
ATOM 5937 C CA . VAL B 1 144 ? -28.342 11.334 -8.266 1.000 86.305 176 VAL B CA 1
ATOM 5938 C C . VAL B 1 144 ? -27.567 12.403 -7.495 1.000 90.080 176 VAL B C 1
ATOM 5939 O O . VAL B 1 144 ? -27.215 13.441 -8.055 1.000 90.481 176 VAL B O 1
ATOM 5952 N N . LYS B 1 145 ? -27.289 12.118 -6.213 1.000 92.263 177 LYS B N 1
ATOM 5953 C CA . LYS B 1 145 ? -26.527 13.014 -5.343 1.000 95.478 177 LYS B CA 1
ATOM 5954 C C . LYS B 1 145 ? -25.329 12.249 -4.780 1.000 93.845 177 LYS B C 1
ATOM 5955 O O . LYS B 1 145 ? -25.489 11.361 -3.948 1.000 92.362 177 LYS B O 1
ATOM 5974 N N . THR B 1 146 ? -24.121 12.592 -5.243 1.000 98.794 178 THR B N 1
ATOM 5975 C CA . THR B 1 146 ? -22.923 11.859 -4.861 1.000 102.004 178 THR B CA 1
ATOM 5976 C C . THR B 1 146 ? -21.696 12.773 -4.868 1.000 102.717 178 THR B C 1
ATOM 5977 O O . THR B 1 146 ? -21.666 13.769 -5.583 1.000 105.262 178 THR B O 1
ATOM 5988 N N . ARG B 1 147 ? -20.673 12.399 -4.088 1.000 102.925 179 ARG B N 1
ATOM 5989 C CA . ARG B 1 147 ? -19.388 13.085 -4.115 1.000 108.438 179 ARG B CA 1
ATOM 5990 C C . ARG B 1 147 ? -18.436 12.415 -5.112 1.000 109.199 179 ARG B C 1
ATOM 5991 O O . ARG B 1 147 ? -17.424 13.004 -5.493 1.000 110.425 179 ARG B O 1
ATOM 6012 N N . HIS B 1 148 ? -18.769 11.194 -5.550 1.000 106.683 180 HIS B N 1
ATOM 6013 C CA . HIS B 1 148 ? -17.833 10.339 -6.270 1.000 104.635 180 HIS B CA 1
ATOM 6014 C C . HIS B 1 148 ? -17.521 10.930 -7.643 1.000 102.748 180 HIS B C 1
ATOM 6015 O O . HIS B 1 148 ? -18.423 11.331 -8.381 1.000 101.599 180 HIS B O 1
ATOM 6030 N N . THR B 1 149 ? -16.225 10.929 -7.981 1.000 103.831 181 THR B N 1
ATOM 6031 C CA . THR B 1 149 ? -15.678 11.760 -9.045 1.000 107.586 181 THR B CA 1
ATOM 6032 C C . THR B 1 149 ? -16.013 11.186 -10.428 1.000 102.109 181 THR B C 1
ATOM 6033 O O . THR B 1 149 ? -16.247 11.947 -11.362 1.000 103.617 181 THR B O 1
ATOM 6044 N N . LEU B 1 150 ? -16.035 9.854 -10.567 1.000 96.600 182 LEU B N 1
ATOM 6045 C CA . LEU B 1 150 ? -16.382 9.215 -11.830 1.000 94.156 182 LEU B CA 1
ATOM 6046 C C . LEU B 1 150 ? -17.778 9.649 -12.276 1.000 90.051 182 LEU B C 1
ATOM 6047 O O . LEU B 1 150 ? -18.005 9.936 -13.448 1.000 84.948 182 LEU B O 1
ATOM 6063 N N . ILE B 1 151 ? -18.707 9.704 -11.321 1.000 90.120 183 ILE B N 1
ATOM 6064 C CA . ILE B 1 151 ? -20.111 9.946 -11.607 1.000 86.702 183 ILE B CA 1
ATOM 6065 C C . ILE B 1 151 ? -20.340 11.433 -11.872 1.000 87.841 183 ILE B C 1
ATOM 6066 O O . ILE B 1 151 ? -20.977 11.795 -12.860 1.000 83.337 183 ILE B O 1
ATOM 6082 N N . ARG B 1 152 ? -19.814 12.290 -10.992 1.000 92.222 184 ARG B N 1
ATOM 6083 C CA . ARG B 1 152 ? -20.032 13.726 -11.091 1.000 97.154 184 ARG B CA 1
ATOM 6084 C C . ARG B 1 152 ? -19.446 14.292 -12.388 1.000 95.470 184 ARG B C 1
ATOM 6085 O O . ARG B 1 152 ? -19.988 15.256 -12.927 1.000 94.888 184 ARG B O 1
ATOM 6106 N N . ASP B 1 153 ? -18.353 13.692 -12.883 1.000 94.749 185 ASP B N 1
ATOM 6107 C CA . ASP B 1 153 ? -17.680 14.169 -14.082 1.000 99.103 185 ASP B CA 1
ATOM 6108 C C . ASP B 1 153 ? -18.457 13.810 -15.352 1.000 100.920 185 ASP B C 1
ATOM 6109 O O . ASP B 1 153 ? -18.077 14.248 -16.438 1.000 111.260 185 ASP B O 1
ATOM 6118 N N . ARG B 1 154 ? -19.542 13.033 -15.232 1.000 91.046 186 ARG B N 1
ATOM 6119 C CA . ARG B 1 154 ? -20.209 12.522 -16.414 1.000 88.888 186 ARG B CA 1
ATOM 6120 C C . ARG B 1 154 ? -21.647 13.021 -16.502 1.000 86.793 186 ARG B C 1
ATOM 6121 O O . ARG B 1 154 ? -22.117 13.234 -17.613 1.000 85.763 186 ARG B O 1
ATOM 6142 N N . LEU B 1 155 ? -22.311 13.272 -15.364 1.000 89.538 187 LEU B N 1
ATOM 6143 C CA . LEU B 1 155 ? -23.725 13.628 -15.357 1.000 93.476 187 LEU B CA 1
ATOM 6144 C C . LEU B 1 155 ? -24.069 14.627 -16.467 1.000 97.561 187 LEU B C 1
ATOM 6145 O O . LEU B 1 155 ? -25.022 14.386 -17.218 1.000 91.971 187 LEU B O 1
ATOM 6161 N N . PRO B 1 156 ? -23.359 15.782 -16.601 1.000 103.052 188 PRO B N 1
ATOM 6162 C CA . PRO B 1 156 ? -23.642 16.723 -17.694 1.000 103.115 188 PRO B CA 1
ATOM 6163 C C . PRO B 1 156 ? -23.160 16.316 -19.091 1.000 95.240 188 PRO B C 1
ATOM 6164 O O . PRO B 1 156 ? -23.447 17.018 -20.057 1.000 96.622 188 PRO B O 1
ATOM 6175 N N . LYS B 1 157 ? -22.428 15.196 -19.201 1.000 89.409 189 LYS B N 1
ATOM 6176 C CA . LYS B 1 157 ? -22.008 14.660 -20.489 1.000 87.105 189 LYS B CA 1
ATOM 6177 C C . LYS B 1 157 ?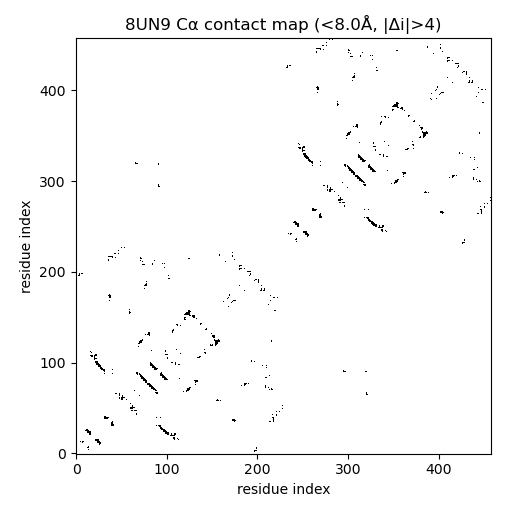 -22.921 13.522 -20.940 1.000 79.161 189 LYS B C 1
ATOM 6178 O O . LYS B 1 157 ? -22.745 13.007 -22.038 1.000 79.921 189 LYS B O 1
ATOM 6197 N N . LEU B 1 158 ? -23.891 13.142 -20.101 1.000 76.377 190 LEU B N 1
ATOM 6198 C CA . LEU B 1 158 ? -24.850 12.106 -20.461 1.000 73.436 190 LEU B CA 1
ATOM 6199 C C . LEU B 1 158 ? -25.676 12.577 -21.658 1.000 70.541 190 LEU B C 1
ATOM 6200 O O . LEU B 1 158 ? -26.403 13.566 -21.558 1.000 69.624 190 LEU B O 1
ATOM 6216 N N . PRO B 1 159 ? -25.563 11.896 -22.824 1.000 65.802 191 PRO B N 1
ATOM 6217 C CA . PRO B 1 159 ? -26.215 12.350 -24.056 1.000 63.459 191 PRO B CA 1
ATOM 6218 C C . PRO B 1 159 ? -27.730 12.138 -24.100 1.000 59.862 191 PRO B C 1
ATOM 6219 O O . PRO B 1 159 ? -28.285 11.330 -23.358 1.000 59.219 191 PRO B O 1
ATOM 6230 N N . GLU B 1 160 ? -28.403 12.908 -24.957 1.000 61.934 192 GLU B N 1
ATOM 6231 C CA . GLU B 1 160 ? -29.830 12.750 -25.212 1.000 61.549 192 GLU B CA 1
ATOM 6232 C C . GLU B 1 160 ? -30.083 11.567 -26.155 1.000 53.679 192 GLU B C 1
ATOM 6233 O O . GLU B 1 160 ? -31.085 10.877 -26.025 1.000 50.497 192 GLU B O 1
ATOM 6245 N N . PHE B 1 161 ? -29.184 11.403 -27.130 1.000 54.041 193 PHE B N 1
ATOM 6246 C CA . PHE B 1 161 ? -29.234 10.374 -28.157 1.000 54.844 193 PHE B CA 1
ATOM 6247 C C . PHE B 1 161 ? -27.802 9.894 -28.369 1.000 54.367 193 PHE B C 1
ATOM 6248 O O . PHE B 1 161 ? -26.874 10.629 -28.054 1.000 54.199 193 PHE B O 1
ATOM 6265 N N . GLY B 1 162 ? -27.620 8.681 -28.900 1.000 52.537 194 GLY B N 1
ATOM 6266 C CA . GLY B 1 162 ? -26.287 8.122 -29.056 1.000 49.584 194 GLY B CA 1
ATOM 6267 C C . GLY B 1 162 ? -25.524 8.790 -30.192 1.000 50.971 194 GLY B C 1
ATOM 6268 O O . GLY B 1 162 ? -26.134 9.301 -31.115 1.000 51.730 194 GLY B O 1
ATOM 6272 N N . HIS B 1 163 ? -24.193 8.765 -30.114 1.000 47.918 195 HIS B N 1
ATOM 6273 C CA . HIS B 1 163 ? -23.333 9.194 -31.199 1.000 53.302 195 HIS B CA 1
ATOM 6274 C C . HIS B 1 163 ? -23.766 8.555 -32.513 1.000 55.219 195 HIS B C 1
ATOM 6275 O O . HIS B 1 163 ? -23.827 9.249 -33.515 1.000 51.709 195 HIS B O 1
ATOM 6290 N N . PHE B 1 164 ? -24.001 7.235 -32.520 1.000 50.045 196 PHE B N 1
ATOM 6291 C CA . PHE B 1 164 ? -24.461 6.554 -33.718 1.000 46.988 196 PHE B CA 1
ATOM 6292 C C . PHE B 1 164 ? -25.978 6.407 -33.617 1.000 46.708 196 PHE B C 1
ATOM 6293 O O . PHE B 1 164 ? -26.494 5.424 -33.098 1.000 42.841 196 PHE B O 1
ATOM 6310 N N . ASP B 1 165 ? -26.684 7.430 -34.093 1.000 46.077 197 ASP B N 1
ATOM 6311 C CA . ASP B 1 165 ? -28.116 7.535 -33.916 1.000 48.353 197 ASP B CA 1
ATOM 6312 C C . ASP B 1 165 ? -28.781 6.853 -35.115 1.000 47.066 197 ASP B C 1
ATOM 6313 O O . ASP B 1 165 ? -28.772 7.406 -36.215 1.000 48.671 197 ASP B O 1
ATOM 6322 N N . LEU B 1 166 ? -29.293 5.624 -34.909 1.000 45.260 198 LEU B N 1
ATOM 6323 C CA . LEU B 1 166 ? -29.836 4.795 -35.987 1.000 46.264 198 LEU B CA 1
ATOM 6324 C C . LEU B 1 166 ? -31.151 5.379 -36.509 1.000 48.587 198 LEU B C 1
ATOM 6325 O O . LEU B 1 166 ? -31.606 4.983 -37.572 1.000 43.233 198 LEU B O 1
ATOM 6341 N N . LEU B 1 167 ? -31.707 6.359 -35.792 1.000 50.122 199 LEU B N 1
ATOM 6342 C CA . LEU B 1 167 ? -32.987 6.965 -36.113 1.000 58.741 199 LEU B CA 1
ATOM 6343 C C . LEU B 1 167 ? -32.761 8.389 -36.629 1.000 62.563 199 LEU B C 1
ATOM 6344 O O . LEU B 1 167 ? -33.680 9.193 -36.641 1.000 67.760 199 LEU B O 1
ATOM 6360 N N . HIS B 1 168 ? -31.544 8.684 -37.118 1.000 67.647 200 HIS B N 1
ATOM 6361 C CA . HIS B 1 168 ? -31.161 10.020 -37.558 1.000 75.097 200 HIS B CA 1
ATOM 6362 C C . HIS B 1 168 ? -32.087 10.470 -38.693 1.000 77.211 200 HIS B C 1
ATOM 6363 O O . HIS B 1 168 ? -32.281 9.739 -39.664 1.000 76.105 200 HIS B O 1
ATOM 6378 N N . GLY B 1 169 ? -32.682 11.658 -38.537 1.000 78.551 201 GLY B N 1
ATOM 6379 C CA . GLY B 1 169 ? -33.563 12.235 -39.542 1.000 87.766 201 GLY B CA 1
ATOM 6380 C C . GLY B 1 169 ? -34.648 11.265 -40.005 1.000 83.359 201 GLY B C 1
ATOM 6381 O O . GLY B 1 169 ? -34.913 11.141 -41.200 1.000 85.158 201 GLY B O 1
ATOM 6385 N N . ALA B 1 170 ? -35.288 10.585 -39.050 1.000 76.217 202 ALA B N 1
ATOM 6386 C CA . ALA B 1 170 ? -36.256 9.561 -39.395 1.000 70.325 202 ALA B CA 1
ATOM 6387 C C . ALA B 1 170 ? -37.258 9.389 -38.253 1.000 69.448 202 ALA B C 1
ATOM 6388 O O . ALA B 1 170 ? -37.831 8.294 -38.203 1.000 78.215 202 ALA B O 1
ATOM 6395 N N . VAL B 1 181 ? -41.465 2.787 -38.372 1.000 62.876 213 VAL B N 1
ATOM 6396 C CA . VAL B 1 181 ? -40.221 3.236 -37.668 1.000 63.403 213 VAL B CA 1
ATOM 6397 C C . VAL B 1 181 ? -40.090 2.641 -36.261 1.000 58.117 213 VAL B C 1
ATOM 6398 O O . VAL B 1 181 ? -39.034 2.822 -35.654 1.000 52.687 213 VAL B O 1
ATOM 6411 N N . SER B 1 182 ? -41.112 1.956 -35.719 1.000 49.906 214 SER B N 1
ATOM 6412 C CA . SER B 1 182 ? -40.923 1.219 -34.472 1.000 51.670 214 SER B CA 1
ATOM 6413 C C . SER B 1 182 ? -39.876 0.106 -34.646 1.000 48.437 214 SER B C 1
ATOM 6414 O O . SER B 1 182 ? -39.683 -0.404 -35.759 1.000 45.450 214 SER B O 1
ATOM 6422 N N . LEU B 1 183 ? -39.193 -0.272 -33.559 1.000 42.288 215 LEU B N 1
ATOM 6423 C CA . LEU B 1 183 ? -38.140 -1.280 -33.676 1.000 43.444 215 LEU B CA 1
ATOM 6424 C C . LEU B 1 183 ? -38.754 -2.617 -34.095 1.000 42.557 215 LEU B C 1
ATOM 6425 O O . LEU B 1 183 ? -38.186 -3.295 -34.933 1.000 40.815 215 LEU B O 1
ATOM 6441 N N . GLY B 1 184 ? -39.938 -2.941 -33.568 1.000 39.663 216 GLY B N 1
ATOM 6442 C CA . GLY B 1 184 ? -40.704 -4.127 -33.925 1.000 42.038 216 GLY B CA 1
ATOM 6443 C C . GLY B 1 184 ? -41.019 -4.238 -35.418 1.000 44.648 216 GLY B C 1
ATOM 6444 O O . GLY B 1 184 ? -40.963 -5.333 -35.979 1.000 44.844 216 GLY B O 1
ATOM 6448 N N . THR B 1 185 ? -41.379 -3.111 -36.037 1.000 42.439 217 THR B N 1
ATOM 6449 C CA . THR B 1 185 ? -41.702 -3.057 -37.447 1.000 44.759 217 THR B CA 1
ATOM 6450 C C . THR B 1 185 ? -40.443 -3.221 -38.308 1.000 41.939 217 THR B C 1
ATOM 6451 O O . THR B 1 185 ? -40.480 -3.931 -39.314 1.000 37.667 217 THR B O 1
ATOM 6462 N N . VAL B 1 186 ? -39.352 -2.554 -37.914 1.000 36.360 218 VAL B N 1
ATOM 6463 C CA . VAL B 1 186 ? -38.076 -2.674 -38.601 1.000 40.287 218 VAL B CA 1
ATOM 6464 C C . VAL B 1 186 ? -37.592 -4.125 -38.520 1.000 38.913 218 VAL B C 1
ATOM 6465 O O . VAL B 1 186 ? -37.078 -4.666 -39.517 1.000 36.237 218 VAL B O 1
ATOM 6478 N N . GLU B 1 187 ? -37.792 -4.745 -37.352 1.000 34.108 219 GLU B N 1
ATOM 6479 C CA . GLU B 1 187 ? -37.378 -6.115 -37.104 1.000 36.147 219 GLU B CA 1
ATOM 6480 C C . GLU B 1 187 ? -38.063 -7.051 -38.093 1.000 41.155 219 GLU B C 1
ATOM 6481 O O . GLU B 1 187 ? -37.397 -7.871 -38.712 1.000 40.986 219 GLU B O 1
ATOM 6493 N N . LYS B 1 188 ? -39.377 -6.890 -38.274 1.000 41.346 220 LYS B N 1
ATOM 6494 C CA . LYS B 1 188 ? -40.149 -7.814 -39.076 1.000 46.694 220 LYS B CA 1
ATOM 6495 C C . LYS B 1 188 ? -39.984 -7.536 -40.560 1.000 43.762 220 LYS B C 1
ATOM 6496 O O . LYS B 1 188 ? -39.989 -8.478 -41.347 1.000 46.336 220 LYS B O 1
ATOM 6515 N N . GLU B 1 189 ? -39.903 -6.263 -40.949 1.000 39.890 221 GLU B N 1
ATOM 6516 C CA . GLU B 1 189 ? -39.996 -5.924 -42.358 1.000 45.133 221 GLU B CA 1
ATOM 6517 C C . GLU B 1 189 ? -38.616 -5.779 -42.990 1.000 44.169 221 GLU B C 1
ATOM 6518 O O . GLU B 1 189 ? -38.498 -5.893 -44.214 1.000 49.972 221 GLU B O 1
ATOM 6530 N N . GLU B 1 190 ? -37.582 -5.522 -42.179 1.000 40.733 222 GLU B N 1
ATOM 6531 C CA . GLU B 1 190 ? -36.264 -5.246 -42.714 1.000 42.438 222 GLU B CA 1
ATOM 6532 C C . GLU B 1 190 ? -35.228 -6.286 -42.274 1.000 40.562 222 GLU B C 1
ATOM 6533 O O . GLU B 1 190 ? -34.351 -6.627 -43.077 1.000 38.161 222 GLU B O 1
ATOM 6545 N N . LEU B 1 191 ? -35.268 -6.700 -40.993 1.000 39.501 223 LEU B N 1
ATOM 6546 C CA . LEU B 1 191 ? -34.185 -7.443 -40.382 1.000 41.477 223 LEU B CA 1
ATOM 6547 C C . LEU B 1 191 ? -34.502 -8.938 -40.314 1.000 41.431 223 LEU B C 1
ATOM 6548 O O . LEU B 1 191 ? -33.611 -9.734 -40.085 1.000 41.822 223 LEU B O 1
ATOM 6564 N N . GLY B 1 192 ? -35.740 -9.344 -40.575 1.000 41.868 224 GLY B N 1
ATOM 6565 C CA . GLY B 1 192 ? -36.104 -10.752 -40.503 1.000 43.317 224 GLY B CA 1
ATOM 6566 C C . GLY B 1 192 ? -35.999 -11.326 -39.082 1.000 44.650 224 GLY B C 1
ATOM 6567 O O . GLY B 1 192 ? -35.669 -12.505 -38.905 1.000 47.548 224 GLY B O 1
ATOM 6571 N N . ILE B 1 193 ? -36.230 -10.482 -38.066 1.000 40.854 225 ILE B N 1
ATOM 6572 C CA . ILE B 1 193 ? -36.173 -10.882 -36.669 1.000 39.100 225 ILE B CA 1
ATOM 6573 C C . ILE B 1 193 ? -37.604 -11.102 -36.170 1.000 43.420 225 ILE B C 1
ATOM 6574 O O . ILE B 1 193 ? -38.433 -10.201 -36.276 1.000 40.110 225 ILE B O 1
ATOM 6590 N N . ARG B 1 194 ? -37.885 -12.304 -35.642 1.000 46.981 226 ARG B N 1
ATOM 6591 C CA . ARG B 1 194 ? -39.180 -12.640 -35.057 1.000 56.834 226 ARG B CA 1
ATOM 6592 C C . ARG B 1 194 ? -38.932 -12.995 -33.593 1.000 57.852 226 ARG B C 1
ATOM 6593 O O . ARG B 1 194 ? -38.043 -13.782 -33.284 1.000 64.589 226 ARG B O 1
ATOM 6614 N N . ARG B 1 195 ? -39.646 -12.324 -32.693 1.000 50.422 227 ARG B N 1
ATOM 6615 C CA . ARG B 1 195 ? -39.482 -12.569 -31.270 1.000 47.495 227 ARG B CA 1
ATOM 6616 C C . ARG B 1 195 ? -40.578 -13.512 -30.794 1.000 46.653 227 ARG B C 1
ATOM 6617 O O . ARG B 1 195 ? -41.717 -13.420 -31.233 1.000 46.975 227 ARG B O 1
ATOM 6638 N N . LEU B 1 196 ? -40.248 -14.387 -29.851 1.000 52.598 228 LEU B N 1
ATOM 6639 C CA . LEU B 1 196 ? -41.212 -15.362 -29.378 1.000 55.827 228 LEU B CA 1
ATOM 6640 C C . LEU B 1 196 ? -41.704 -14.916 -28.004 1.000 47.042 228 LEU B C 1
ATOM 6641 O O . LEU B 1 196 ? -40.913 -14.678 -27.121 1.000 46.487 228 LEU B O 1
ATOM 6657 N N . GLU B 1 197 ? -43.012 -14.695 -27.874 1.000 47.481 229 GLU B N 1
ATOM 6658 C CA . GLU B 1 197 ? -43.671 -14.331 -26.623 1.000 46.181 229 GLU B CA 1
ATOM 6659 C C . GLU B 1 197 ? -42.986 -13.156 -25.934 1.000 42.646 229 GLU B C 1
ATOM 6660 O O . GLU B 1 197 ? -42.696 -13.206 -24.740 1.000 45.248 229 GLU B O 1
ATOM 6672 N N . ASP B 1 198 ? -42.798 -12.074 -26.685 1.000 39.477 230 ASP B N 1
ATOM 6673 C CA . ASP B 1 198 ? -42.111 -10.902 -26.197 1.000 38.779 230 ASP B CA 1
ATOM 6674 C C . ASP B 1 198 ? -42.996 -10.139 -25.210 1.000 37.370 230 ASP B C 1
ATOM 6675 O O . ASP B 1 198 ? -44.205 -9.998 -25.394 1.000 38.958 230 ASP B O 1
ATOM 6684 N N . THR B 1 199 ? -42.360 -9.573 -24.191 1.000 35.527 231 THR B N 1
ATOM 6685 C CA . THR B 1 199 ? -43.006 -8.628 -23.309 1.000 38.233 231 THR B CA 1
ATOM 6686 C C . THR B 1 199 ? -42.807 -7.225 -23.869 1.000 37.873 231 THR B C 1
ATOM 6687 O O . THR B 1 199 ? -41.690 -6.708 -23.874 1.000 37.355 231 THR B O 1
ATOM 6698 N N . PRO B 1 200 ? -43.878 -6.551 -24.334 1.000 41.768 232 PRO B N 1
ATOM 6699 C CA . PRO B 1 200 ? -43.708 -5.276 -25.026 1.000 40.691 232 PRO B CA 1
ATOM 6700 C C . PRO B 1 200 ? -43.214 -4.195 -24.070 1.000 40.511 232 PRO B C 1
ATOM 6701 O O . PRO B 1 200 ? -43.495 -4.232 -22.868 1.000 40.017 232 PRO B O 1
ATOM 6712 N N . GLY B 1 201 ? -42.492 -3.226 -24.646 1.000 39.510 233 GLY B N 1
ATOM 6713 C CA . GLY B 1 201 ? -41.878 -2.142 -23.909 1.000 40.985 233 GLY B CA 1
ATOM 6714 C C . GLY B 1 201 ? -42.895 -1.311 -23.140 1.000 42.974 233 GLY B C 1
ATOM 6715 O O . GLY B 1 201 ? -42.594 -0.922 -22.017 1.000 43.574 233 GLY B O 1
ATOM 6719 N N . TYR B 1 202 ? -44.094 -1.098 -23.722 1.000 42.232 234 TYR B N 1
ATOM 6720 C CA . TYR B 1 202 ? -45.116 -0.302 -23.079 1.000 40.539 234 TYR B CA 1
ATOM 6721 C C . TYR B 1 202 ? -45.637 -1.000 -21.825 1.000 40.198 234 TYR B C 1
ATOM 6722 O O . TYR B 1 202 ? -46.364 -0.378 -21.063 1.000 43.699 234 TYR B O 1
ATOM 6740 N N . LEU B 1 203 ? -45.296 -2.274 -21.563 1.000 41.779 235 LEU B N 1
ATOM 6741 C CA . LEU B 1 203 ? -45.712 -2.868 -20.290 1.000 41.184 235 LEU B CA 1
ATOM 6742 C C . LEU B 1 203 ? -44.632 -2.727 -19.203 1.000 41.781 235 LEU B C 1
ATOM 6743 O O . LEU B 1 203 ? -44.913 -3.010 -18.042 1.000 40.762 235 LEU B O 1
ATOM 6759 N N . ALA B 1 204 ? -43.414 -2.297 -19.563 1.000 41.107 236 ALA B N 1
ATOM 6760 C CA . ALA B 1 204 ? -42.319 -2.230 -18.604 1.000 44.876 236 ALA B CA 1
ATOM 6761 C C . ALA B 1 204 ? -42.666 -1.289 -17.441 1.000 43.711 236 ALA B C 1
ATOM 6762 O O . ALA B 1 204 ? -42.455 -1.669 -16.288 1.000 42.550 236 ALA B O 1
ATOM 6769 N N . PRO B 1 205 ? -43.246 -0.079 -17.667 1.000 44.171 237 PRO B N 1
ATOM 6770 C CA . PRO B 1 205 ? -43.572 0.833 -16.558 1.000 44.446 237 PRO B CA 1
ATOM 6771 C C . PRO B 1 205 ? -44.424 0.219 -15.451 1.000 50.206 237 PRO B C 1
ATOM 6772 O O . PRO B 1 205 ? -44.122 0.339 -14.257 1.000 51.367 237 PRO B O 1
ATOM 6783 N N . MET B 1 206 ? -45.493 -0.467 -15.862 1.000 51.675 238 MET B N 1
ATOM 6784 C CA . MET B 1 206 ? -46.445 -1.047 -14.935 1.000 52.087 238 MET B CA 1
ATOM 6785 C C . MET B 1 206 ? -45.774 -2.209 -14.199 1.000 49.007 238 MET B C 1
ATOM 6786 O O . MET B 1 206 ? -45.940 -2.356 -12.991 1.000 50.162 238 MET B O 1
ATOM 6800 N N . LEU B 1 207 ? -44.972 -2.998 -14.917 1.000 46.345 239 LEU B N 1
ATOM 6801 C CA . LEU B 1 207 ? -44.304 -4.158 -14.332 1.000 45.767 239 LEU B CA 1
ATOM 6802 C C . LEU B 1 207 ? -43.297 -3.676 -13.289 1.000 45.236 239 LEU B C 1
ATOM 6803 O O . LEU B 1 207 ? -43.207 -4.222 -12.189 1.000 47.659 239 LEU B O 1
ATOM 6819 N N . TYR B 1 208 ? -42.567 -2.613 -13.626 1.000 45.902 240 TYR B N 1
ATOM 6820 C CA . TYR B 1 208 ? -41.542 -2.085 -12.742 1.000 45.014 240 TYR B CA 1
ATOM 6821 C C . TYR B 1 208 ? -42.186 -1.451 -11.513 1.000 45.952 240 TYR B C 1
ATOM 6822 O O . TYR B 1 208 ? -41.676 -1.611 -10.403 1.000 46.287 240 TYR B O 1
ATOM 6840 N N . PHE B 1 209 ? -43.271 -0.699 -11.731 1.000 46.595 241 PHE B N 1
ATOM 6841 C CA . PHE B 1 209 ? -44.042 -0.124 -10.631 1.000 53.365 241 PHE B CA 1
ATOM 6842 C C . PHE B 1 209 ? -44.472 -1.203 -9.639 1.000 52.895 241 PHE B C 1
ATOM 6843 O O . PHE B 1 209 ? -44.352 -0.998 -8.450 1.000 55.444 241 PHE B O 1
ATOM 6860 N N . HIS B 1 210 ? -44.930 -2.366 -10.106 1.000 53.620 242 HIS B N 1
ATOM 6861 C CA . HIS B 1 210 ? -45.329 -3.415 -9.181 1.000 57.167 242 HIS B CA 1
ATOM 6862 C C . HIS B 1 210 ? -44.098 -4.067 -8.544 1.000 55.953 242 HIS B C 1
ATOM 6863 O O . HIS B 1 210 ? -44.137 -4.426 -7.366 1.000 60.887 242 HIS B O 1
ATOM 6878 N N . PHE B 1 211 ? -43.000 -4.169 -9.297 1.000 50.696 243 PHE B N 1
ATOM 6879 C CA . PHE B 1 211 ? -41.760 -4.759 -8.810 1.000 48.733 243 PHE B CA 1
ATOM 6880 C C . PHE B 1 211 ? -41.167 -3.995 -7.622 1.000 53.593 243 PHE B C 1
ATOM 6881 O O . PHE B 1 211 ? -40.657 -4.616 -6.690 1.000 52.782 243 PHE B O 1
ATOM 6898 N N . ILE B 1 212 ? -41.164 -2.652 -7.688 1.000 53.374 244 ILE B N 1
ATOM 6899 C CA . ILE B 1 212 ? -40.622 -1.817 -6.624 1.000 53.588 244 ILE B CA 1
ATOM 6900 C C . ILE B 1 212 ? -41.124 -2.328 -5.281 1.000 57.600 244 ILE B C 1
ATOM 6901 O O . ILE B 1 212 ? -40.339 -2.452 -4.345 1.000 61.630 244 ILE B O 1
ATOM 6917 N N . LYS B 1 213 ? -42.423 -2.635 -5.224 1.000 60.876 245 LYS B N 1
ATOM 6918 C CA . LYS B 1 213 ? -43.089 -3.068 -4.011 1.000 66.233 245 LYS B CA 1
ATOM 6919 C C . LYS B 1 213 ? -42.726 -4.521 -3.703 1.000 65.872 245 LYS B C 1
ATOM 6920 O O . LYS B 1 213 ? -42.238 -4.813 -2.619 1.000 71.716 245 LYS B O 1
ATOM 6939 N N . ALA B 1 214 ? -42.963 -5.427 -4.653 1.000 58.893 246 ALA B N 1
ATOM 6940 C CA . ALA B 1 214 ? -42.902 -6.857 -4.392 1.000 61.560 246 ALA B CA 1
ATOM 6941 C C . ALA B 1 214 ? -41.492 -7.439 -4.571 1.000 60.460 246 ALA B C 1
ATOM 6942 O O . ALA B 1 214 ? -41.193 -8.476 -3.997 1.000 65.695 246 ALA B O 1
ATOM 6949 N N . GLN B 1 215 ? -40.673 -6.844 -5.449 1.000 59.082 247 GLN B N 1
ATOM 6950 C CA . GLN B 1 215 ? -39.286 -7.236 -5.675 1.000 59.459 247 GLN B CA 1
ATOM 6951 C C . GLN B 1 215 ? -39.180 -8.669 -6.214 1.000 55.493 247 GLN B C 1
ATOM 6952 O O . GLN B 1 215 ? -38.097 -9.243 -6.243 1.000 52.411 247 GLN B O 1
ATOM 6966 N N . GLU B 1 216 ? -40.292 -9.216 -6.705 1.000 52.757 248 GLU B N 1
ATOM 6967 C CA . GLU B 1 216 ? -40.341 -10.539 -7.303 1.000 55.685 248 GLU B CA 1
ATOM 6968 C C . GLU B 1 216 ? -39.711 -10.536 -8.699 1.000 53.306 248 GLU B C 1
ATOM 6969 O O . GLU B 1 216 ? -40.201 -9.867 -9.616 1.000 49.927 248 GLU B O 1
ATOM 6981 N N . PRO B 1 217 ? -38.601 -11.278 -8.897 1.000 53.155 249 PRO B N 1
ATOM 6982 C CA . PRO B 1 217 ? -37.954 -11.368 -10.205 1.000 51.960 249 PRO B CA 1
ATOM 6983 C C . PRO B 1 217 ? -38.873 -11.707 -11.387 1.000 52.045 249 PRO B C 1
ATOM 6984 O O . PRO B 1 217 ? -38.655 -11.216 -12.492 1.000 47.800 249 PRO B O 1
ATOM 6995 N N . ASP B 1 218 ? -39.906 -12.521 -11.163 1.000 53.628 250 ASP B N 1
ATOM 6996 C CA . ASP B 1 218 ? -40.773 -12.948 -12.250 1.000 58.234 250 ASP B CA 1
ATOM 6997 C C . ASP B 1 218 ? -41.439 -11.752 -12.931 1.000 53.364 250 ASP B C 1
ATOM 6998 O O . ASP B 1 218 ? -41.834 -11.848 -14.086 1.000 48.323 250 ASP B O 1
ATOM 7007 N N . LEU B 1 219 ? -41.558 -10.626 -12.221 1.000 49.965 251 LEU B N 1
ATOM 7008 C CA . LEU B 1 219 ? -42.203 -9.439 -12.754 1.000 46.418 251 LEU B CA 1
ATOM 7009 C C . LEU B 1 219 ? -41.370 -8.787 -13.844 1.000 44.468 251 LEU B C 1
ATOM 7010 O O . LEU B 1 219 ? -41.934 -8.055 -14.654 1.000 42.819 251 LEU B O 1
ATOM 7026 N N . LEU B 1 220 ? -40.043 -9.010 -13.850 1.000 42.215 252 LEU B N 1
ATOM 7027 C CA . LEU B 1 220 ? -39.173 -8.306 -14.780 1.000 38.312 252 LEU B CA 1
ATOM 7028 C C . LEU B 1 220 ? -38.391 -9.232 -15.718 1.000 36.696 252 LEU B C 1
ATOM 7029 O O . LEU B 1 220 ? -37.667 -8.756 -16.599 1.000 36.530 252 LEU B O 1
ATOM 7045 N N . LYS B 1 221 ? -38.535 -10.544 -15.589 1.000 36.720 253 LYS B N 1
ATOM 7046 C CA . LYS B 1 221 ? -37.773 -11.435 -16.462 1.000 39.459 253 LYS B CA 1
ATOM 7047 C C . LYS B 1 221 ? -38.127 -11.196 -17.933 1.000 38.878 253 LYS B C 1
ATOM 7048 O O . LYS B 1 221 ? -37.255 -11.218 -18.791 1.000 37.505 253 LYS B O 1
ATOM 7067 N N . GLY B 1 222 ? -39.418 -10.965 -18.220 1.000 38.737 254 GLY B N 1
ATOM 7068 C CA . GLY B 1 222 ? -39.856 -10.705 -19.586 1.000 38.230 254 GLY B CA 1
ATOM 7069 C C . GLY B 1 222 ? -39.305 -9.379 -20.105 1.000 34.987 254 GLY B C 1
ATOM 7070 O O . GLY B 1 222 ? -38.848 -9.294 -21.248 1.000 32.845 254 GLY B O 1
ATOM 7074 N N . VAL B 1 223 ? -39.275 -8.374 -19.220 1.000 34.195 255 VAL B N 1
ATOM 7075 C CA . VAL B 1 223 ? -38.736 -7.063 -19.552 1.000 34.915 255 VAL B CA 1
ATOM 7076 C C . VAL B 1 223 ? -37.254 -7.191 -19.889 1.000 32.922 255 VAL B C 1
ATOM 7077 O O . VAL B 1 223 ? -36.782 -6.591 -20.844 1.000 32.141 255 VAL B O 1
ATOM 7090 N N . LEU B 1 224 ? -36.546 -8.029 -19.127 1.000 34.831 256 LEU B N 1
ATOM 7091 C CA . LEU B 1 224 ? -35.110 -8.194 -19.285 1.000 33.493 256 LEU B CA 1
ATOM 7092 C C . LEU B 1 224 ? -34.820 -8.936 -20.590 1.000 34.019 256 LEU B C 1
ATOM 7093 O O . LEU B 1 224 ? -33.876 -8.602 -21.297 1.000 34.187 256 LEU B O 1
ATOM 7109 N N . HIS B 1 225 ? -35.671 -9.908 -20.960 1.000 34.766 257 HIS B N 1
ATOM 7110 C CA . HIS B 1 225 ? -35.502 -10.577 -22.243 1.000 37.016 257 HIS B CA 1
ATOM 7111 C C . HIS B 1 225 ? -35.755 -9.597 -23.392 1.000 35.251 257 HIS B C 1
ATOM 7112 O O . HIS B 1 225 ? -35.067 -9.623 -24.399 1.000 35.189 257 HIS B O 1
ATOM 7127 N N . HIS B 1 226 ? -36.756 -8.731 -23.238 1.000 35.582 258 HIS B N 1
ATOM 7128 C CA . HIS B 1 226 ? -37.147 -7.791 -24.279 1.000 33.474 258 HIS B CA 1
ATOM 7129 C C . HIS B 1 226 ? -35.994 -6.829 -24.557 1.000 34.928 258 HIS B C 1
ATOM 7130 O O . HIS B 1 226 ? -35.655 -6.568 -25.704 1.000 36.237 258 HIS B O 1
ATOM 7145 N N . ASN B 1 227 ? -35.378 -6.332 -23.480 1.000 35.554 259 ASN B N 1
ATOM 7146 C CA . ASN B 1 227 ? -34.304 -5.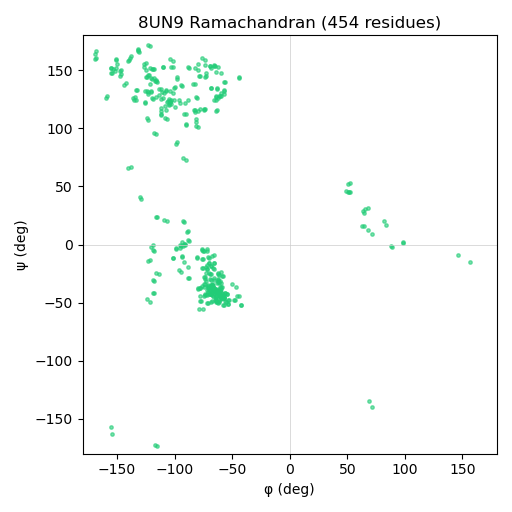366 -23.574 1.000 35.081 259 ASN B CA 1
ATOM 7147 C C . ASN B 1 227 ? -33.055 -5.991 -24.184 1.000 32.299 259 ASN B C 1
ATOM 7148 O O . ASN B 1 227 ? -32.364 -5.320 -24.958 1.000 32.885 259 ASN B O 1
ATOM 7159 N N . GLU B 1 228 ? -32.781 -7.246 -23.816 1.000 33.059 260 GLU B N 1
ATOM 7160 C CA . GLU B 1 228 ? -31.721 -8.048 -24.400 1.000 36.199 260 GLU B CA 1
ATOM 7161 C C . GLU B 1 228 ? -31.929 -8.165 -25.911 1.000 37.446 260 GLU B C 1
ATOM 7162 O O . GLU B 1 228 ? -30.983 -7.993 -26.700 1.000 32.190 260 GLU B O 1
ATOM 7174 N N . MET B 1 229 ? -33.172 -8.464 -26.322 1.000 35.005 261 MET B N 1
ATOM 7175 C CA . MET B 1 229 ? -33.448 -8.606 -27.742 1.000 37.412 261 MET B CA 1
ATOM 7176 C C . MET B 1 229 ? -33.283 -7.242 -28.419 1.000 32.637 261 MET B C 1
ATOM 7177 O O . MET B 1 229 ? -32.685 -7.173 -29.484 1.000 33.766 261 MET B O 1
ATOM 7191 N N . ASP B 1 230 ? -33.678 -6.164 -27.739 1.000 29.860 262 ASP B N 1
ATOM 7192 C CA . ASP B 1 230 ? -33.486 -4.803 -28.233 1.000 31.726 262 ASP B CA 1
ATOM 7193 C C . ASP B 1 230 ? -32.023 -4.516 -28.601 1.000 32.218 262 ASP B C 1
ATOM 7194 O O . ASP B 1 230 ? -31.751 -4.022 -29.689 1.000 29.846 262 ASP B O 1
ATOM 7203 N N . VAL B 1 231 ? -31.068 -4.801 -27.697 1.000 33.7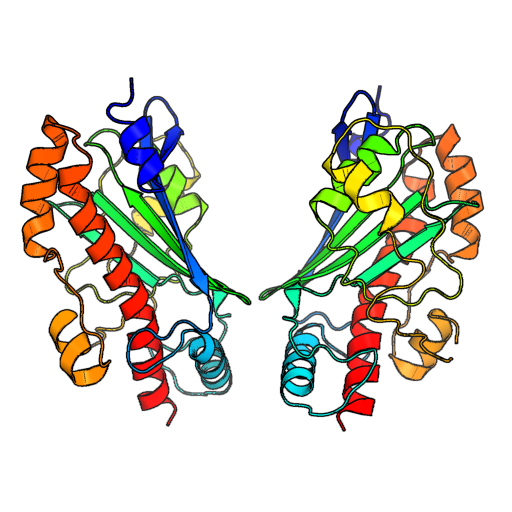97 263 VAL B N 1
ATOM 7204 C CA . VAL B 1 231 ? -29.701 -4.391 -27.925 1.000 30.629 263 VAL B CA 1
ATOM 7205 C C . VAL B 1 231 ? -29.084 -5.229 -29.042 1.000 30.682 263 VAL B C 1
ATOM 7206 O O . VAL B 1 231 ? -28.332 -4.681 -29.833 1.000 33.682 263 VAL B O 1
ATOM 7219 N N . LEU B 1 232 ? -29.444 -6.515 -29.152 1.000 34.033 264 LEU B N 1
ATOM 7220 C CA . LEU B 1 232 ? -28.982 -7.332 -30.263 1.000 34.846 264 LEU B CA 1
ATOM 7221 C C . LEU B 1 232 ? -29.533 -6.820 -31.592 1.000 34.335 264 LEU B C 1
ATOM 7222 O O . LEU B 1 232 ? -28.793 -6.790 -32.569 1.000 31.522 264 LEU B O 1
ATOM 7238 N N . SER B 1 233 ? -30.810 -6.414 -31.641 1.000 32.455 265 SER B N 1
ATOM 7239 C CA . SER B 1 233 ? -31.369 -5.867 -32.879 1.000 34.653 265 SER B CA 1
ATOM 7240 C C . SER B 1 233 ? -30.662 -4.590 -33.325 1.000 32.851 265 SER B C 1
ATOM 7241 O O . SER B 1 233 ? -30.623 -4.325 -34.519 1.000 36.059 265 SER B O 1
ATOM 7249 N N . LEU B 1 234 ? -30.142 -3.791 -32.376 1.000 32.455 266 LEU B N 1
ATOM 7250 C CA . LEU B 1 234 ? -29.355 -2.619 -32.721 1.000 34.081 266 LEU B CA 1
ATOM 7251 C C . LEU B 1 234 ? -28.092 -3.003 -33.497 1.000 34.565 266 LEU B C 1
ATOM 7252 O O . LEU B 1 234 ? -27.637 -2.240 -34.369 1.000 32.980 266 LEU B O 1
ATOM 7268 N N . ILE B 1 235 ? -27.524 -4.169 -33.190 1.000 31.650 267 ILE B N 1
ATOM 7269 C CA . ILE B 1 235 ? -26.352 -4.627 -33.920 1.000 33.827 267 ILE B CA 1
ATOM 7270 C C . ILE B 1 235 ? -26.758 -4.957 -35.356 1.000 30.893 267 ILE B C 1
ATOM 7271 O O . ILE B 1 235 ? -26.132 -4.503 -36.302 1.000 36.343 267 ILE B O 1
ATOM 7287 N N . SER B 1 236 ? -27.823 -5.730 -35.495 1.000 32.441 268 SER B N 1
ATOM 7288 C CA . SER B 1 236 ? -28.330 -6.133 -36.791 1.000 36.911 268 SER B CA 1
ATOM 7289 C C . SER B 1 236 ? -28.739 -4.915 -37.610 1.000 32.757 268 SER B C 1
ATOM 7290 O O . SER B 1 236 ? -28.442 -4.867 -38.799 1.000 32.133 268 SER B O 1
ATOM 7298 N N . LEU B 1 237 ? -29.337 -3.912 -36.961 1.000 34.705 269 LEU B N 1
ATOM 7299 C CA . LEU B 1 237 ? -29.777 -2.699 -37.659 1.000 35.325 269 LEU B CA 1
ATOM 7300 C C . LEU B 1 237 ? -28.595 -1.861 -38.134 1.000 35.655 269 LEU B C 1
ATOM 7301 O O . LEU B 1 237 ? -28.637 -1.305 -39.241 1.000 35.411 269 LEU B O 1
ATOM 7317 N N . TYR B 1 238 ? -27.569 -1.709 -37.273 1.000 37.901 270 TYR B N 1
ATOM 7318 C CA . TYR B 1 238 ? -26.366 -0.985 -37.634 1.000 35.048 270 TYR B CA 1
ATOM 7319 C C . TYR B 1 238 ? -25.721 -1.600 -38.885 1.000 34.791 270 TYR B C 1
ATOM 7320 O O . TYR B 1 238 ? -25.321 -0.883 -39.810 1.000 37.843 270 TYR B O 1
ATOM 7338 N N . ILE B 1 239 ? -25.625 -2.928 -38.910 1.000 32.307 271 ILE B N 1
ATOM 7339 C CA . ILE B 1 239 ? -25.063 -3.654 -40.035 1.000 34.745 271 ILE B CA 1
ATOM 7340 C C . ILE B 1 239 ? -25.911 -3.399 -41.279 1.000 35.993 271 ILE B C 1
ATOM 7341 O O . ILE B 1 239 ? -25.389 -3.050 -42.329 1.000 38.472 271 ILE B O 1
ATOM 7357 N N . HIS B 1 240 ? -27.223 -3.570 -41.146 1.000 33.892 272 HIS B N 1
ATOM 7358 C CA . HIS B 1 240 ? -28.152 -3.387 -42.248 1.000 35.688 272 HIS B CA 1
ATOM 7359 C C . HIS B 1 240 ? -27.997 -2.000 -42.863 1.000 35.888 272 HIS B C 1
ATOM 7360 O O . HIS B 1 240 ? -27.891 -1.879 -44.082 1.000 37.275 272 HIS B O 1
ATOM 7375 N N . MET B 1 241 ? -27.987 -0.953 -42.028 1.000 34.399 273 MET B N 1
ATOM 7376 C CA . MET B 1 241 ? -27.974 0.422 -42.508 1.000 34.970 273 MET B CA 1
ATOM 7377 C C . MET B 1 241 ? -26.619 0.758 -43.105 1.000 36.800 273 MET B C 1
ATOM 7378 O O . MET B 1 241 ? -26.560 1.440 -44.125 1.000 35.266 273 MET B O 1
ATOM 7392 N N . SER B 1 242 ? -25.541 0.258 -42.472 1.000 35.919 274 SER B N 1
ATOM 7393 C CA . SER B 1 242 ? -24.204 0.412 -43.003 1.000 37.540 274 SER B CA 1
ATOM 7394 C C . SER B 1 242 ? -24.060 -0.240 -44.383 1.000 41.082 274 SER B C 1
ATOM 7395 O O . SER B 1 242 ? -23.490 0.372 -45.290 1.000 41.977 274 SER B O 1
ATOM 7403 N N . LYS B 1 243 ? -24.579 -1.453 -44.580 1.000 42.653 275 LYS B N 1
ATOM 7404 C CA . LYS B 1 243 ? -24.412 -2.139 -45.855 1.000 46.226 275 LYS B CA 1
ATOM 7405 C C . LYS B 1 243 ? -25.187 -1.427 -46.968 1.000 49.665 275 LYS B C 1
ATOM 7406 O O . LYS B 1 243 ? -24.743 -1.405 -48.113 1.000 48.298 275 LYS B O 1
ATOM 7425 N N . LYS B 1 244 ? -26.353 -0.864 -46.640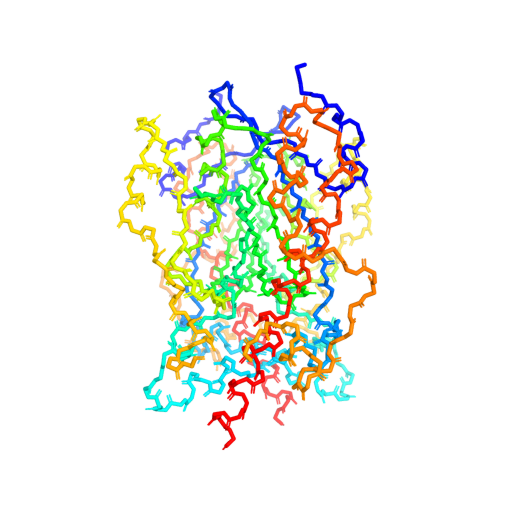 1.000 45.267 276 LYS B N 1
ATOM 7426 C CA . LYS B 1 244 ? -27.118 -0.084 -47.599 1.000 48.895 276 LYS B CA 1
ATOM 7427 C C . LYS B 1 244 ? -26.319 1.133 -48.040 1.000 49.192 276 LYS B C 1
ATOM 7428 O O . LYS B 1 244 ? -26.290 1.451 -49.220 1.000 56.507 276 LYS B O 1
ATOM 7447 N N . ILE B 1 245 ? -25.636 1.771 -47.085 1.000 51.697 277 ILE B N 1
ATOM 7448 C CA . ILE B 1 245 ? -24.880 2.985 -47.324 1.000 52.628 277 ILE B CA 1
ATOM 7449 C C . ILE B 1 245 ? -23.603 2.679 -48.100 1.000 54.696 277 ILE B C 1
ATOM 7450 O O . ILE B 1 245 ? -23.247 3.425 -48.997 1.000 57.471 277 ILE B O 1
ATOM 7466 N N . LEU B 1 246 ? -22.897 1.607 -47.736 1.000 56.038 278 LEU B N 1
ATOM 7467 C CA . LEU B 1 246 ? -21.565 1.354 -48.268 1.000 60.122 278 LEU B CA 1
ATOM 7468 C C . LEU B 1 246 ? -21.638 0.436 -49.489 1.000 67.110 278 LEU B C 1
ATOM 7469 O O . LEU B 1 246 ? -20.609 0.068 -50.045 1.000 73.931 278 LEU B O 1
ATOM 7485 N N . SER B 1 247 ? -22.855 0.056 -49.900 1.000 78.362 279 SER B N 1
ATOM 7486 C CA . SER B 1 247 ? -23.074 -0.507 -51.226 1.000 88.451 279 SER B CA 1
ATOM 7487 C C . SER B 1 247 ? -22.978 0.618 -52.264 1.000 96.730 279 SER B C 1
ATOM 7488 O O . SER B 1 247 ? -24.021 1.285 -52.476 1.000 100.331 279 SER B O 1
#

InterPro domains:
  IPR011990 Tetratricopeptide-like helical domain superfamily [G3DSA:1.25.40.10] (250-412)
  IPR011990 Tetratricopeptide-like helical domain superfamily [SSF48452] (289-386)
  IPR012337 Ribonuclease H-like superfamily [SSF53098] (104-278)
  IPR038720 YprB, ribonuclease H-like domain [PF13482] (105-273)

Secondary structure (DSSP, 8-state):
--TTHHHHHHTTEEEEEETTEEEEEEEEEEETT-EETTEETTHHHHHHHHHHT-----TT--TT--GGG-EEEEEEE---EEEEEEEEE-SSEEEEEEEE--STT-HHHHHHHHHHH--TTSEEE--SSPP-PPP-----HHHHTTGGG--SS-SEETTTT---HHHHIIIII----SS---GGGHHHHHHHHHHH--GGGTHHHHHHHHHHHHHHHHHHHHHHHHHH-/--TTHHHHHHTTEEEEEETTEEEEEEEEEEETT-EETTEETTHHHHHHHHHHT-----TT--TT--GGG-EEEEEEE---EEEEEEEEE-SSEEEEEEEE--STT-HHHHHHHHHHH--TTSEEE--SSPP-PPP-----HHHHTTGGG--SS-SEETTTT---HHHHIIIII----SS---GGGHHHHHHHHHHH--GGGTHHHHHHHHHHHHHHHHHHHHHHHHHH-